Protein AF-A0A3M7MXA3-F1 (afdb_monomer)

Radius of gyration: 31.05 Å; Cα contacts (8 Å, |Δi|>4): 267; chains: 1; bounding box: 82×74×96 Å

Mean predicted aligned error: 16.95 Å

Foldseek 3Di:
DDDPPDQDFLVRLVVLLVVLLVVLLVVLPDDDPPDPPDDDDDVPDDQLVVLLVVLVVLVVVLVVVLVCLPPDPPNDRSSSSVSSVCCNPPSSVSNSVSLVVLDCVVPPNVVSNVSSVVVSVVSVVVVVVVVVVVCPVVQDPLVVLLVLLVVLLVLLVVLLVVLVPDQLVVPPPPVVPDDPCVVVSVVLSVVLVVLSVLLSLLSVLLSVLSVLLSVLASNPDDPVQDDVQLVVLSVVLSVLSVLLSVLSVQLSVCSVVSNSVSNLVSSVVSLVSSLVSLVSSLVGSGPPPCPDDDDQDPSSVSSVVSNVSSVPSDPDPDPPDDDDDDDDDDDDDDDDDDPVCVVVVVVVCVVVDPDDDDDDDDDDDDDDDDDDDDDDD

Solvent-accessible surface area (backbone atoms only — not comparable to full-atom values): 22405 Å² total; per-residue (Å²): 137,78,85,80,80,77,76,66,53,42,68,54,31,50,53,50,42,54,56,49,52,54,55,50,50,60,67,52,52,88,67,76,97,79,77,86,75,86,71,84,87,58,95,81,66,76,56,37,66,59,45,30,52,49,22,52,52,48,46,52,52,50,52,50,50,46,48,49,50,70,72,43,85,77,75,47,59,68,63,47,19,55,51,42,43,52,38,52,77,45,33,53,56,41,35,50,51,19,40,62,61,40,31,58,89,86,42,55,56,66,57,24,50,51,50,26,50,53,54,43,53,56,52,50,50,57,47,55,54,49,52,53,52,50,51,48,64,74,43,39,68,36,45,51,52,36,52,52,53,49,52,37,42,49,52,38,45,50,54,46,53,48,55,69,69,58,59,73,73,79,74,69,61,82,86,58,84,84,55,105,50,64,72,63,53,54,55,49,31,53,52,49,52,55,50,49,55,56,36,48,64,46,51,64,44,48,42,57,36,51,49,46,47,43,63,60,47,41,67,62,51,47,78,93,56,63,44,76,69,38,54,67,53,47,58,61,51,52,53,47,49,50,51,34,34,51,25,49,50,51,15,49,49,16,53,78,69,70,36,60,67,51,16,47,52,27,37,50,50,28,48,52,53,49,50,51,52,43,58,61,52,55,73,51,73,59,90,68,90,68,87,70,88,74,79,83,49,74,58,49,53,53,41,51,49,34,44,52,54,60,67,67,53,76,79,80,89,72,79,73,83,76,82,83,81,93,76,90,83,80,92,78,89,75,87,84,83,64,70,77,53,59,55,54,47,49,56,51,48,52,78,70,39,89,75,80,80,84,82,78,85,82,82,79,86,78,86,88,81,83,88,82,88,87,77,91,133

Secondary structure (DSSP, 8-state):
------PPPHHHHHHHHHHHHHHHHHHHS---TT--------TTPPPHHHHHHHHHHHHHHHHHHHHHHHHSSSP-HHHHHHHHHHIIIIIHHHHHHHHHHS-TTTS-HHHHHHHHHHHHHHHHHHHHHHHHHHHHHHHHHHHHHHHHHHHHHHHHHHHHHHHHH--TTTT--GGGTT-TTHHHHHHHHHHHHHHHHHHHHHHTHHHHHHHHHHHHTGGG--GGG--HHHHHHHHHHHHHHHHHHHHHHHHHHHHHTT-HHHHHHHHHHHHHHHHHHHHHHHT-SS--S--SS----HHHHHHHHHHHHHHH-------------------------SHHHHHHHHHHHHHT--PPPPPPP----------------

Structure (mmCIF, N/CA/C/O backbone):
data_AF-A0A3M7MXA3-F1
#
_entry.id   AF-A0A3M7MXA3-F1
#
loop_
_atom_site.group_PDB
_atom_site.id
_atom_site.type_symbol
_atom_site.label_atom_id
_atom_site.label_alt_id
_atom_site.label_comp_id
_atom_site.label_asym_id
_atom_site.label_entity_id
_atom_site.label_seq_id
_atom_site.pdbx_PDB_ins_code
_atom_site.Cartn_x
_atom_site.Cartn_y
_atom_site.Cartn_z
_atom_site.occupancy
_atom_site.B_iso_or_equiv
_atom_site.auth_seq_id
_atom_site.auth_comp_id
_atom_site.auth_asym_id
_atom_site.auth_atom_id
_atom_site.pdbx_PDB_model_num
ATOM 1 N N . MET A 1 1 ? -4.857 -8.946 56.860 1.00 32.62 1 MET A N 1
ATOM 2 C CA . MET A 1 1 ? -4.688 -9.668 55.582 1.00 32.62 1 MET A CA 1
ATOM 3 C C . MET A 1 1 ? -5.418 -8.861 54.523 1.00 32.62 1 MET A C 1
ATOM 5 O 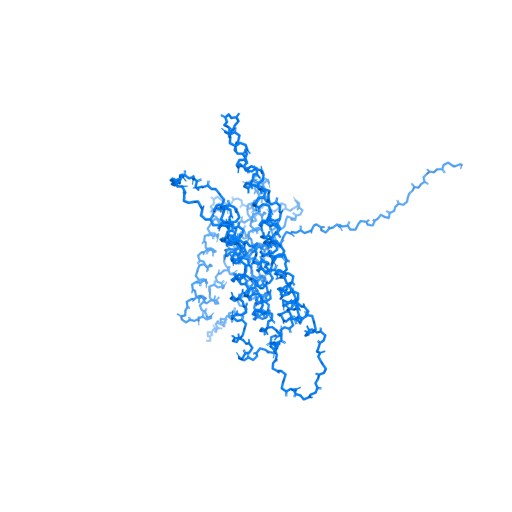O . MET A 1 1 ? -6.636 -8.930 54.465 1.00 32.62 1 MET A O 1
ATOM 9 N N . SER A 1 2 ? -4.704 -8.005 53.792 1.00 29.66 2 SER A N 1
ATOM 10 C CA . SER A 1 2 ? -5.280 -7.252 52.670 1.00 29.66 2 SER A CA 1
ATOM 11 C C . SER A 1 2 ? -5.167 -8.104 51.405 1.00 29.66 2 SER A C 1
ATOM 13 O O . SER A 1 2 ? -4.099 -8.682 51.190 1.00 29.66 2 SER A O 1
ATOM 15 N N . PRO A 1 3 ? -6.216 -8.214 50.576 1.00 40.44 3 PRO A N 1
ATOM 16 C CA . PRO A 1 3 ? -6.117 -8.923 49.313 1.00 40.44 3 PRO A CA 1
ATOM 17 C C . PRO A 1 3 ? -5.264 -8.079 48.361 1.00 40.44 3 PRO A C 1
ATOM 19 O O . PRO A 1 3 ? -5.601 -6.937 48.054 1.00 40.44 3 PRO A O 1
ATOM 22 N N . GLY A 1 4 ? -4.121 -8.617 47.938 1.00 33.44 4 GLY A N 1
ATOM 23 C CA . GLY A 1 4 ? -3.313 -8.013 46.887 1.00 33.44 4 GLY A CA 1
ATOM 24 C C . GLY A 1 4 ? -4.074 -8.100 45.571 1.00 33.44 4 GLY A C 1
ATOM 25 O O . GLY A 1 4 ? -4.269 -9.195 45.050 1.00 33.44 4 GLY A O 1
ATOM 26 N N . SER A 1 5 ? -4.525 -6.963 45.047 1.00 40.19 5 SER A N 1
ATOM 27 C CA . SER A 1 5 ? -5.070 -6.869 43.696 1.00 40.19 5 SER A CA 1
ATOM 28 C C . SER A 1 5 ? -3.937 -7.101 42.700 1.00 40.19 5 SER A C 1
ATOM 30 O O . SER A 1 5 ? -3.152 -6.198 42.411 1.00 40.19 5 SER A O 1
ATOM 32 N N . THR A 1 6 ? -3.821 -8.331 42.208 1.00 48.84 6 THR A N 1
ATOM 33 C CA . THR A 1 6 ? -2.973 -8.692 41.072 1.00 48.84 6 THR A CA 1
ATOM 34 C C . THR A 1 6 ? -3.471 -7.926 39.852 1.00 48.84 6 THR A C 1
ATOM 36 O O . THR A 1 6 ? -4.515 -8.243 39.286 1.00 48.84 6 THR A O 1
ATOM 39 N N . THR A 1 7 ? -2.750 -6.878 39.463 1.00 56.25 7 THR A N 1
ATOM 40 C CA . THR A 1 7 ? -3.007 -6.173 38.209 1.00 56.25 7 THR A CA 1
ATOM 41 C C . THR A 1 7 ? -2.811 -7.154 37.048 1.00 56.25 7 THR A C 1
ATOM 43 O O . THR A 1 7 ? -1.785 -7.843 37.000 1.00 56.25 7 THR A O 1
ATOM 46 N N . PRO A 1 8 ? -3.781 -7.283 36.125 1.00 61.41 8 PRO A N 1
ATOM 47 C CA . PRO A 1 8 ? -3.629 -8.170 34.983 1.00 61.41 8 PRO A CA 1
ATOM 48 C C . PRO A 1 8 ? -2.433 -7.718 34.140 1.00 61.41 8 PRO A C 1
ATOM 50 O O . PRO A 1 8 ? -2.213 -6.525 33.924 1.00 61.41 8 PRO A O 1
ATOM 53 N N . SER A 1 9 ? -1.648 -8.684 33.655 1.00 80.88 9 SER A N 1
ATOM 54 C CA . SER A 1 9 ? -0.592 -8.412 32.676 1.00 80.88 9 SER A CA 1
ATOM 55 C C . SER A 1 9 ? -1.184 -7.672 31.473 1.00 80.88 9 SER A C 1
ATOM 57 O O . SER A 1 9 ? -2.307 -7.963 31.065 1.00 80.88 9 SER A O 1
ATOM 59 N N . CYS A 1 10 ? -0.433 -6.749 30.868 1.00 80.38 10 CYS A N 1
ATOM 60 C CA . CYS A 1 10 ? -0.876 -5.995 29.690 1.00 80.38 10 CYS A CA 1
ATOM 61 C C . CYS A 1 10 ? -1.395 -6.913 28.567 1.00 80.38 10 CYS A C 1
ATOM 63 O O . CYS A 1 10 ? -2.383 -6.586 27.916 1.00 80.38 10 CYS A O 1
ATOM 65 N N . ALA A 1 11 ? -0.776 -8.085 28.387 1.00 80.62 11 ALA A N 1
ATOM 66 C CA . ALA A 1 11 ? -1.228 -9.091 27.427 1.00 80.62 11 ALA A CA 1
ATOM 67 C C . ALA A 1 11 ? -2.598 -9.689 27.796 1.00 80.62 11 ALA A C 1
ATOM 69 O O . ALA A 1 11 ? -3.441 -9.881 26.926 1.00 80.62 11 ALA A O 1
ATOM 70 N N . ALA A 1 12 ? -2.846 -9.937 29.086 1.00 82.50 12 ALA A N 1
ATOM 71 C CA . ALA A 1 12 ? -4.135 -10.425 29.569 1.00 82.50 12 ALA A CA 1
ATOM 72 C C . ALA A 1 12 ? -5.226 -9.351 29.437 1.00 82.50 12 ALA A C 1
ATOM 74 O O . ALA A 1 12 ? -6.325 -9.657 28.991 1.00 82.50 12 ALA A O 1
ATOM 75 N N . ALA A 1 13 ? -4.915 -8.089 29.759 1.00 80.75 13 ALA A N 1
ATOM 76 C CA . ALA A 1 13 ? -5.844 -6.973 29.583 1.00 80.75 13 ALA A CA 1
ATOM 77 C C . ALA A 1 13 ? -6.253 -6.802 28.111 1.00 80.75 13 ALA A C 1
ATOM 79 O O . ALA A 1 13 ? -7.439 -6.649 27.829 1.00 80.75 13 ALA A O 1
ATOM 80 N N . LEU A 1 14 ? -5.287 -6.899 27.189 1.00 83.06 14 LEU A N 1
ATOM 81 C CA . LEU A 1 14 ? -5.525 -6.862 25.746 1.00 83.06 14 LEU A CA 1
ATOM 82 C C . LEU A 1 14 ? -6.404 -8.034 25.285 1.00 83.06 14 LEU A C 1
ATOM 84 O O . LEU A 1 14 ? -7.401 -7.807 24.610 1.00 83.06 14 LEU A O 1
ATOM 88 N N . ALA A 1 15 ? -6.081 -9.268 25.685 1.00 82.69 15 ALA A N 1
ATOM 89 C CA . ALA A 1 15 ? -6.874 -10.447 25.332 1.00 82.69 15 ALA A CA 1
ATOM 90 C C . ALA A 1 15 ? -8.333 -10.328 25.807 1.00 82.69 15 ALA A C 1
ATOM 92 O O . ALA A 1 15 ? -9.256 -10.647 25.059 1.00 82.69 15 ALA A O 1
ATOM 93 N N . THR A 1 16 ? -8.551 -9.800 27.015 1.00 86.75 16 THR A N 1
ATOM 94 C CA . THR A 1 16 ? -9.896 -9.513 27.531 1.00 86.75 16 THR A CA 1
ATOM 95 C C . THR A 1 16 ? -10.610 -8.449 26.700 1.00 86.75 16 THR A C 1
ATOM 97 O O . THR A 1 16 ? -11.788 -8.619 26.398 1.00 86.75 16 THR A O 1
ATOM 100 N N . THR A 1 17 ? -9.919 -7.374 26.301 1.00 84.19 17 THR A N 1
ATOM 101 C CA . THR A 1 17 ? -10.498 -6.337 25.431 1.00 84.19 17 THR A CA 1
ATOM 102 C C . THR A 1 17 ? -10.991 -6.933 24.118 1.00 84.19 17 THR A C 1
ATOM 104 O O . THR A 1 17 ? -12.123 -6.668 23.725 1.00 84.19 17 THR A O 1
ATOM 107 N N . LEU A 1 18 ? -10.174 -7.773 23.476 1.00 82.69 18 LEU A N 1
ATOM 108 C CA . LEU A 1 18 ? -10.528 -8.428 22.216 1.00 82.69 18 LEU A CA 1
ATOM 109 C C . LEU A 1 18 ? -11.759 -9.335 22.387 1.00 82.69 18 LEU A C 1
ATOM 111 O O . LEU A 1 18 ? -12.745 -9.173 21.674 1.00 82.69 18 LEU A O 1
ATOM 115 N N . ALA A 1 19 ? -11.756 -10.202 23.404 1.00 85.75 19 ALA A N 1
ATOM 116 C CA . ALA A 1 19 ? -12.869 -11.117 23.663 1.00 85.75 19 ALA A CA 1
ATOM 117 C C . ALA A 1 19 ? -14.190 -10.394 23.992 1.00 85.75 19 ALA A C 1
ATOM 119 O O . ALA A 1 19 ? -15.262 -10.837 23.577 1.00 85.75 19 ALA A O 1
ATOM 120 N N . LEU A 1 20 ? -14.134 -9.281 24.734 1.00 84.81 20 LEU A N 1
ATOM 121 C CA . LEU A 1 20 ? -15.319 -8.476 25.037 1.00 84.81 20 LEU A CA 1
ATOM 122 C C . LEU A 1 20 ? -15.891 -7.826 23.778 1.00 84.81 20 LEU A C 1
ATOM 124 O O . LEU A 1 20 ? -17.103 -7.844 23.580 1.00 84.81 20 LEU A O 1
ATOM 128 N N . ILE A 1 21 ? -15.034 -7.284 22.911 1.00 80.62 21 ILE A N 1
ATOM 129 C CA . ILE A 1 21 ? -15.460 -6.675 21.646 1.00 80.62 21 ILE A CA 1
ATOM 130 C C . ILE A 1 21 ? -16.171 -7.703 20.753 1.00 80.62 21 ILE A C 1
ATOM 132 O O . ILE A 1 21 ? -17.225 -7.379 20.198 1.00 80.62 21 ILE A O 1
ATOM 136 N N . ASP A 1 22 ? -15.673 -8.939 20.668 1.00 81.94 22 ASP A N 1
ATOM 137 C CA . ASP A 1 22 ? -16.328 -10.017 19.913 1.00 81.94 22 ASP A CA 1
ATOM 138 C C . ASP A 1 22 ? -17.733 -10.321 20.451 1.00 81.94 22 ASP A C 1
ATOM 140 O O . ASP A 1 22 ? -18.715 -10.351 19.701 1.00 81.94 22 ASP A O 1
ATOM 144 N N . GLN A 1 23 ? -17.857 -10.484 21.771 1.00 85.62 23 GLN A N 1
ATOM 145 C CA . GLN A 1 23 ? -19.143 -10.743 22.427 1.00 85.62 23 GLN A CA 1
ATOM 146 C C . GLN A 1 23 ? -20.133 -9.590 22.229 1.00 85.62 23 GLN A C 1
ATOM 148 O O . GLN A 1 23 ? -21.326 -9.803 21.992 1.00 85.62 23 GLN A O 1
ATOM 153 N N . PHE A 1 24 ? -19.643 -8.357 22.299 1.00 83.44 24 PHE A N 1
ATOM 154 C CA . PHE A 1 24 ? -20.440 -7.156 22.102 1.00 83.44 24 PHE A CA 1
ATOM 155 C C . PHE A 1 24 ? -20.920 -7.003 20.665 1.00 83.44 24 PHE A C 1
ATOM 157 O O . PHE A 1 24 ? -22.095 -6.715 20.446 1.00 83.44 24 PHE A O 1
ATOM 164 N N . THR A 1 25 ? -20.056 -7.273 19.690 1.00 80.56 25 THR A N 1
ATOM 165 C CA . THR A 1 25 ? -20.419 -7.244 18.270 1.00 80.56 25 THR A CA 1
ATOM 166 C C . THR A 1 25 ? -21.491 -8.293 17.970 1.00 80.56 25 THR A C 1
ATOM 168 O O . THR A 1 25 ? -22.489 -7.977 17.326 1.00 80.56 25 THR A O 1
ATOM 171 N N . ALA A 1 26 ? -21.357 -9.506 18.518 1.00 83.56 26 ALA A N 1
ATOM 172 C CA . ALA A 1 26 ? -22.375 -10.550 18.398 1.00 83.56 26 ALA A CA 1
ATOM 173 C C . ALA A 1 26 ? -23.717 -10.156 19.048 1.00 83.56 26 ALA A C 1
ATOM 175 O O . ALA A 1 26 ? -24.777 -10.472 18.512 1.00 83.56 26 ALA A O 1
ATOM 176 N N . SER A 1 27 ? -23.679 -9.427 20.168 1.00 83.25 27 SER A N 1
ATOM 177 C CA . SER A 1 27 ? -24.877 -8.981 20.900 1.00 83.25 27 SER A CA 1
ATOM 178 C C . SER A 1 27 ? -25.650 -7.858 20.196 1.00 83.25 27 SER A C 1
ATOM 180 O O . SER A 1 27 ? -26.832 -7.659 20.472 1.00 83.25 27 SER A O 1
ATOM 182 N N . LEU A 1 28 ? -24.998 -7.109 19.302 1.00 79.69 28 LEU A N 1
ATOM 183 C CA . LEU A 1 28 ? -25.614 -6.022 18.533 1.00 79.69 28 LEU A CA 1
ATOM 184 C C . LEU A 1 28 ? -26.275 -6.501 17.230 1.00 79.69 28 LEU A C 1
ATOM 186 O O . LEU A 1 28 ? -27.028 -5.737 16.616 1.00 79.69 28 LEU A O 1
ATOM 190 N N . VAL A 1 29 ? -26.039 -7.755 16.823 1.00 76.94 29 VAL A N 1
ATOM 191 C CA . VAL A 1 29 ? -26.728 -8.376 15.685 1.00 76.94 29 VAL A CA 1
ATOM 192 C C . VAL A 1 29 ? -28.219 -8.505 16.022 1.00 76.94 29 VAL A C 1
ATOM 194 O O . VAL A 1 29 ? -28.554 -9.032 17.086 1.00 76.94 29 VAL A O 1
ATOM 197 N N . PRO A 1 30 ? -29.136 -8.047 15.148 1.00 62.31 30 PRO A N 1
ATOM 198 C CA . PRO A 1 30 ? -30.568 -8.147 15.401 1.00 62.31 30 PRO A CA 1
ATOM 199 C C . PRO A 1 30 ? -30.981 -9.607 15.629 1.00 62.31 30 PRO A C 1
ATOM 201 O O . PRO A 1 30 ? -30.965 -10.421 14.708 1.00 62.31 30 PRO A O 1
ATOM 204 N N . THR A 1 31 ? -31.358 -9.939 16.860 1.00 55.84 31 THR A N 1
ATOM 205 C CA . THR A 1 31 ? -32.090 -11.168 17.175 1.00 55.84 31 THR A CA 1
ATOM 206 C C . THR A 1 31 ? -33.592 -10.882 17.064 1.00 55.84 31 THR A C 1
ATOM 208 O O . THR A 1 31 ? -34.026 -9.758 17.303 1.00 55.84 31 THR A O 1
ATOM 211 N N . ASP A 1 32 ? -34.349 -11.881 16.593 1.00 49.06 32 ASP A N 1
ATOM 212 C CA . ASP A 1 32 ? -35.781 -11.865 16.222 1.00 49.06 32 ASP A CA 1
ATOM 213 C C . ASP A 1 32 ? -36.647 -10.873 17.056 1.00 49.06 32 ASP A C 1
ATOM 215 O O . ASP A 1 32 ? -36.470 -10.820 18.275 1.00 49.06 32 ASP A O 1
ATOM 219 N N . PRO A 1 33 ? -37.622 -10.125 16.483 1.00 48.81 33 PRO A N 1
ATOM 220 C CA . PRO A 1 33 ? -38.343 -9.020 17.147 1.00 48.81 33 PRO A CA 1
ATOM 221 C C . PRO A 1 33 ? -39.230 -9.375 18.360 1.00 48.81 33 PRO A C 1
ATOM 223 O O . PRO A 1 33 ? -40.133 -8.614 18.693 1.00 48.81 33 PRO A O 1
ATOM 226 N N . ARG A 1 34 ? -39.068 -10.537 19.003 1.00 39.88 34 ARG A N 1
ATOM 227 C CA . ARG A 1 34 ? -40.074 -11.123 19.907 1.00 39.88 34 ARG A CA 1
ATOM 228 C C . ARG A 1 34 ? -39.715 -11.187 21.391 1.00 39.88 34 ARG A C 1
ATOM 230 O O . ARG A 1 34 ? -40.418 -11.856 22.141 1.00 39.88 34 ARG A O 1
ATOM 237 N N . HIS A 1 35 ? -38.727 -10.430 21.861 1.00 42.47 35 HIS A N 1
ATOM 238 C CA . HIS A 1 35 ? -38.517 -10.238 23.301 1.00 42.47 35 HIS A CA 1
ATOM 239 C C . HIS A 1 35 ? -38.686 -8.771 23.715 1.00 42.47 35 HIS A C 1
ATOM 241 O O . HIS A 1 35 ? -37.722 -8.047 23.944 1.00 42.47 35 HIS A O 1
ATOM 247 N N . HIS A 1 36 ? -39.946 -8.349 23.860 1.00 47.44 36 HIS A N 1
ATOM 248 C CA . HIS A 1 36 ? -40.303 -7.146 24.612 1.00 47.44 36 HIS A CA 1
ATOM 249 C C . HIS A 1 36 ? -40.144 -7.426 26.111 1.00 47.44 36 HIS A C 1
ATOM 251 O O . HIS A 1 36 ? -41.050 -7.933 26.771 1.00 47.44 36 HIS A O 1
ATOM 257 N N . GLY A 1 37 ? -38.967 -7.116 26.650 1.00 41.53 37 GLY A N 1
ATOM 258 C CA . GLY A 1 37 ? -38.789 -6.891 28.079 1.00 41.53 37 GLY A CA 1
ATOM 259 C C . GLY A 1 37 ? -39.031 -5.416 28.371 1.00 41.53 37 GLY A C 1
ATOM 260 O O . GLY A 1 37 ? -38.117 -4.609 28.237 1.00 41.53 37 GLY A O 1
ATOM 261 N N . SER A 1 38 ? -40.257 -5.052 28.746 1.00 43.69 38 SER A N 1
ATOM 262 C CA . SER A 1 38 ? -40.583 -3.707 29.222 1.00 43.69 38 SER A CA 1
ATOM 263 C C . SER A 1 38 ? -39.811 -3.415 30.514 1.00 43.69 38 SER A C 1
ATOM 265 O O . SER A 1 38 ? -40.170 -3.923 31.579 1.00 43.69 38 SER A O 1
ATOM 267 N N . ALA A 1 39 ? -38.746 -2.617 30.435 1.00 45.41 39 ALA A N 1
ATOM 268 C CA . ALA A 1 39 ? -38.089 -2.064 31.615 1.00 45.41 39 ALA A CA 1
ATOM 269 C C . ALA A 1 39 ? -38.840 -0.803 32.091 1.00 45.41 39 ALA A C 1
ATOM 271 O O . ALA A 1 39 ? -39.333 -0.034 31.262 1.00 45.41 39 ALA A O 1
ATOM 272 N N . PRO A 1 40 ? -38.955 -0.583 33.412 1.00 44.59 40 PRO A N 1
ATOM 273 C CA . PRO A 1 40 ? -39.762 0.490 33.978 1.00 44.59 40 PRO A CA 1
ATOM 274 C C . PRO A 1 40 ? -39.188 1.860 33.610 1.00 44.59 40 PRO A C 1
ATOM 276 O O . PRO A 1 40 ? -38.014 2.148 33.845 1.00 44.59 40 PRO A O 1
ATOM 279 N N . SER A 1 41 ? -40.042 2.721 33.060 1.00 45.25 41 SER A N 1
ATOM 280 C CA . SER A 1 41 ? -39.755 4.125 32.783 1.00 45.25 41 SER A CA 1
ATOM 281 C C . SER A 1 41 ? -39.568 4.892 34.097 1.00 45.25 41 SER A C 1
ATOM 283 O O . SER A 1 41 ? -40.522 5.442 34.648 1.00 45.25 41 SER A O 1
ATOM 285 N N . SER A 1 42 ? -38.343 4.908 34.621 1.00 50.78 42 SER A N 1
ATOM 286 C CA . SER A 1 42 ? -37.958 5.872 35.651 1.00 50.78 42 SER A CA 1
ATOM 287 C C . SER A 1 42 ? -37.689 7.230 34.983 1.00 50.78 42 SER A C 1
ATOM 289 O O . SER A 1 42 ? -36.913 7.279 34.025 1.00 50.78 42 SER A O 1
ATOM 291 N N . PRO A 1 43 ? -38.296 8.334 35.453 1.00 56.38 43 PRO A N 1
ATOM 292 C CA . PRO A 1 43 ? -38.178 9.662 34.840 1.00 56.38 43 PRO A CA 1
ATOM 293 C C . PRO A 1 43 ? -36.782 10.306 34.960 1.00 56.38 43 PRO A C 1
ATOM 295 O O . PRO A 1 43 ? -36.571 11.395 34.436 1.00 56.38 43 PRO A O 1
ATOM 298 N N . GLU A 1 44 ? -35.827 9.647 35.622 1.00 54.34 44 GLU A N 1
ATOM 299 C CA . GLU A 1 44 ? -34.465 10.150 35.867 1.00 54.34 44 GLU A CA 1
ATOM 300 C C . GLU A 1 44 ? -33.388 9.436 35.022 1.00 54.34 44 GLU A C 1
ATOM 302 O O . GLU A 1 44 ? -32.191 9.657 35.198 1.00 54.34 44 GLU A O 1
ATOM 307 N N . ALA A 1 45 ? -33.780 8.560 34.090 1.00 59.53 45 ALA A N 1
ATOM 308 C CA . ALA A 1 45 ? -32.814 7.864 33.245 1.00 59.53 45 ALA A CA 1
ATOM 309 C C . ALA A 1 45 ? -32.196 8.824 32.198 1.00 59.53 45 ALA A C 1
ATOM 311 O O . ALA A 1 45 ? -32.936 9.449 31.431 1.00 59.53 45 ALA A O 1
ATOM 312 N N . PRO A 1 46 ? -30.854 8.949 32.119 1.00 66.44 46 PRO A N 1
ATOM 313 C CA . PRO A 1 46 ? -30.201 9.761 31.095 1.00 66.44 46 PRO A CA 1
ATOM 314 C C . PRO A 1 46 ? -30.531 9.220 29.702 1.00 66.44 46 PRO A C 1
ATOM 316 O O . PRO A 1 46 ? -30.604 8.008 29.497 1.00 66.44 46 PRO A O 1
ATOM 319 N N . SER A 1 47 ? -30.724 10.118 28.730 1.00 83.44 47 SER A N 1
ATOM 320 C CA . SER A 1 47 ? -31.108 9.700 27.382 1.00 83.44 47 SER A CA 1
ATOM 321 C C . SER A 1 47 ? -30.062 8.739 26.794 1.00 83.44 47 SER A C 1
ATOM 323 O O . SER A 1 47 ? -28.856 9.002 26.883 1.00 83.44 47 SER A O 1
ATOM 325 N N . PRO A 1 48 ? -30.483 7.627 26.163 1.00 84.81 48 PRO A N 1
ATOM 326 C CA . PRO A 1 48 ? -29.551 6.611 25.672 1.00 84.81 48 PRO A CA 1
ATOM 327 C C . PRO A 1 48 ? -28.622 7.161 24.585 1.00 84.81 48 PRO A C 1
ATOM 329 O O . PRO A 1 48 ? -27.483 6.725 24.466 1.00 84.81 48 PRO A O 1
ATOM 332 N N . LEU A 1 49 ? -29.053 8.196 23.857 1.00 85.50 49 LEU A N 1
ATOM 333 C CA . LEU A 1 49 ? -28.216 8.919 22.899 1.00 85.50 49 LEU A CA 1
ATOM 334 C C . LEU A 1 49 ? -27.117 9.750 23.564 1.00 85.50 49 LEU A C 1
ATOM 336 O O . LEU A 1 49 ? -25.995 9.792 23.059 1.00 85.50 49 LEU A O 1
ATOM 340 N N . LEU A 1 50 ? -27.407 10.393 24.698 1.00 88.44 50 LEU A N 1
ATOM 341 C CA . LEU A 1 50 ? -26.391 11.108 25.469 1.00 88.44 50 LEU A CA 1
ATOM 342 C C . LEU A 1 50 ? -25.395 10.119 26.078 1.00 88.44 50 LEU A C 1
ATOM 344 O O . LEU A 1 50 ? -24.194 10.380 26.053 1.00 88.44 50 LEU A O 1
ATOM 348 N N . LEU A 1 51 ? -25.882 8.969 26.556 1.00 88.69 51 LEU A N 1
ATOM 349 C CA . LEU A 1 51 ? -25.040 7.885 27.054 1.00 88.69 51 LEU A CA 1
ATOM 350 C C . LEU A 1 51 ? -24.128 7.332 25.949 1.00 88.69 51 LEU A C 1
ATOM 352 O O . LEU A 1 51 ? -22.924 7.205 26.164 1.00 88.69 51 LEU A O 1
ATOM 356 N N . LEU A 1 52 ? -24.667 7.094 24.748 1.00 86.81 52 LEU A N 1
ATOM 357 C CA . LEU A 1 52 ? -23.900 6.636 23.588 1.00 86.81 52 LEU A CA 1
ATOM 358 C C . LEU A 1 52 ? -22.841 7.667 23.178 1.00 86.81 52 LEU A C 1
ATOM 360 O O . LEU A 1 52 ? -21.677 7.325 22.971 1.00 86.81 52 LEU A O 1
ATOM 364 N N . ALA A 1 53 ? -23.215 8.947 23.117 1.00 88.69 53 ALA A N 1
ATOM 365 C CA . ALA A 1 53 ? -22.293 10.030 22.792 1.00 88.69 53 ALA A CA 1
ATOM 366 C C . ALA A 1 53 ? -21.192 10.197 23.855 1.00 88.69 53 ALA A C 1
ATOM 368 O O . ALA A 1 53 ? -20.033 10.443 23.512 1.00 88.69 53 ALA A O 1
ATOM 369 N N . ALA A 1 54 ? -21.529 10.061 25.140 1.00 89.56 54 ALA A N 1
ATOM 370 C CA . ALA A 1 54 ? -20.568 10.106 26.238 1.00 89.56 54 ALA A CA 1
ATOM 371 C C . ALA A 1 54 ? -19.607 8.909 26.192 1.00 89.56 54 ALA A C 1
ATOM 373 O O . ALA A 1 54 ? -18.395 9.104 26.298 1.00 89.56 54 ALA A O 1
ATOM 374 N N . ALA A 1 55 ? -20.121 7.700 25.950 1.00 88.50 55 ALA A N 1
ATOM 375 C CA . ALA A 1 55 ? -19.317 6.492 25.780 1.00 88.50 55 ALA A CA 1
ATOM 376 C C . ALA A 1 55 ? -18.353 6.621 24.592 1.00 88.50 55 ALA A C 1
ATOM 378 O O . ALA A 1 55 ? -17.161 6.368 24.745 1.00 88.50 55 ALA A O 1
ATOM 379 N N . ALA A 1 56 ? -18.822 7.117 23.443 1.00 87.19 56 ALA A N 1
ATOM 380 C CA . ALA A 1 56 ? -17.982 7.349 22.267 1.00 87.19 56 ALA A CA 1
ATOM 381 C C . ALA A 1 56 ? -16.878 8.394 22.523 1.00 87.19 56 ALA A C 1
ATOM 383 O O . ALA A 1 56 ? -15.721 8.195 22.143 1.00 87.19 56 ALA A O 1
ATOM 384 N N . LYS A 1 57 ? -17.198 9.502 23.209 1.00 90.06 57 LYS A N 1
ATOM 385 C CA . LYS A 1 57 ? -16.200 10.511 23.613 1.00 90.06 57 LYS A CA 1
ATOM 386 C C . LYS A 1 57 ? -15.176 9.937 24.593 1.00 90.06 57 LYS A C 1
ATOM 388 O O . LYS A 1 57 ? -13.986 10.215 24.450 1.00 90.06 57 LYS A O 1
ATOM 393 N N . SER A 1 58 ? -15.624 9.128 25.551 1.00 89.62 58 SER A N 1
ATOM 394 C CA . SER A 1 58 ? -14.748 8.444 26.504 1.00 89.62 58 SER A CA 1
ATOM 395 C C . SER A 1 58 ? -13.819 7.460 25.791 1.00 89.62 58 SER A C 1
ATOM 397 O O . SER A 1 58 ? -12.607 7.515 25.991 1.00 89.62 58 SER A O 1
ATOM 399 N N . LEU A 1 59 ? -14.346 6.649 24.864 1.00 88.12 59 LEU A N 1
ATOM 400 C CA . LEU A 1 59 ? -13.554 5.739 24.036 1.00 88.12 59 LEU A CA 1
ATOM 401 C C . LEU A 1 59 ? -12.468 6.489 23.269 1.00 88.12 59 LEU A C 1
ATOM 403 O O . LEU A 1 59 ? -11.300 6.118 23.334 1.00 88.12 59 LEU A O 1
ATOM 407 N N . LYS A 1 60 ? -12.822 7.602 22.618 1.00 87.38 60 LYS A N 1
ATOM 408 C CA . LYS A 1 60 ? -11.856 8.451 21.913 1.00 87.38 60 LYS A CA 1
ATOM 409 C C . LYS A 1 60 ? -10.748 8.964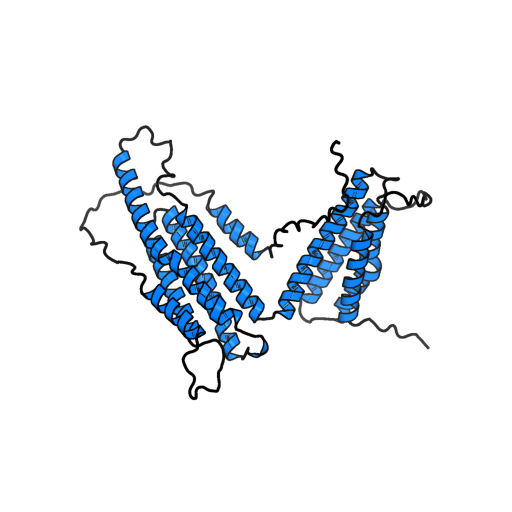 22.840 1.00 87.38 60 LYS A C 1
ATOM 411 O O . LYS A 1 60 ? -9.580 8.962 22.445 1.00 87.38 60 LYS A O 1
ATOM 416 N N . ALA A 1 61 ? -11.085 9.386 24.059 1.00 90.12 61 ALA A N 1
ATOM 417 C CA . ALA A 1 61 ? -10.100 9.842 25.038 1.00 90.12 61 ALA A CA 1
ATOM 418 C C . ALA A 1 61 ? -9.155 8.704 25.461 1.00 90.12 61 ALA A C 1
ATOM 420 O O . ALA A 1 61 ? -7.938 8.897 25.475 1.00 90.12 61 ALA A O 1
ATOM 421 N N . GLN A 1 62 ? -9.691 7.507 25.729 1.00 89.12 62 GLN A N 1
ATOM 422 C CA . GLN A 1 62 ? -8.880 6.342 26.095 1.00 89.12 62 GLN A CA 1
ATOM 423 C C . GLN A 1 62 ? -7.984 5.873 24.946 1.00 89.12 62 GLN A C 1
ATOM 425 O O . GLN A 1 62 ? -6.805 5.621 25.169 1.00 89.12 62 GLN A O 1
ATOM 430 N N . VAL A 1 63 ? -8.491 5.829 23.711 1.00 88.19 63 VAL A N 1
ATOM 431 C CA . VAL A 1 63 ? -7.692 5.485 22.522 1.00 88.19 63 VAL A CA 1
ATOM 432 C C . VAL A 1 63 ? -6.574 6.504 22.303 1.00 88.19 63 VAL A C 1
ATOM 434 O O . VAL A 1 63 ? -5.436 6.116 22.054 1.00 88.19 63 VAL A O 1
ATOM 437 N N . THR A 1 64 ? -6.851 7.800 22.480 1.00 89.69 64 THR A N 1
ATOM 438 C CA . THR A 1 64 ? -5.811 8.844 22.418 1.00 89.69 64 THR A CA 1
ATOM 439 C C . THR A 1 64 ? -4.736 8.613 23.477 1.00 89.69 64 THR A C 1
ATOM 441 O O . THR A 1 64 ? -3.544 8.691 23.188 1.00 89.69 64 THR A O 1
ATOM 444 N N . LYS A 1 65 ? -5.143 8.284 24.706 1.00 88.94 65 LYS A N 1
ATOM 445 C CA . LYS A 1 65 ? -4.213 7.990 25.796 1.00 88.94 65 LYS A CA 1
ATOM 446 C C . LYS A 1 65 ? -3.382 6.735 25.518 1.00 88.94 65 LYS A C 1
ATOM 448 O O . LYS A 1 65 ? -2.174 6.769 25.725 1.00 88.94 65 LYS A O 1
ATOM 453 N N . LEU A 1 66 ? -3.995 5.660 25.020 1.00 86.69 66 LEU A N 1
ATOM 454 C CA . LEU A 1 66 ? -3.290 4.444 24.601 1.00 86.69 66 LEU A CA 1
ATOM 455 C C . LEU A 1 66 ? -2.281 4.744 23.491 1.00 86.69 66 LEU A C 1
ATOM 457 O O . LEU A 1 66 ? -1.139 4.300 23.571 1.00 86.69 66 LEU A O 1
ATOM 461 N N . SER A 1 67 ? -2.670 5.537 22.493 1.00 87.00 67 SER A N 1
ATOM 462 C CA . SER A 1 67 ? -1.785 5.961 21.407 1.00 87.00 67 SER A CA 1
ATOM 463 C C . SER A 1 67 ? -0.582 6.746 21.935 1.00 87.00 67 SER A C 1
ATOM 465 O O . SER A 1 67 ? 0.554 6.416 21.609 1.00 87.00 67 SER A O 1
ATOM 467 N N . LEU A 1 68 ? -0.803 7.713 22.830 1.00 88.88 68 LEU A N 1
ATOM 468 C CA . LEU A 1 68 ? 0.291 8.448 23.466 1.00 88.88 68 LEU A CA 1
ATOM 469 C C . LEU A 1 68 ? 1.224 7.503 24.235 1.00 88.88 68 LEU A C 1
ATOM 471 O O . LEU A 1 68 ? 2.423 7.504 23.987 1.00 88.88 68 LEU A O 1
ATOM 475 N N . LEU A 1 69 ? 0.679 6.638 25.097 1.00 87.25 69 LEU A N 1
ATOM 476 C CA . LEU A 1 6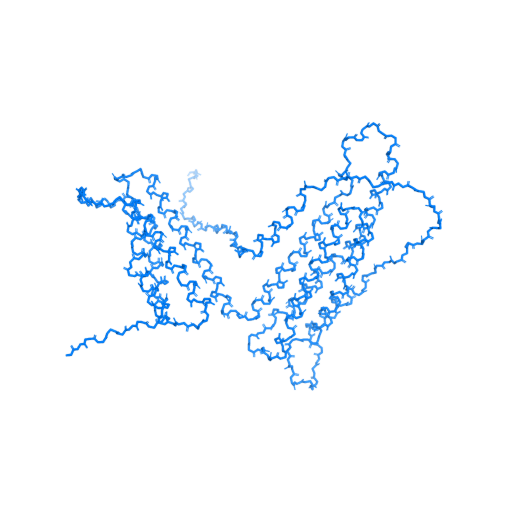9 ? 1.467 5.703 25.912 1.00 87.25 69 LEU A CA 1
ATOM 477 C C . LEU A 1 69 ? 2.267 4.679 25.093 1.00 87.25 69 LEU A C 1
ATOM 479 O O . LEU A 1 69 ? 3.280 4.177 25.574 1.00 87.25 69 LEU A O 1
ATOM 483 N N . THR A 1 70 ? 1.797 4.334 23.894 1.00 82.06 70 THR A N 1
ATOM 484 C CA . THR A 1 70 ? 2.441 3.335 23.026 1.00 82.06 70 THR A CA 1
ATOM 485 C C . THR A 1 70 ? 3.481 3.947 22.093 1.00 82.06 70 THR A C 1
ATOM 487 O O . THR A 1 70 ? 4.458 3.276 21.770 1.00 82.06 70 THR A O 1
ATOM 490 N N . VAL A 1 71 ? 3.310 5.208 21.686 1.00 88.12 71 VAL A N 1
ATOM 491 C CA . VAL A 1 71 ? 4.221 5.892 20.752 1.00 88.12 71 VAL A CA 1
ATOM 492 C C . VAL A 1 71 ? 5.344 6.640 21.475 1.00 88.12 71 VAL A C 1
ATOM 494 O O . VAL A 1 71 ? 6.445 6.761 20.939 1.00 88.12 71 VAL A O 1
ATOM 497 N N . THR A 1 72 ? 5.110 7.148 22.688 1.00 84.88 72 THR A N 1
ATOM 498 C CA . THR A 1 72 ? 6.133 7.906 23.423 1.00 84.88 72 THR A CA 1
ATOM 499 C C . THR A 1 72 ? 7.017 6.993 24.269 1.00 84.88 72 THR A C 1
ATOM 501 O O . THR A 1 72 ? 6.514 6.176 25.038 1.00 84.88 72 THR A O 1
ATOM 504 N N . ALA A 1 73 ? 8.338 7.162 24.183 1.00 78.56 73 ALA A N 1
ATOM 505 C CA . ALA A 1 73 ? 9.278 6.497 25.084 1.00 78.56 73 ALA A CA 1
ATOM 506 C C . ALA A 1 73 ? 9.321 7.196 26.463 1.00 78.56 73 ALA A C 1
ATOM 508 O O . ALA A 1 73 ? 9.266 8.428 26.505 1.00 78.56 73 ALA A O 1
ATOM 509 N N . PRO A 1 74 ? 9.490 6.455 27.580 1.00 78.75 74 PRO A N 1
ATOM 510 C CA . 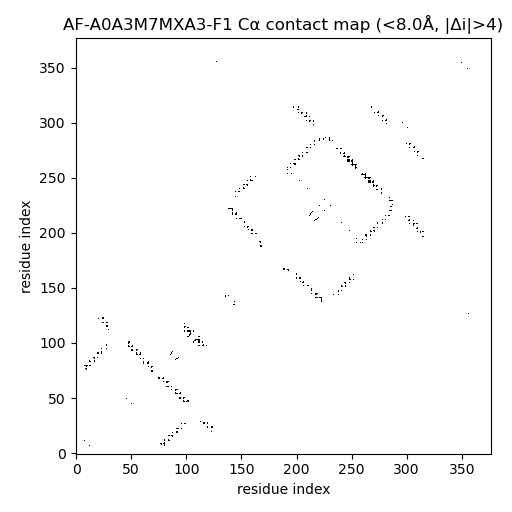PRO A 1 74 ? 9.636 4.998 27.685 1.00 78.75 74 PRO A CA 1
ATOM 511 C C . PRO A 1 74 ? 8.294 4.240 27.676 1.00 78.75 74 PRO A C 1
ATOM 513 O O . PRO A 1 74 ? 7.313 4.664 28.289 1.00 78.75 74 PRO A O 1
ATOM 516 N N . PHE A 1 75 ? 8.276 3.061 27.044 1.00 81.88 75 PHE A N 1
ATOM 517 C CA . PHE A 1 75 ? 7.099 2.190 27.029 1.00 81.88 75 PHE A CA 1
ATOM 518 C C . PHE A 1 75 ? 6.769 1.698 28.443 1.00 81.88 75 PHE A C 1
ATOM 520 O O . PHE A 1 75 ? 7.605 1.087 29.109 1.00 81.88 75 PHE A O 1
ATOM 527 N N . THR A 1 76 ? 5.537 1.952 28.891 1.00 85.50 76 THR A N 1
ATOM 528 C CA . THR A 1 76 ? 5.075 1.615 30.245 1.00 85.50 76 THR A CA 1
ATOM 529 C C . THR A 1 76 ? 3.901 0.625 30.178 1.00 85.50 76 THR A C 1
ATOM 531 O O . THR A 1 76 ? 2.743 1.051 30.130 1.00 85.50 76 THR A O 1
ATOM 534 N N . PRO A 1 77 ? 4.158 -0.702 30.204 1.00 82.62 77 PRO A N 1
ATOM 535 C CA . PRO A 1 77 ? 3.121 -1.726 30.030 1.00 82.62 77 PRO A CA 1
ATOM 536 C C . PRO A 1 77 ? 1.998 -1.652 31.072 1.00 82.62 77 PRO A C 1
ATOM 538 O O . PRO A 1 77 ? 0.843 -1.934 30.767 1.00 82.62 77 PRO A O 1
ATOM 541 N N . SER A 1 78 ? 2.319 -1.254 32.307 1.00 84.44 78 SER A N 1
ATOM 542 C CA . SER A 1 78 ? 1.339 -1.120 33.391 1.00 84.44 78 SER A CA 1
ATOM 543 C C . SER A 1 78 ? 0.346 0.019 33.143 1.00 84.44 78 SER A C 1
ATOM 545 O O . SER A 1 78 ? -0.842 -0.142 33.399 1.00 84.44 78 SER A O 1
ATOM 547 N N . ALA A 1 79 ? 0.795 1.148 32.588 1.00 86.56 79 ALA A N 1
ATOM 548 C CA . ALA A 1 79 ? -0.079 2.270 32.242 1.00 86.56 79 ALA A CA 1
ATOM 549 C C . ALA A 1 79 ? -1.022 1.921 31.079 1.00 86.56 79 ALA A C 1
ATOM 551 O O . ALA A 1 79 ? -2.187 2.336 31.074 1.00 86.56 79 ALA A O 1
ATOM 552 N N . VAL A 1 80 ? -0.532 1.130 30.119 1.00 85.25 80 VAL A N 1
ATOM 553 C CA . VAL A 1 80 ? -1.340 0.579 29.023 1.00 85.25 80 VAL A CA 1
ATOM 554 C C . VAL A 1 80 ? -2.396 -0.377 29.575 1.00 85.25 80 VAL A C 1
ATOM 556 O O . VAL A 1 80 ? -3.575 -0.192 29.285 1.00 85.25 80 VAL A O 1
ATOM 559 N N . ALA A 1 81 ? -2.006 -1.321 30.439 1.00 85.50 81 ALA A N 1
ATOM 560 C CA . ALA A 1 81 ? -2.926 -2.265 31.072 1.00 85.50 81 ALA A CA 1
ATOM 561 C C . ALA A 1 81 ? -4.055 -1.554 31.838 1.00 85.50 81 ALA A C 1
ATOM 563 O O . ALA A 1 81 ? -5.223 -1.864 31.625 1.00 85.50 81 ALA A O 1
ATOM 564 N N . T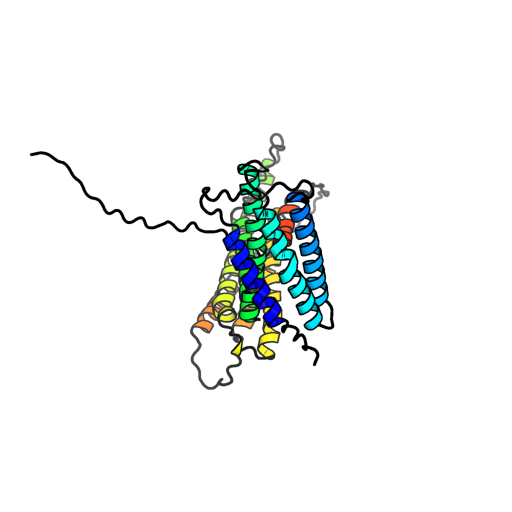HR A 1 82 ? -3.736 -0.539 32.650 1.00 88.88 82 THR A N 1
ATOM 565 C CA . THR A 1 82 ? -4.742 0.254 33.380 1.00 88.88 82 THR A CA 1
ATOM 566 C C . THR A 1 82 ? -5.708 0.974 32.440 1.00 88.88 82 THR A C 1
ATOM 568 O O . THR A 1 82 ? -6.903 1.075 32.714 1.00 88.88 82 THR A O 1
ATOM 571 N N . THR A 1 83 ? -5.202 1.488 31.320 1.00 87.81 83 THR A N 1
ATOM 572 C CA . THR A 1 83 ? -6.027 2.203 30.341 1.00 87.81 83 THR A CA 1
ATOM 573 C C . THR A 1 83 ? -6.944 1.233 29.584 1.00 87.81 83 THR A C 1
ATOM 575 O O . THR A 1 83 ? -8.124 1.529 29.414 1.00 87.81 83 THR A O 1
ATOM 578 N N . LEU A 1 84 ? -6.447 0.047 29.210 1.00 86.44 84 LEU A N 1
ATOM 579 C CA . LEU A 1 84 ? -7.257 -1.032 28.628 1.00 86.44 84 LEU A CA 1
ATOM 580 C C . LEU A 1 84 ? -8.318 -1.548 29.605 1.00 86.44 84 LEU A C 1
ATOM 582 O O . LEU A 1 84 ? -9.456 -1.783 29.213 1.00 86.44 84 LEU A O 1
ATOM 586 N N . GLN A 1 85 ? -7.984 -1.664 30.887 1.00 88.12 85 GLN A N 1
ATOM 587 C CA . GLN A 1 85 ? -8.932 -2.106 31.903 1.00 88.12 85 GLN A CA 1
ATOM 588 C C . GLN A 1 85 ? -10.085 -1.108 32.080 1.00 88.12 85 GLN A C 1
ATOM 590 O O . GLN A 1 85 ? -11.240 -1.513 32.114 1.00 88.12 85 GLN A O 1
ATOM 595 N N . ALA A 1 86 ? -9.809 0.201 32.048 1.00 88.25 86 ALA A N 1
ATOM 596 C CA . ALA A 1 86 ? -10.864 1.218 32.040 1.00 88.25 86 ALA A CA 1
ATOM 597 C C . ALA A 1 86 ? -11.795 1.105 30.814 1.00 88.25 86 ALA A C 1
ATOM 599 O O . ALA A 1 86 ? -13.004 1.330 30.930 1.00 88.25 86 ALA A O 1
ATOM 600 N N . VAL A 1 87 ? -11.247 0.743 29.645 1.00 87.50 87 VAL A N 1
ATOM 601 C CA . VAL A 1 87 ? -12.033 0.488 28.426 1.00 87.50 87 VAL A CA 1
ATOM 602 C C . VAL A 1 87 ? -12.933 -0.740 28.599 1.00 87.50 87 VAL A C 1
ATOM 604 O O . VAL A 1 87 ? -14.123 -0.659 28.286 1.00 87.50 87 VAL A O 1
ATOM 607 N N . ASN A 1 88 ? -12.389 -1.829 29.145 1.00 88.62 88 ASN A N 1
ATOM 608 C CA . ASN A 1 88 ? -13.092 -3.098 29.353 1.00 88.62 88 ASN A CA 1
ATOM 609 C C . ASN A 1 88 ? -14.206 -2.992 30.395 1.00 88.62 88 ASN A C 1
ATOM 611 O O . ASN A 1 88 ? -15.315 -3.460 30.154 1.00 88.62 88 ASN A O 1
ATOM 615 N N . ASP A 1 89 ? -13.922 -2.352 31.528 1.00 87.88 89 ASP A N 1
ATOM 616 C CA . ASP A 1 89 ? -14.820 -2.347 32.683 1.00 87.88 89 ASP A CA 1
ATOM 617 C C . ASP A 1 89 ? -15.984 -1.361 32.515 1.00 87.88 89 ASP A C 1
ATOM 619 O O . ASP A 1 89 ? -17.030 -1.526 33.138 1.00 87.88 89 ASP A O 1
ATOM 623 N N . SER A 1 90 ? -15.817 -0.316 31.692 1.00 89.62 90 SER A N 1
ATOM 624 C CA . SER A 1 90 ? -16.793 0.780 31.627 1.00 89.62 90 SER A CA 1
ATOM 625 C C . SER A 1 90 ? -17.170 1.216 30.217 1.00 89.62 90 SER A C 1
ATOM 627 O O . SER A 1 90 ? -18.355 1.297 29.900 1.00 89.62 90 SER A O 1
ATOM 629 N N . VAL A 1 91 ? -16.200 1.490 29.344 1.00 88.75 91 VAL A N 1
ATOM 630 C CA . VAL A 1 91 ? -16.474 2.166 28.068 1.00 88.75 91 VAL A CA 1
ATOM 631 C C . VAL A 1 91 ? -17.197 1.245 27.091 1.00 88.75 91 VAL A C 1
ATOM 633 O O . VAL A 1 91 ? -18.232 1.635 26.551 1.00 88.75 91 VAL A O 1
ATOM 636 N N . LEU A 1 92 ? -16.683 0.027 26.890 1.00 85.88 92 LEU A N 1
ATOM 637 C CA . LEU A 1 92 ? -17.288 -0.939 25.973 1.00 85.88 92 LEU A CA 1
ATOM 638 C C . LEU A 1 92 ? -18.674 -1.413 26.454 1.00 85.88 92 LEU A C 1
ATOM 640 O O . LEU A 1 92 ? -19.619 -1.302 25.667 1.00 85.88 92 LEU A O 1
ATOM 644 N N . PRO A 1 93 ? -18.865 -1.828 27.730 1.00 87.69 93 PRO A N 1
ATOM 645 C CA . PRO A 1 93 ? -20.194 -2.176 28.233 1.00 87.69 93 PRO A CA 1
ATOM 646 C C . PRO A 1 93 ? -21.198 -1.027 28.102 1.00 87.69 93 PRO A C 1
ATOM 648 O O . PRO A 1 93 ? -22.346 -1.256 27.724 1.00 87.69 93 PRO A O 1
ATOM 651 N N . THR A 1 94 ? -20.778 0.218 28.364 1.00 88.31 94 THR A N 1
ATOM 652 C CA . THR A 1 94 ? -21.663 1.390 28.252 1.00 88.31 94 THR A CA 1
ATOM 653 C C . THR A 1 94 ? -22.059 1.664 26.804 1.00 88.31 94 THR A C 1
ATOM 655 O O . THR A 1 94 ? -23.218 1.978 26.553 1.00 88.31 94 THR A O 1
ATOM 658 N N . LEU A 1 95 ? -21.137 1.522 25.845 1.00 86.69 95 LEU A N 1
ATOM 659 C CA . LEU A 1 95 ? -21.420 1.729 24.421 1.00 86.69 95 LEU A CA 1
ATOM 660 C C . LEU A 1 95 ? -22.492 0.750 23.916 1.00 86.69 95 LEU A C 1
ATOM 662 O O . LEU A 1 95 ? -23.443 1.153 23.248 1.00 86.69 95 LEU A O 1
ATOM 666 N N . VAL A 1 96 ? -22.367 -0.522 24.295 1.00 87.00 96 VAL A N 1
ATOM 667 C CA . VAL A 1 96 ? -23.306 -1.588 23.917 1.00 87.00 96 VAL A CA 1
ATOM 668 C C . VAL A 1 96 ? -24.634 -1.419 24.632 1.00 87.00 96 VAL A C 1
ATOM 670 O O . VAL A 1 96 ? -25.679 -1.454 23.992 1.00 87.00 96 VAL A O 1
ATOM 673 N N . THR A 1 97 ? -24.604 -1.162 25.940 1.00 87.06 97 THR A N 1
ATOM 674 C CA . THR A 1 97 ? -25.815 -0.909 26.729 1.00 87.06 97 THR A CA 1
ATOM 675 C C . THR A 1 97 ? -26.578 0.283 26.161 1.00 87.06 97 THR A C 1
ATOM 677 O O . THR A 1 97 ? -27.780 0.189 25.949 1.00 87.06 97 THR A O 1
ATOM 680 N N . ALA A 1 98 ? -25.894 1.381 25.828 1.00 86.44 98 ALA A N 1
ATOM 681 C CA . ALA A 1 98 ? -26.521 2.540 25.206 1.00 86.44 98 ALA A CA 1
ATOM 682 C C . ALA A 1 98 ? -27.163 2.192 23.854 1.00 86.44 98 ALA A C 1
ATOM 684 O O . ALA A 1 98 ? -28.297 2.590 23.611 1.00 86.44 98 ALA A O 1
ATOM 685 N N . ALA A 1 99 ? -26.486 1.407 23.008 1.00 85.69 99 ALA A N 1
ATOM 686 C CA . ALA A 1 99 ? -27.025 0.959 21.722 1.00 85.69 99 ALA A CA 1
ATOM 687 C C . ALA A 1 99 ? -28.230 0.004 21.865 1.00 85.69 99 ALA A C 1
ATOM 689 O O . ALA A 1 99 ? -29.151 0.058 21.051 1.00 85.69 99 ALA A O 1
ATOM 690 N N . LEU A 1 100 ? -28.253 -0.838 22.903 1.00 85.44 100 LEU A N 1
ATOM 691 C CA . LEU A 1 100 ? -29.383 -1.721 23.220 1.00 85.44 100 LEU A CA 1
ATOM 692 C C . LEU A 1 100 ? -30.563 -0.963 23.851 1.00 85.44 100 LEU A C 1
ATOM 694 O O . LEU A 1 100 ? -31.714 -1.319 23.609 1.00 85.44 100 LEU A O 1
ATOM 698 N N . LEU A 1 101 ? -30.296 0.107 24.609 1.00 85.62 101 LEU A N 1
ATOM 699 C CA . LEU A 1 101 ? -31.320 0.999 25.168 1.00 85.62 101 LEU A CA 1
ATOM 700 C C . LEU A 1 101 ? -31.998 1.874 24.101 1.00 85.62 101 LEU A C 1
ATOM 702 O O . LEU A 1 101 ? -33.099 2.372 24.338 1.00 85.62 101 LEU A O 1
ATOM 706 N N . VAL A 1 102 ? -31.387 2.058 22.923 1.00 83.38 102 VAL A N 1
ATOM 707 C CA . VAL A 1 102 ? -32.084 2.607 21.749 1.00 83.38 102 VAL A CA 1
ATOM 708 C C . VAL A 1 102 ? -33.013 1.521 21.190 1.00 83.38 102 VAL A C 1
ATOM 710 O O . VAL A 1 102 ? -32.681 0.782 20.260 1.00 83.38 102 VAL A O 1
ATOM 713 N N . SER A 1 103 ? -34.189 1.401 21.803 1.00 78.69 103 SER A N 1
ATOM 714 C CA . SER A 1 103 ? -35.227 0.434 21.442 1.00 78.69 103 SER A CA 1
ATOM 715 C C . SER A 1 103 ? -36.315 1.055 20.561 1.00 78.69 103 SER A C 1
ATOM 717 O O . SER A 1 103 ? -36.472 2.275 20.495 1.00 78.69 103 SER A O 1
ATOM 719 N N . ALA A 1 104 ? -37.099 0.197 19.903 1.00 69.69 104 ALA A N 1
ATOM 720 C CA . ALA A 1 104 ? -38.268 0.610 19.122 1.00 69.69 104 ALA A CA 1
ATOM 721 C C . ALA A 1 104 ? -39.437 1.124 19.992 1.00 69.69 104 ALA A C 1
ATOM 723 O O . ALA A 1 104 ? -40.393 1.677 19.457 1.00 69.69 104 ALA A O 1
ATOM 724 N N . ASP A 1 105 ? -39.361 0.942 21.316 1.00 70.50 105 ASP A N 1
ATOM 725 C CA . ASP A 1 105 ? -40.387 1.393 22.262 1.00 70.50 105 ASP A CA 1
ATOM 726 C C . ASP A 1 105 ? -40.194 2.876 22.638 1.00 70.50 105 ASP A C 1
ATOM 728 O O . ASP A 1 105 ? -41.164 3.585 22.897 1.00 70.50 105 ASP A O 1
ATOM 732 N N . GLY A 1 106 ? -38.942 3.358 22.651 1.00 71.56 106 GLY A N 1
ATOM 733 C CA . GLY A 1 106 ? -38.594 4.763 22.921 1.00 71.56 106 GLY A CA 1
ATOM 734 C C . GLY A 1 106 ? -38.210 5.581 21.680 1.00 71.56 106 GLY A C 1
ATOM 735 O O . GLY A 1 106 ? -38.198 6.810 21.736 1.00 71.56 106 GLY A O 1
ATOM 736 N N . PHE A 1 107 ? -37.895 4.918 20.564 1.00 81.12 107 PHE A N 1
ATOM 737 C CA . PHE A 1 107 ? -37.486 5.516 19.287 1.00 81.12 107 PHE A CA 1
ATOM 738 C C . PHE A 1 107 ? -38.176 4.813 18.115 1.00 81.12 107 PHE A C 1
ATOM 740 O O . PHE A 1 107 ? -38.823 3.787 18.283 1.00 81.12 107 PHE A O 1
ATOM 747 N N . THR A 1 108 ? -38.010 5.315 16.889 1.00 85.19 108 THR A N 1
ATOM 748 C CA . THR A 1 108 ? -38.490 4.578 15.714 1.00 85.19 108 THR A CA 1
ATOM 749 C C . THR A 1 108 ? -37.681 3.289 15.517 1.00 85.19 108 THR A C 1
ATOM 751 O O . THR A 1 108 ? -36.464 3.257 15.719 1.00 85.19 108 THR A O 1
ATOM 754 N N . ALA A 1 109 ? -38.341 2.214 15.076 1.00 83.00 109 ALA A N 1
ATOM 755 C CA . ALA A 1 109 ? -37.682 0.932 14.810 1.00 83.00 109 ALA A CA 1
ATOM 756 C C . ALA A 1 109 ? -36.539 1.049 13.781 1.00 83.00 109 ALA A C 1
ATOM 758 O O . ALA A 1 109 ? -35.510 0.383 13.914 1.00 83.00 109 ALA A O 1
ATOM 759 N N . SER A 1 110 ? -36.696 1.933 12.787 1.00 84.75 110 SER A N 1
ATOM 760 C CA . SER A 1 110 ? -35.646 2.260 11.820 1.00 84.75 110 SER A CA 1
ATOM 761 C C . SER A 1 110 ? -34.431 2.886 12.501 1.00 84.75 110 SER A C 1
ATOM 763 O O . SER A 1 110 ? -33.320 2.406 12.317 1.00 84.75 110 SER A O 1
ATOM 765 N N . PHE A 1 111 ? -34.634 3.883 13.364 1.00 85.44 111 PHE A N 1
ATOM 766 C CA . PHE A 1 111 ? -33.547 4.549 14.077 1.00 85.44 111 PHE A CA 1
ATOM 767 C C . PHE A 1 111 ? -32.796 3.602 15.022 1.00 85.44 111 PHE A C 1
ATOM 769 O O . PHE A 1 111 ? -31.569 3.597 15.047 1.00 85.44 111 PHE A O 1
ATOM 776 N N . ALA A 1 112 ? -33.519 2.756 15.758 1.00 81.31 112 ALA A N 1
ATOM 777 C CA . ALA A 1 112 ? -32.922 1.743 16.625 1.00 81.31 112 ALA A CA 1
ATOM 778 C C . ALA A 1 112 ? -32.056 0.736 15.847 1.00 81.31 112 ALA A C 1
ATOM 780 O O . ALA A 1 112 ? -30.973 0.357 16.297 1.00 81.31 112 ALA A O 1
ATOM 781 N N . THR A 1 113 ? -32.520 0.319 14.668 1.00 83.38 113 THR A N 1
ATOM 782 C CA . THR A 1 113 ? -31.796 -0.620 13.801 1.00 83.38 113 THR A CA 1
ATOM 783 C C . THR A 1 113 ? -30.546 0.021 13.204 1.00 83.38 113 THR A C 1
ATOM 785 O O . THR A 1 113 ? -29.463 -0.549 13.320 1.00 83.38 113 THR A O 1
ATOM 788 N N . GLU A 1 114 ? -30.672 1.231 12.656 1.00 86.38 114 GLU A N 1
ATOM 789 C CA . GLU A 1 114 ? -29.543 2.003 12.123 1.00 86.38 114 GLU A CA 1
ATOM 790 C C . GLU A 1 114 ? -28.496 2.291 13.206 1.00 86.38 114 GLU A C 1
ATOM 792 O O . GLU A 1 114 ? -27.304 2.102 12.986 1.00 86.38 114 GLU A O 1
ATOM 797 N N . CYS A 1 115 ? -28.914 2.672 14.418 1.00 85.69 115 CYS A N 1
ATOM 798 C CA . CYS A 1 115 ? -27.996 2.926 15.529 1.00 85.69 115 CYS A CA 1
ATOM 799 C C . CYS A 1 115 ? -27.129 1.699 15.857 1.00 85.69 115 CYS A C 1
ATOM 801 O O . CYS A 1 115 ? -25.912 1.823 16.010 1.00 85.69 115 CYS A O 1
ATOM 803 N N . ARG A 1 116 ? -27.732 0.504 15.940 1.00 83.94 116 ARG A N 1
ATOM 804 C CA . ARG A 1 116 ? -26.985 -0.745 16.159 1.00 83.94 116 ARG A CA 1
ATOM 805 C C . ARG A 1 116 ? -26.073 -1.074 14.980 1.00 83.94 116 ARG A C 1
ATOM 807 O O . ARG A 1 116 ? -24.926 -1.464 15.203 1.00 83.94 116 ARG A O 1
ATOM 814 N N . ALA A 1 117 ? -26.545 -0.876 13.749 1.00 84.00 117 ALA A N 1
ATOM 815 C CA . ALA A 1 117 ? -25.750 -1.096 12.544 1.00 84.00 117 ALA A CA 1
ATOM 816 C C . ALA A 1 117 ? -24.506 -0.192 12.514 1.00 84.00 117 ALA A C 1
ATOM 818 O O . ALA A 1 117 ? -23.401 -0.697 12.330 1.00 84.00 117 ALA A O 1
ATOM 819 N N . TYR A 1 118 ? -24.652 1.104 12.808 1.00 85.19 118 TYR A N 1
ATOM 820 C CA . TYR A 1 118 ? -23.533 2.048 12.872 1.00 85.19 118 TYR A CA 1
ATOM 821 C C . TYR A 1 118 ? -22.485 1.661 13.919 1.00 85.19 118 TYR A C 1
ATOM 823 O O . TYR A 1 118 ? -21.288 1.692 13.628 1.00 85.19 118 TYR A O 1
ATOM 831 N N . VAL A 1 119 ? -22.907 1.285 15.131 1.00 84.06 119 VAL A N 1
ATOM 832 C CA . VAL A 1 119 ? -21.975 0.860 16.194 1.00 84.06 119 VAL A CA 1
ATOM 833 C C . VAL A 1 119 ? -21.251 -0.431 15.801 1.00 84.06 119 VAL A C 1
ATOM 835 O O . VAL A 1 119 ? -20.042 -0.545 16.014 1.00 84.06 119 VAL A O 1
ATOM 838 N N . THR A 1 120 ? -21.961 -1.369 15.174 1.00 82.50 120 THR A N 1
ATOM 839 C CA . THR A 1 120 ? -21.400 -2.643 14.698 1.00 82.50 120 THR A CA 1
ATOM 840 C C . THR A 1 120 ? -20.390 -2.416 13.572 1.00 82.50 120 THR A C 1
ATOM 842 O O . THR A 1 120 ? -19.271 -2.915 13.641 1.00 82.50 120 THR A O 1
ATOM 845 N N . GLU A 1 121 ? -20.734 -1.610 12.563 1.00 83.69 121 GLU A N 1
ATOM 846 C CA . GLU A 1 121 ? -19.848 -1.295 11.436 1.00 83.69 121 GLU A CA 1
ATOM 847 C C . GLU A 1 121 ? -18.595 -0.536 11.899 1.00 83.69 121 GLU A C 1
ATOM 849 O O . GLU A 1 121 ? -17.481 -0.840 11.467 1.00 83.69 121 GLU A O 1
ATOM 854 N N . ALA A 1 122 ? -18.752 0.443 12.797 1.00 79.69 122 ALA A N 1
ATOM 855 C CA . ALA A 1 122 ? -17.629 1.202 13.340 1.00 79.69 122 ALA A CA 1
ATOM 856 C C . ALA A 1 122 ? -16.668 0.310 14.140 1.00 79.69 122 ALA A C 1
ATOM 858 O O . ALA A 1 122 ? -15.456 0.396 13.948 1.00 79.69 122 ALA A O 1
ATOM 859 N N . THR A 1 123 ? -17.205 -0.569 14.990 1.00 77.50 123 THR A N 1
ATOM 860 C CA . THR A 1 123 ? -16.409 -1.542 15.756 1.00 77.50 123 THR A CA 1
ATOM 861 C C . THR A 1 123 ? -15.707 -2.533 14.824 1.00 77.50 123 THR A C 1
ATOM 863 O O . THR A 1 123 ? -14.512 -2.781 14.978 1.00 77.50 123 THR A O 1
ATOM 866 N N . GLY A 1 124 ? -16.406 -3.021 13.794 1.00 77.81 124 GLY A N 1
ATOM 867 C CA . GLY A 1 124 ? -15.847 -3.929 12.793 1.00 77.81 124 GLY A CA 1
ATOM 868 C C . GLY A 1 124 ? -14.684 -3.330 11.995 1.00 77.81 124 GLY A C 1
ATOM 869 O O . GLY A 1 124 ? -13.714 -4.030 11.722 1.00 77.81 124 GLY A O 1
ATOM 870 N N . ARG A 1 125 ? -14.724 -2.031 11.664 1.00 77.75 125 ARG A N 1
ATOM 871 C CA . ARG A 1 125 ? -13.596 -1.346 11.001 1.00 77.75 125 ARG A CA 1
ATOM 872 C C . ARG A 1 125 ? -12.338 -1.314 11.868 1.00 77.75 125 ARG A C 1
ATOM 874 O O . ARG A 1 125 ? -11.262 -1.632 11.379 1.00 77.75 125 ARG A O 1
ATOM 881 N N . VAL A 1 126 ? -12.477 -0.976 13.152 1.00 77.31 126 VAL A N 1
ATOM 882 C CA . VAL A 1 126 ? -11.341 -0.974 14.092 1.00 77.31 126 VAL A CA 1
ATOM 883 C C . VAL A 1 126 ? -10.730 -2.372 14.202 1.00 77.31 126 VAL A C 1
ATOM 885 O O . VAL A 1 126 ? -9.511 -2.505 14.236 1.00 77.31 126 VAL A O 1
ATOM 888 N N . TRP A 1 127 ? -11.565 -3.414 14.206 1.00 73.38 127 TRP A N 1
ATOM 889 C CA . TRP A 1 127 ? -11.098 -4.797 14.235 1.00 73.38 127 TRP A CA 1
ATOM 890 C C . TRP A 1 127 ? -10.302 -5.181 12.987 1.00 73.38 127 TRP A C 1
ATOM 892 O O . TRP A 1 127 ? -9.216 -5.740 13.099 1.00 73.38 127 TRP A O 1
ATOM 902 N N . GLN A 1 128 ? -10.801 -4.825 11.802 1.00 75.00 128 GLN A N 1
ATOM 903 C CA . GLN A 1 128 ? -10.082 -5.060 10.547 1.00 75.00 128 GLN A CA 1
ATOM 904 C C . GLN A 1 128 ? -8.693 -4.411 10.567 1.00 75.00 128 GLN A C 1
ATOM 906 O O . GLN A 1 128 ? -7.721 -5.026 10.132 1.00 75.00 128 GLN A O 1
ATOM 911 N N . ASP A 1 129 ? -8.579 -3.201 11.117 1.00 75.81 129 ASP A N 1
ATOM 912 C CA . ASP A 1 129 ? -7.286 -2.537 11.280 1.00 75.81 129 ASP A CA 1
ATOM 913 C C . ASP A 1 129 ? -6.385 -3.282 12.285 1.00 75.81 129 ASP A C 1
ATOM 915 O O . ASP A 1 129 ? -5.182 -3.424 12.051 1.00 75.81 129 ASP A O 1
ATOM 919 N N . CYS A 1 130 ? -6.943 -3.810 13.382 1.00 73.38 130 CYS A N 1
ATOM 920 C CA . CYS A 1 130 ? -6.205 -4.652 14.327 1.00 73.38 130 CYS A CA 1
ATOM 921 C C . CYS A 1 130 ? -5.698 -5.950 13.683 1.00 73.38 130 CYS A C 1
ATOM 923 O O . CYS A 1 130 ? -4.527 -6.281 13.868 1.00 73.38 130 CYS A O 1
ATOM 925 N N . ASP A 1 131 ? -6.521 -6.643 12.893 1.00 75.25 131 ASP A N 1
ATOM 926 C CA . ASP A 1 131 ? -6.124 -7.855 12.165 1.00 75.25 131 ASP A CA 1
ATOM 927 C C . ASP A 1 131 ? -4.963 -7.573 11.204 1.00 75.25 131 ASP A C 1
ATOM 929 O O . ASP A 1 131 ? -4.021 -8.361 11.110 1.00 75.25 131 ASP A O 1
ATOM 933 N N . VAL A 1 132 ? -4.976 -6.415 10.533 1.00 76.88 132 VAL A N 1
ATOM 934 C CA . VAL A 1 132 ? -3.856 -5.986 9.684 1.00 76.88 132 VAL A CA 1
ATOM 935 C C . VAL A 1 132 ? -2.577 -5.805 10.504 1.00 76.88 132 VAL A C 1
ATOM 937 O O . VAL A 1 132 ? -1.507 -6.228 10.064 1.00 76.88 132 VAL A O 1
ATOM 940 N N . VAL A 1 133 ? -2.658 -5.199 11.693 1.00 76.06 133 VAL A N 1
ATOM 941 C CA . VAL A 1 133 ? -1.493 -5.009 12.575 1.00 76.06 133 VAL A CA 1
ATOM 942 C C . VAL A 1 133 ? -0.975 -6.344 13.114 1.00 76.06 133 VAL A C 1
ATOM 944 O O . VAL A 1 133 ? 0.240 -6.540 13.167 1.00 76.06 133 VAL A O 1
ATOM 947 N N . VAL A 1 134 ? -1.864 -7.271 13.477 1.00 76.00 134 VAL A N 1
ATOM 948 C CA . VAL A 1 134 ? -1.490 -8.627 13.907 1.00 76.00 134 VAL A CA 1
ATOM 949 C C . VAL A 1 134 ? -0.786 -9.361 12.772 1.00 76.00 134 VAL A C 1
ATOM 951 O O . VAL A 1 134 ? 0.340 -9.816 12.959 1.00 76.00 134 VAL A O 1
ATOM 954 N N . ALA A 1 135 ? -1.376 -9.386 11.574 1.00 73.75 135 ALA A N 1
ATOM 955 C CA . ALA A 1 135 ? -0.766 -10.008 10.403 1.00 73.75 135 ALA A CA 1
ATOM 956 C C . ALA A 1 135 ? 0.604 -9.388 10.079 1.00 73.75 135 ALA A C 1
ATOM 958 O O . ALA A 1 135 ? 1.558 -10.108 9.793 1.00 73.75 135 ALA A O 1
ATOM 959 N N . PHE A 1 136 ? 0.735 -8.062 10.185 1.00 77.81 136 PHE A N 1
ATOM 960 C CA . PHE A 1 136 ? 2.009 -7.364 10.017 1.00 77.81 136 PHE A CA 1
ATOM 961 C C . PHE A 1 136 ? 3.055 -7.797 11.057 1.00 77.81 136 PHE A C 1
ATOM 963 O O . PHE A 1 136 ? 4.207 -8.055 10.702 1.00 77.81 136 PHE A O 1
ATOM 970 N N . ALA A 1 137 ? 2.667 -7.903 12.331 1.00 79.44 137 ALA A N 1
ATOM 971 C CA . ALA A 1 137 ? 3.557 -8.325 13.409 1.00 79.44 137 ALA A CA 1
ATOM 972 C C . ALA A 1 137 ? 3.987 -9.797 13.271 1.00 79.44 137 ALA A C 1
ATOM 974 O O . ALA A 1 137 ? 5.160 -10.109 13.473 1.00 79.44 137 ALA A O 1
ATOM 975 N N . GLU A 1 138 ? 3.069 -10.685 12.885 1.00 80.06 138 GLU A N 1
ATOM 976 C CA . GLU A 1 138 ? 3.343 -12.107 12.641 1.00 80.06 138 GLU A CA 1
ATOM 977 C C . GLU A 1 138 ? 4.190 -12.327 11.381 1.00 80.06 138 GLU A C 1
ATOM 979 O O . GLU A 1 138 ? 5.103 -13.155 11.365 1.00 80.06 138 GLU A O 1
ATOM 984 N N . GLY A 1 139 ? 3.910 -11.570 10.320 1.00 78.88 139 GLY A N 1
ATOM 985 C CA . GLY A 1 139 ? 4.608 -11.655 9.043 1.00 78.88 139 GLY A CA 1
ATOM 986 C C . GLY A 1 139 ? 6.008 -11.044 9.046 1.00 78.88 139 GLY A C 1
ATOM 987 O O . GLY A 1 139 ? 6.840 -11.413 8.211 1.00 78.88 139 GLY A O 1
ATOM 988 N N . GLY A 1 140 ? 6.276 -10.121 9.971 1.00 85.94 140 GLY A N 1
ATOM 989 C CA . GLY A 1 140 ? 7.579 -9.497 10.161 1.00 85.94 140 GLY A CA 1
ATOM 990 C C . GLY A 1 140 ? 8.108 -8.760 8.924 1.00 85.94 140 GLY A C 1
ATOM 991 O O . GLY A 1 140 ? 7.368 -8.300 8.050 1.00 85.94 140 GLY A O 1
ATOM 992 N N . ILE A 1 141 ? 9.436 -8.654 8.842 1.00 86.69 141 ILE A N 1
ATOM 993 C CA . ILE A 1 141 ? 10.137 -7.937 7.762 1.00 86.69 141 ILE A CA 1
ATOM 994 C C . ILE A 1 141 ? 9.815 -8.512 6.365 1.00 86.69 141 ILE A C 1
ATOM 996 O O . ILE A 1 141 ? 9.563 -7.715 5.460 1.00 86.69 141 ILE A O 1
ATOM 1000 N N . PRO A 1 142 ? 9.778 -9.843 6.135 1.00 87.12 142 PRO A N 1
ATOM 1001 C CA . PRO A 1 142 ? 9.516 -10.399 4.812 1.00 87.12 142 PRO A CA 1
ATOM 1002 C C . PRO A 1 142 ? 8.123 -10.044 4.303 1.00 87.12 142 PRO A C 1
ATOM 1004 O O . PRO A 1 142 ? 7.982 -9.638 3.150 1.00 87.12 142 PRO A O 1
ATOM 1007 N N . MET A 1 143 ? 7.100 -10.124 5.164 1.00 86.69 143 MET A N 1
ATOM 1008 C CA . MET A 1 143 ? 5.743 -9.743 4.779 1.00 86.69 143 MET A CA 1
ATOM 1009 C C . MET A 1 143 ? 5.666 -8.260 4.415 1.00 86.69 143 MET A C 1
ATOM 1011 O O . MET A 1 143 ? 5.058 -7.924 3.398 1.00 86.69 143 MET A O 1
ATOM 1015 N N . PHE A 1 144 ? 6.310 -7.380 5.189 1.00 87.62 144 PHE A N 1
ATOM 1016 C CA . PHE A 1 144 ? 6.358 -5.951 4.878 1.00 87.62 144 PHE A CA 1
ATOM 1017 C C . PHE A 1 144 ? 7.021 -5.680 3.524 1.00 87.62 144 PHE A C 1
ATOM 1019 O O . PHE A 1 144 ? 6.439 -5.002 2.676 1.00 87.62 144 PHE A O 1
ATOM 1026 N N . VAL A 1 145 ? 8.208 -6.250 3.301 1.00 90.00 145 VAL A N 1
ATOM 1027 C CA . VAL A 1 145 ? 8.987 -6.073 2.068 1.00 90.00 145 VAL A CA 1
ATOM 1028 C C . VAL A 1 145 ? 8.201 -6.556 0.853 1.00 90.00 145 VAL A C 1
ATOM 1030 O O . VAL A 1 145 ? 8.099 -5.833 -0.135 1.00 90.00 145 VAL A O 1
ATOM 1033 N N . VAL A 1 146 ? 7.609 -7.752 0.922 1.00 91.12 146 VAL A N 1
ATOM 1034 C CA . VAL A 1 146 ? 6.808 -8.313 -0.176 1.00 91.12 146 VAL A CA 1
ATOM 1035 C C . VAL A 1 146 ? 5.566 -7.468 -0.429 1.00 91.12 146 VAL A C 1
ATOM 1037 O O . VAL A 1 146 ? 5.257 -7.178 -1.582 1.00 91.12 146 VAL A O 1
ATOM 1040 N N . SER A 1 147 ? 4.867 -7.047 0.626 1.00 89.50 147 SER A N 1
ATOM 1041 C CA . SER A 1 147 ? 3.653 -6.235 0.496 1.00 89.50 147 SER A CA 1
ATOM 1042 C C . SER A 1 147 ? 3.954 -4.885 -0.147 1.00 89.50 147 SER A C 1
ATOM 1044 O O . SER A 1 147 ? 3.255 -4.479 -1.073 1.00 89.50 147 SER A O 1
ATOM 1046 N N . LYS A 1 148 ? 5.036 -4.217 0.271 1.00 90.31 148 LYS A N 1
ATOM 1047 C CA . LYS A 1 148 ? 5.476 -2.955 -0.334 1.00 90.31 148 LYS A CA 1
ATOM 1048 C C . LYS A 1 148 ? 5.954 -3.127 -1.769 1.00 90.31 148 LYS A C 1
ATOM 1050 O O . LYS A 1 148 ? 5.556 -2.356 -2.635 1.00 90.31 148 LYS A O 1
ATOM 1055 N N . ALA A 1 149 ? 6.724 -4.172 -2.051 1.00 93.25 149 ALA A N 1
ATOM 1056 C CA . ALA A 1 149 ? 7.173 -4.454 -3.406 1.00 93.25 149 ALA A CA 1
ATOM 1057 C C . ALA A 1 149 ? 6.010 -4.762 -4.362 1.00 93.25 149 ALA A C 1
ATOM 1059 O O . ALA A 1 149 ? 6.011 -4.288 -5.495 1.00 93.25 149 ALA A O 1
ATOM 1060 N N . LYS A 1 150 ? 4.992 -5.503 -3.900 1.00 94.12 150 LYS A N 1
ATOM 1061 C CA . LYS A 1 150 ? 3.747 -5.727 -4.649 1.00 94.12 150 LYS A CA 1
ATOM 1062 C C . LYS A 1 150 ? 2.968 -4.434 -4.850 1.00 94.12 150 LYS A C 1
ATOM 1064 O O . LYS A 1 150 ? 2.512 -4.193 -5.957 1.00 94.12 150 LYS A O 1
ATOM 1069 N N . GLN A 1 151 ? 2.857 -3.599 -3.817 1.00 92.69 151 GLN A N 1
ATOM 1070 C CA . GLN A 1 151 ? 2.187 -2.302 -3.916 1.00 92.69 151 GLN A CA 1
ATOM 1071 C C . GLN A 1 151 ? 2.806 -1.444 -5.026 1.00 92.69 151 GLN A C 1
ATOM 1073 O O . GLN A 1 151 ? 2.082 -0.955 -5.886 1.00 92.69 151 GLN A O 1
ATOM 1078 N N . TRP A 1 152 ? 4.133 -1.297 -5.047 1.00 94.88 152 TRP A N 1
ATOM 1079 C CA . TRP A 1 152 ? 4.798 -0.547 -6.115 1.00 94.88 152 TRP A CA 1
ATOM 1080 C C . TRP A 1 152 ? 4.689 -1.235 -7.471 1.00 94.88 152 TRP A C 1
ATOM 1082 O O . TRP A 1 152 ? 4.488 -0.556 -8.466 1.00 94.88 152 TRP A O 1
ATOM 1092 N N . LEU A 1 153 ? 4.759 -2.566 -7.533 1.00 93.75 153 LEU A N 1
ATOM 1093 C CA . LEU A 1 153 ? 4.561 -3.295 -8.785 1.00 93.75 153 LEU A CA 1
ATOM 1094 C C . LEU A 1 153 ? 3.177 -3.035 -9.398 1.00 93.75 153 LEU A C 1
ATOM 1096 O O . LEU A 1 153 ? 3.088 -2.862 -10.610 1.00 93.75 153 LEU A O 1
ATOM 1100 N N . GLU A 1 154 ? 2.111 -3.025 -8.596 1.00 94.06 154 GLU A N 1
ATOM 1101 C CA . GLU A 1 154 ? 0.774 -2.700 -9.103 1.00 94.06 154 GLU A CA 1
ATOM 1102 C C . GLU A 1 154 ? 0.693 -1.237 -9.553 1.00 94.06 154 GLU A C 1
ATOM 1104 O O . GLU A 1 154 ? 0.229 -0.993 -10.659 1.00 94.06 154 GLU A O 1
ATOM 1109 N N . LEU A 1 155 ? 1.270 -0.287 -8.802 1.00 92.50 155 LEU A N 1
ATOM 1110 C CA . LEU A 1 155 ? 1.355 1.115 -9.243 1.00 92.50 155 LEU A CA 1
ATOM 1111 C C . LEU A 1 155 ? 2.067 1.259 -10.597 1.00 92.50 155 LEU A C 1
ATOM 1113 O O . LEU A 1 155 ? 1.601 1.987 -11.467 1.00 92.50 155 LEU A O 1
ATOM 1117 N N . MET A 1 156 ? 3.163 0.525 -10.809 1.00 95.19 156 MET A N 1
ATOM 1118 C CA . MET A 1 156 ? 3.864 0.515 -12.096 1.00 95.19 156 MET A CA 1
ATOM 1119 C C . MET A 1 156 ? 2.984 -0.042 -13.223 1.00 95.19 156 MET A C 1
ATOM 1121 O O . MET A 1 156 ? 3.018 0.474 -14.336 1.00 95.19 156 MET A O 1
ATOM 1125 N N . LYS A 1 157 ? 2.219 -1.114 -12.969 1.00 94.19 157 LYS A N 1
ATOM 1126 C CA . LYS A 1 157 ? 1.309 -1.694 -13.971 1.00 94.19 157 LYS A CA 1
ATOM 1127 C C . LYS A 1 157 ? 0.181 -0.735 -14.319 1.00 94.19 157 LYS A C 1
ATOM 1129 O O . LYS A 1 157 ? -0.115 -0.588 -15.500 1.00 94.19 157 LYS A O 1
ATOM 1134 N N . ASP A 1 158 ? -0.408 -0.101 -13.311 1.00 94.19 158 ASP A N 1
ATOM 1135 C CA . ASP A 1 158 ? -1.503 0.848 -13.480 1.00 94.19 158 ASP A CA 1
ATOM 1136 C C . ASP A 1 158 ? -1.030 2.064 -14.285 1.00 94.19 158 ASP A C 1
ATOM 1138 O O . ASP A 1 158 ? -1.648 2.395 -15.292 1.00 94.19 158 ASP A O 1
ATOM 1142 N N . ALA A 1 159 ? 0.127 2.643 -13.942 1.00 92.38 159 ALA A N 1
ATOM 1143 C CA . ALA A 1 159 ? 0.710 3.764 -14.682 1.00 92.38 159 ALA A CA 1
ATOM 1144 C C . ALA A 1 159 ? 1.001 3.415 -16.154 1.00 92.38 159 ALA A C 1
ATOM 1146 O O . ALA A 1 159 ? 0.708 4.195 -17.059 1.00 92.38 159 ALA A O 1
ATOM 1147 N N . VAL A 1 160 ? 1.536 2.217 -16.422 1.00 92.88 160 VAL A N 1
ATOM 1148 C CA . VAL A 1 160 ? 1.765 1.747 -17.799 1.00 92.88 160 VAL A CA 1
ATOM 1149 C C . VAL A 1 160 ? 0.449 1.525 -18.546 1.00 92.88 160 VAL A C 1
ATOM 1151 O O . VAL A 1 160 ? 0.354 1.872 -19.722 1.00 92.88 160 VAL A O 1
ATOM 1154 N N . ALA A 1 161 ? -0.558 0.944 -17.891 1.00 92.62 161 ALA A N 1
ATOM 1155 C CA . ALA A 1 161 ? -1.864 0.694 -18.493 1.00 92.62 161 ALA A CA 1
ATOM 1156 C C . ALA A 1 161 ? -2.613 1.998 -18.797 1.00 92.62 161 ALA A C 1
ATOM 1158 O O . ALA A 1 161 ? -3.290 2.079 -19.823 1.00 92.62 161 ALA A O 1
ATOM 1159 N N . GLU A 1 162 ? -2.482 3.005 -17.936 1.00 91.50 162 GLU A N 1
ATOM 1160 C CA . GLU A 1 162 ? -3.034 4.340 -18.153 1.00 91.50 162 GLU A CA 1
ATOM 1161 C C . GLU A 1 162 ? -2.353 5.032 -19.334 1.00 91.50 162 GLU A C 1
ATOM 1163 O O . GLU A 1 162 ? -3.034 5.453 -20.267 1.00 91.50 162 GLU A O 1
ATOM 1168 N N . LEU A 1 163 ? -1.015 5.035 -19.375 1.00 90.25 163 LEU A N 1
ATOM 1169 C CA . LEU A 1 163 ? -0.277 5.597 -20.507 1.00 90.25 163 LEU A CA 1
ATOM 1170 C C . LEU A 1 163 ? -0.602 4.874 -21.823 1.00 90.25 163 LEU A C 1
ATOM 1172 O O . LEU A 1 163 ? -0.631 5.495 -22.880 1.00 90.25 163 LEU A O 1
ATOM 1176 N N . GLN A 1 164 ? -0.860 3.565 -21.788 1.00 90.44 164 GLN A N 1
ATOM 1177 C CA . GLN A 1 164 ? -1.259 2.808 -22.974 1.00 90.44 164 GLN A CA 1
ATOM 1178 C C . GLN A 1 164 ? -2.623 3.258 -23.517 1.00 90.44 164 GLN A C 1
ATOM 1180 O O . GLN A 1 164 ? -2.778 3.360 -24.737 1.00 90.44 164 GLN A O 1
ATOM 1185 N N . GLN A 1 165 ? -3.576 3.531 -22.625 1.00 88.75 165 GLN A N 1
ATOM 1186 C CA . GLN A 1 165 ? -4.931 3.977 -22.964 1.00 88.75 165 GLN A CA 1
ATOM 1187 C C . GLN A 1 165 ? -4.991 5.445 -23.397 1.00 88.75 165 GLN A C 1
ATOM 1189 O O . GLN A 1 165 ? -5.912 5.806 -24.116 1.00 88.75 165 GLN A O 1
ATOM 1194 N N . TRP A 1 166 ? -4.023 6.272 -22.997 1.00 89.62 166 TRP A N 1
ATOM 1195 C CA . TRP A 1 166 ? -3.979 7.690 -23.356 1.00 89.62 166 TRP A CA 1
ATOM 1196 C C . TRP A 1 166 ? -3.767 7.910 -24.860 1.00 89.62 166 TRP A C 1
ATOM 1198 O O . TRP A 1 166 ? -2.770 7.437 -25.405 1.00 89.62 166 TRP A O 1
ATOM 1208 N N . ASP A 1 167 ? -4.654 8.641 -25.534 1.00 80.94 167 ASP A N 1
ATOM 1209 C CA . ASP A 1 167 ? -4.544 8.962 -26.962 1.00 80.94 167 ASP A CA 1
ATOM 1210 C C . ASP A 1 167 ? -4.102 10.427 -27.173 1.00 80.94 167 ASP A C 1
ATOM 1212 O O . ASP A 1 167 ? -4.793 11.336 -26.708 1.00 80.94 167 ASP A O 1
ATOM 1216 N N . PRO A 1 168 ? -2.970 10.694 -27.859 1.00 71.94 168 PRO A N 1
ATOM 1217 C CA . PRO A 1 168 ? -2.537 12.059 -28.165 1.00 71.94 168 PRO A CA 1
ATOM 1218 C C . PRO A 1 168 ? -3.486 12.842 -29.092 1.00 71.94 168 PRO A C 1
ATOM 1220 O O . PRO A 1 168 ? -3.330 14.059 -29.186 1.00 71.94 168 PRO A O 1
ATOM 1223 N N . GLU A 1 169 ? -4.426 12.191 -29.787 1.00 65.00 169 GLU A N 1
ATOM 1224 C CA . GLU A 1 169 ? -5.385 12.850 -30.693 1.00 65.00 169 GLU A CA 1
ATOM 1225 C C . GLU A 1 169 ? -6.669 13.335 -29.989 1.00 65.00 169 GLU A C 1
ATOM 1227 O O . GLU A 1 169 ? -7.380 14.179 -30.531 1.00 65.00 169 GLU A O 1
ATOM 1232 N N . GLU A 1 170 ? -6.965 12.875 -28.766 1.00 61.34 170 GLU A N 1
ATOM 1233 C C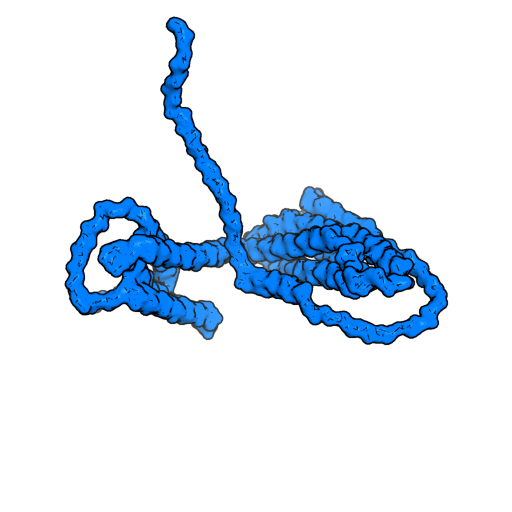A . GLU A 1 170 ? -8.171 13.283 -28.017 1.00 61.34 170 GLU A CA 1
ATOM 1234 C C . GLU A 1 170 ? -8.046 14.675 -27.347 1.00 61.34 170 GLU A C 1
ATOM 1236 O O . GLU A 1 170 ? -9.037 15.211 -26.851 1.00 61.34 170 GLU A O 1
ATOM 1241 N N . GLU A 1 171 ? -6.861 15.304 -27.356 1.00 53.19 171 GLU A N 1
ATOM 1242 C CA . GLU A 1 171 ? -6.604 16.653 -26.802 1.00 53.19 171 GLU A CA 1
ATOM 1243 C C . GLU A 1 171 ? -6.716 17.795 -27.840 1.00 53.19 171 GLU A C 1
ATOM 1245 O O . GLU A 1 171 ? -6.130 18.868 -27.667 1.00 53.19 171 GLU A O 1
ATOM 1250 N N . VAL A 1 172 ? -7.461 17.605 -28.933 1.00 51.16 172 VAL A N 1
ATOM 1251 C CA . VAL A 1 172 ? -7.768 18.707 -29.861 1.00 51.16 172 VAL A CA 1
ATOM 1252 C C . VAL A 1 172 ? -8.917 19.532 -29.276 1.00 51.16 172 VAL A C 1
ATOM 1254 O O . VAL A 1 172 ? -10.075 19.125 -29.293 1.00 51.16 172 VAL A O 1
ATOM 1257 N N . ASP A 1 173 ? -8.577 20.689 -28.708 1.00 47.84 173 ASP A N 1
ATOM 1258 C CA . ASP A 1 173 ? -9.525 21.671 -28.175 1.00 47.84 173 ASP A CA 1
ATOM 1259 C C . ASP A 1 173 ? -10.535 22.071 -29.273 1.00 47.84 173 ASP A C 1
ATOM 1261 O O . ASP A 1 173 ? -10.143 22.576 -30.328 1.00 47.84 173 ASP A O 1
ATOM 1265 N N . GLU A 1 174 ? -11.844 21.889 -29.034 1.00 49.75 174 GLU A N 1
ATOM 1266 C CA . GLU A 1 174 ? -12.920 22.317 -29.955 1.00 49.75 174 GLU A CA 1
ATOM 1267 C C . GLU A 1 174 ? -12.871 23.831 -30.272 1.00 49.75 174 GLU A C 1
ATOM 1269 O O . GLU A 1 174 ? -13.571 24.323 -31.161 1.00 49.75 174 GLU A O 1
ATOM 1274 N N . ALA A 1 175 ? -12.033 24.588 -29.557 1.00 51.84 175 ALA A N 1
ATOM 1275 C CA . ALA A 1 175 ? -11.754 25.994 -29.799 1.00 51.84 175 ALA A CA 1
ATOM 1276 C C . ALA A 1 175 ? -10.965 26.292 -31.094 1.00 51.84 175 ALA A C 1
ATOM 1278 O O . ALA A 1 175 ? -10.935 27.457 -31.492 1.00 51.84 175 ALA A O 1
ATOM 1279 N N . ASP A 1 176 ? -10.369 25.295 -31.766 1.00 52.44 176 ASP A N 1
ATOM 1280 C CA . ASP A 1 176 ? -9.567 25.498 -32.992 1.00 52.44 176 ASP A CA 1
ATOM 1281 C C . ASP A 1 176 ? -10.320 25.168 -34.301 1.00 52.44 176 ASP A C 1
ATOM 1283 O O . ASP A 1 176 ? -9.726 24.970 -35.357 1.00 52.44 176 ASP A O 1
ATOM 1287 N N . LEU A 1 177 ? -11.660 25.185 -34.271 1.00 54.19 177 LEU A N 1
ATOM 1288 C CA . LEU A 1 177 ? -12.535 24.965 -35.439 1.00 54.19 177 LEU A CA 1
ATOM 1289 C C . LEU A 1 177 ? -12.406 26.050 -36.546 1.00 54.19 177 LEU A C 1
ATOM 1291 O O . LEU A 1 177 ? -13.072 25.965 -37.577 1.00 54.19 177 LEU A O 1
ATOM 1295 N N . PHE A 1 178 ? -11.579 27.089 -36.352 1.00 45.91 178 PHE A N 1
ATOM 1296 C CA . PHE A 1 178 ? -11.421 28.229 -37.274 1.00 45.91 178 PHE A CA 1
ATOM 1297 C C . PHE A 1 178 ? -9.964 28.729 -37.431 1.00 45.91 178 PHE A C 1
ATOM 1299 O O . PHE A 1 178 ? -9.744 29.932 -37.595 1.00 45.91 178 PHE A O 1
ATOM 1306 N N . GLY A 1 179 ? -8.957 27.849 -37.395 1.00 48.47 179 GLY A N 1
ATOM 1307 C CA . GLY A 1 179 ? -7.553 28.218 -37.635 1.00 48.47 179 GLY A CA 1
ATOM 1308 C C . GLY A 1 179 ? -6.863 27.317 -38.663 1.00 48.47 179 GLY A C 1
ATOM 1309 O O . GLY A 1 179 ? -6.936 26.102 -38.550 1.00 48.47 179 GLY A O 1
ATOM 1310 N N . ASP A 1 180 ? -6.142 27.901 -39.631 1.00 48.50 180 ASP A N 1
ATOM 1311 C CA . ASP A 1 180 ? -5.264 27.238 -40.629 1.00 48.50 180 ASP A CA 1
ATOM 1312 C C . ASP A 1 180 ? -4.038 26.517 -39.982 1.00 48.50 180 ASP A C 1
ATOM 1314 O O . ASP A 1 180 ? -2.903 26.606 -40.453 1.00 48.50 180 ASP A O 1
ATOM 1318 N N . ALA A 1 181 ? -4.233 25.825 -38.855 1.00 51.34 181 ALA A N 1
ATOM 1319 C CA . ALA A 1 181 ? -3.210 25.152 -38.051 1.00 51.34 181 ALA A CA 1
ATOM 1320 C C . ALA A 1 181 ? -3.303 23.610 -38.087 1.00 51.34 181 ALA A C 1
ATOM 1322 O O . ALA A 1 181 ? -2.500 22.943 -37.430 1.00 51.34 181 ALA A O 1
ATOM 1323 N N . GLU A 1 182 ? -4.212 23.030 -38.885 1.00 51.06 182 GLU A N 1
ATOM 1324 C CA . GLU A 1 182 ? -4.413 21.570 -39.006 1.00 51.06 182 GLU A CA 1
ATOM 1325 C C . GLU A 1 182 ? -3.125 20.795 -39.348 1.00 51.06 182 GLU A C 1
ATOM 1327 O O . GLU A 1 182 ? -2.909 19.695 -38.837 1.00 51.06 182 GLU A O 1
ATOM 1332 N N . ALA A 1 183 ? -2.220 21.372 -40.149 1.00 50.25 183 ALA A N 1
ATOM 1333 C CA . ALA A 1 183 ? -0.989 20.689 -40.559 1.00 50.25 183 ALA A CA 1
ATOM 1334 C C . ALA A 1 183 ? 0.003 20.459 -39.397 1.00 50.25 183 ALA A C 1
ATOM 1336 O O . ALA A 1 183 ? 0.619 19.401 -39.315 1.00 50.25 183 ALA A O 1
ATOM 1337 N N . ASN A 1 184 ? 0.135 21.406 -38.458 1.00 55.06 184 ASN A N 1
ATOM 1338 C CA . ASN A 1 184 ? 1.120 21.305 -37.368 1.00 55.06 184 ASN A CA 1
ATOM 1339 C C . ASN A 1 184 ? 0.625 20.461 -36.178 1.00 55.06 184 ASN A C 1
ATOM 1341 O O . ASN A 1 184 ? 1.440 19.896 -35.443 1.00 55.06 184 ASN A O 1
ATOM 1345 N N . ALA A 1 185 ? -0.694 20.372 -35.968 1.00 60.06 185 ALA A N 1
ATOM 1346 C CA . ALA A 1 185 ? -1.282 19.564 -34.897 1.00 60.06 185 ALA A CA 1
ATOM 1347 C C . ALA A 1 185 ? -1.197 18.057 -35.204 1.00 60.06 185 ALA A C 1
ATOM 1349 O O . ALA A 1 185 ? -0.772 17.280 -34.347 1.00 60.06 185 ALA A O 1
ATOM 1350 N N . SER A 1 186 ? -1.501 17.662 -36.446 1.00 62.81 186 SER A N 1
ATOM 1351 C CA . SER A 1 186 ? -1.406 16.270 -36.915 1.00 62.81 186 SER A CA 1
ATOM 1352 C C . SER A 1 186 ? 0.030 15.733 -36.861 1.00 62.81 186 SER A C 1
ATOM 1354 O O . SER A 1 186 ? 0.270 14.612 -36.402 1.00 62.81 186 SER A O 1
ATOM 1356 N N . ASP A 1 187 ? 1.009 16.545 -37.272 1.00 68.69 187 ASP A N 1
ATOM 1357 C CA . ASP A 1 187 ? 2.426 16.171 -37.213 1.00 68.69 187 ASP A CA 1
ATOM 1358 C C . ASP A 1 187 ? 2.899 15.997 -35.761 1.00 68.69 187 ASP A C 1
ATOM 1360 O O . ASP A 1 187 ? 3.611 15.042 -35.439 1.00 68.69 187 ASP A O 1
ATOM 1364 N N . ARG A 1 188 ? 2.445 16.857 -34.838 1.00 72.00 188 ARG A N 1
ATOM 1365 C CA . ARG A 1 188 ? 2.760 16.745 -33.406 1.00 72.00 188 ARG A CA 1
ATOM 1366 C C . ARG A 1 188 ? 2.144 15.499 -32.765 1.00 72.00 188 ARG A C 1
ATOM 1368 O O . ARG A 1 188 ? 2.836 14.832 -31.993 1.00 72.00 188 ARG A O 1
ATOM 1375 N N . ALA A 1 189 ? 0.889 15.174 -33.074 1.00 77.50 189 ALA A N 1
ATOM 1376 C CA . ALA A 1 189 ? 0.227 13.965 -32.580 1.00 77.50 189 ALA A CA 1
ATOM 1377 C C . ALA A 1 189 ? 0.923 12.699 -33.101 1.00 77.50 189 ALA A C 1
ATOM 1379 O O . ALA A 1 189 ? 1.226 11.799 -32.319 1.00 77.50 189 ALA A O 1
ATOM 1380 N N . THR A 1 190 ? 1.312 12.685 -34.380 1.00 80.75 190 THR A N 1
ATOM 1381 C CA . THR A 1 190 ? 2.067 11.580 -34.993 1.00 80.75 190 THR A CA 1
ATOM 1382 C C . THR A 1 190 ? 3.435 11.381 -34.326 1.00 80.75 190 THR A C 1
ATOM 1384 O O . THR A 1 190 ? 3.823 10.253 -34.009 1.00 80.75 190 THR A O 1
ATOM 1387 N N . ILE A 1 191 ? 4.169 12.469 -34.057 1.00 81.00 191 ILE A N 1
ATOM 1388 C CA . ILE A 1 191 ? 5.455 12.414 -33.340 1.00 81.00 191 ILE A CA 1
ATOM 1389 C C . ILE A 1 191 ? 5.248 11.928 -31.895 1.00 81.00 191 ILE A C 1
ATOM 1391 O O . ILE A 1 191 ? 6.002 11.077 -31.418 1.00 81.00 191 ILE A O 1
ATOM 1395 N N . SER A 1 192 ? 4.215 12.425 -31.209 1.00 83.75 192 SER A N 1
ATOM 1396 C CA . SER A 1 192 ? 3.859 12.007 -29.849 1.00 83.75 192 SER A CA 1
ATOM 1397 C C . SER A 1 192 ? 3.500 10.519 -29.787 1.00 83.75 192 SER A C 1
ATOM 1399 O O . SER A 1 192 ? 4.021 9.801 -28.938 1.00 83.75 192 SER A O 1
ATOM 1401 N N . ALA A 1 193 ? 2.705 10.014 -30.734 1.00 85.25 193 ALA A N 1
ATOM 1402 C CA . ALA A 1 193 ? 2.357 8.598 -30.843 1.00 85.25 193 ALA A CA 1
ATOM 1403 C C . ALA A 1 193 ? 3.599 7.715 -31.066 1.00 85.25 193 ALA A C 1
ATOM 1405 O O . ALA A 1 193 ? 3.771 6.698 -30.392 1.00 85.25 193 ALA A O 1
ATOM 1406 N N . GLY A 1 194 ? 4.526 8.139 -31.933 1.00 85.62 194 GLY A N 1
ATOM 1407 C CA . GLY A 1 194 ? 5.791 7.429 -32.141 1.00 85.62 194 GLY A CA 1
ATOM 1408 C C . GLY A 1 194 ? 6.658 7.356 -30.876 1.00 85.62 194 GLY A C 1
ATOM 1409 O O . GLY A 1 194 ? 7.226 6.304 -30.563 1.00 85.62 194 GLY A O 1
ATOM 1410 N N . VAL A 1 195 ? 6.729 8.451 -30.110 1.00 86.62 195 VAL A N 1
ATOM 1411 C CA . VAL A 1 195 ? 7.458 8.492 -28.831 1.00 86.62 195 VAL A CA 1
ATOM 1412 C C . VAL A 1 195 ? 6.752 7.672 -27.753 1.00 86.62 195 VAL A C 1
ATOM 1414 O O . VAL A 1 195 ? 7.422 6.930 -27.031 1.00 86.62 195 VAL A O 1
ATOM 1417 N N . LYS A 1 196 ? 5.419 7.732 -27.681 1.00 88.69 196 LYS A N 1
ATOM 1418 C CA . LYS A 1 196 ? 4.589 6.899 -26.801 1.00 88.69 196 LYS A CA 1
ATOM 1419 C C . LYS A 1 196 ? 4.905 5.420 -27.014 1.00 88.69 196 LYS A C 1
ATOM 1421 O O . LYS A 1 196 ? 5.213 4.715 -26.055 1.00 88.69 196 LYS A O 1
ATOM 1426 N N . ASP A 1 197 ? 4.908 4.957 -28.262 1.00 89.94 197 ASP A N 1
ATOM 1427 C CA . ASP A 1 197 ? 5.221 3.567 -28.604 1.00 89.94 197 ASP A CA 1
ATOM 1428 C C . ASP A 1 197 ? 6.644 3.173 -28.195 1.00 89.94 197 ASP A C 1
ATOM 1430 O O . ASP A 1 197 ? 6.884 2.062 -27.706 1.00 89.94 197 ASP A O 1
ATOM 1434 N N . GLN A 1 198 ? 7.612 4.076 -28.370 1.00 89.25 198 GLN A N 1
ATOM 1435 C CA . GLN A 1 198 ? 8.988 3.847 -27.940 1.00 89.25 198 GLN A CA 1
ATOM 1436 C C . GLN A 1 198 ? 9.106 3.757 -26.413 1.00 89.25 198 GLN A C 1
ATOM 1438 O O . GLN A 1 198 ? 9.755 2.837 -25.906 1.00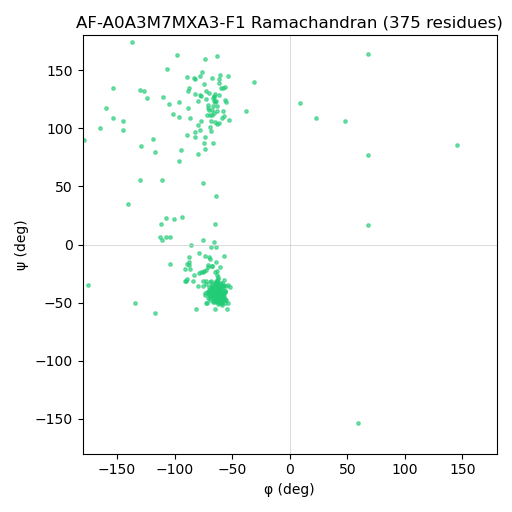 89.25 198 GLN A O 1
ATOM 1443 N N . ALA A 1 199 ? 8.467 4.667 -25.678 1.00 89.31 199 ALA A N 1
ATOM 1444 C CA . ALA A 1 199 ? 8.443 4.649 -24.222 1.00 89.31 199 ALA A CA 1
ATOM 1445 C C . ALA A 1 199 ? 7.757 3.376 -23.703 1.00 89.31 199 ALA A C 1
ATOM 1447 O O . ALA A 1 199 ? 8.322 2.666 -22.872 1.00 89.31 199 ALA A O 1
ATOM 1448 N N . LEU A 1 200 ? 6.600 3.000 -24.258 1.00 91.62 200 LEU A N 1
ATOM 1449 C CA . LEU A 1 200 ? 5.852 1.806 -23.855 1.00 91.62 200 LEU A CA 1
ATOM 1450 C C . LEU A 1 200 ? 6.617 0.498 -24.097 1.00 91.62 200 LEU A C 1
ATOM 1452 O O . LEU A 1 200 ? 6.495 -0.429 -23.291 1.00 91.62 200 LEU A O 1
ATOM 1456 N N . LYS A 1 201 ? 7.463 0.406 -25.134 1.00 90.62 201 LYS A N 1
ATOM 1457 C CA . LYS A 1 201 ? 8.359 -0.756 -25.327 1.00 90.62 201 LYS A CA 1
ATOM 1458 C C . LYS A 1 201 ? 9.289 -0.977 -24.132 1.00 90.62 201 LYS A C 1
ATOM 1460 O O . LYS A 1 201 ? 9.563 -2.125 -23.786 1.00 90.62 201 LYS A O 1
ATOM 1465 N N . VAL A 1 202 ? 9.749 0.102 -23.500 1.00 91.25 202 VAL A N 1
ATOM 1466 C CA . VAL A 1 202 ? 10.578 0.064 -22.288 1.00 91.25 202 VAL A CA 1
ATOM 1467 C C . VAL A 1 202 ? 9.720 -0.136 -21.048 1.00 91.25 202 VAL A C 1
ATOM 1469 O O . VAL A 1 202 ? 9.922 -1.098 -20.304 1.00 91.25 202 VAL A O 1
ATOM 1472 N N . LEU A 1 203 ? 8.733 0.733 -20.849 1.00 92.44 203 LEU A N 1
ATOM 1473 C CA . LEU A 1 203 ? 7.940 0.794 -19.628 1.00 92.44 203 LEU A CA 1
ATOM 1474 C C . LEU A 1 203 ? 7.131 -0.488 -19.397 1.00 92.44 203 LEU A C 1
ATOM 1476 O O . LEU A 1 203 ? 7.081 -0.969 -18.273 1.00 92.44 203 LEU A O 1
ATOM 1480 N N . SER A 1 204 ? 6.600 -1.136 -20.439 1.00 93.19 204 SER A N 1
ATOM 1481 C CA . SER A 1 204 ? 5.865 -2.410 -20.300 1.00 93.19 204 SER A CA 1
ATOM 1482 C C . SER A 1 204 ? 6.725 -3.584 -19.814 1.00 93.19 204 SER A C 1
ATOM 1484 O O . SER A 1 204 ? 6.210 -4.546 -19.234 1.00 93.19 204 SER A O 1
ATOM 1486 N N . ARG A 1 205 ? 8.047 -3.520 -20.014 1.00 91.00 205 ARG A N 1
ATOM 1487 C CA . ARG A 1 205 ? 8.996 -4.566 -19.599 1.00 91.00 205 ARG A CA 1
ATOM 1488 C C . ARG A 1 205 ? 9.469 -4.404 -18.160 1.00 91.00 205 ARG A C 1
ATOM 1490 O O . ARG A 1 205 ? 9.903 -5.387 -17.549 1.00 91.00 205 ARG A O 1
ATOM 1497 N N . ILE A 1 206 ? 9.353 -3.202 -17.603 1.00 93.69 206 ILE A N 1
ATOM 1498 C CA . ILE A 1 206 ? 9.769 -2.903 -16.233 1.00 93.69 206 ILE A CA 1
ATOM 1499 C C . ILE A 1 206 ? 8.919 -3.681 -15.208 1.00 93.69 206 ILE A C 1
ATOM 1501 O O . ILE A 1 206 ? 9.507 -4.486 -14.477 1.00 93.69 206 ILE A O 1
ATOM 1505 N N . PRO A 1 207 ? 7.568 -3.598 -15.194 1.00 93.88 207 PRO A N 1
ATOM 1506 C CA . PRO A 1 207 ? 6.743 -4.377 -14.270 1.00 93.88 207 PRO A CA 1
ATOM 1507 C C . PRO A 1 207 ? 6.953 -5.887 -14.409 1.00 93.88 207 PRO A C 1
ATOM 1509 O O . PRO A 1 207 ? 6.941 -6.612 -13.418 1.00 93.88 207 PRO A O 1
ATOM 1512 N N . GLN A 1 208 ? 7.185 -6.384 -15.629 1.00 92.94 208 GLN A N 1
ATOM 1513 C CA . GLN A 1 208 ? 7.452 -7.807 -15.872 1.00 92.94 208 GLN A CA 1
ATOM 1514 C C . GLN A 1 208 ? 8.750 -8.258 -15.187 1.00 92.94 208 GLN A C 1
ATOM 1516 O O . GLN A 1 208 ? 8.775 -9.296 -14.524 1.00 92.94 208 GLN A O 1
ATOM 1521 N N . SER A 1 209 ? 9.815 -7.463 -15.302 1.00 92.25 209 SER A N 1
ATOM 1522 C CA . SER A 1 209 ? 11.119 -7.755 -14.691 1.00 92.25 209 SER A CA 1
ATOM 1523 C C . SER A 1 209 ? 11.059 -7.646 -13.166 1.00 92.25 209 SER A C 1
ATOM 1525 O O . SER A 1 209 ? 11.527 -8.539 -12.455 1.00 92.25 209 SER A O 1
ATOM 1527 N N . VAL A 1 210 ? 10.399 -6.602 -12.657 1.00 93.44 210 VAL A N 1
ATOM 1528 C CA . VAL A 1 210 ? 10.149 -6.411 -11.222 1.00 93.44 210 VAL A CA 1
ATOM 1529 C C . VAL A 1 210 ? 9.322 -7.567 -10.653 1.00 93.44 210 VAL A C 1
ATOM 1531 O O . VAL A 1 210 ? 9.675 -8.106 -9.606 1.00 93.44 210 VAL A O 1
ATOM 1534 N N . HIS A 1 211 ? 8.281 -8.026 -11.356 1.00 94.31 211 HIS A N 1
ATOM 1535 C CA . HIS A 1 211 ? 7.468 -9.169 -10.933 1.00 94.31 211 HIS A CA 1
ATOM 1536 C C . HIS A 1 211 ? 8.309 -10.430 -10.706 1.00 94.31 211 HIS A C 1
ATOM 1538 O O . HIS A 1 211 ? 8.101 -11.140 -9.720 1.00 94.31 211 HIS A O 1
ATOM 1544 N N . VAL A 1 212 ? 9.287 -10.701 -11.578 1.00 92.25 212 VAL A N 1
ATOM 1545 C CA . VAL A 1 212 ? 10.199 -11.842 -11.410 1.00 92.25 212 VAL A CA 1
ATOM 1546 C C . VAL A 1 212 ? 11.042 -11.689 -10.144 1.00 92.25 212 VAL A C 1
ATOM 1548 O O . VAL A 1 212 ? 11.156 -12.649 -9.385 1.00 92.25 212 VAL A O 1
ATOM 1551 N N . VAL A 1 213 ? 11.582 -10.497 -9.868 1.00 90.62 213 VAL A N 1
ATOM 1552 C CA . VAL A 1 213 ? 12.343 -10.230 -8.633 1.00 90.62 213 VAL A CA 1
ATOM 1553 C C . VAL A 1 213 ? 11.467 -10.420 -7.393 1.00 90.62 213 VAL A C 1
ATOM 1555 O O . VAL A 1 213 ? 11.875 -11.098 -6.450 1.00 90.62 213 VAL A O 1
ATOM 1558 N N . VAL A 1 214 ? 10.242 -9.888 -7.402 1.00 91.94 214 VAL A N 1
ATOM 1559 C CA . VAL A 1 214 ? 9.295 -10.047 -6.289 1.00 91.94 214 VAL A CA 1
ATOM 1560 C C . VAL A 1 214 ? 9.011 -11.528 -6.036 1.00 91.94 214 VAL A C 1
ATOM 1562 O O . VAL A 1 214 ? 9.187 -12.003 -4.917 1.00 91.94 214 VAL A O 1
ATOM 1565 N N . LYS A 1 215 ? 8.641 -12.273 -7.080 1.00 90.44 215 LYS A N 1
ATOM 1566 C CA . LYS A 1 215 ? 8.208 -13.672 -6.976 1.00 90.44 215 LYS A CA 1
ATOM 1567 C C . LYS A 1 215 ? 9.339 -14.641 -6.638 1.00 90.44 215 LYS A C 1
ATOM 1569 O O . LYS A 1 215 ? 9.154 -15.567 -5.854 1.00 90.44 215 LYS A O 1
ATOM 1574 N N . GLN A 1 216 ? 10.505 -14.457 -7.253 1.00 89.00 216 GLN A N 1
ATOM 1575 C CA . GLN A 1 216 ? 11.614 -15.402 -7.115 1.00 89.00 216 GLN A CA 1
ATOM 1576 C C . GLN A 1 216 ? 12.556 -15.054 -5.971 1.00 89.00 216 GLN A C 1
ATOM 1578 O O . GLN A 1 216 ? 13.276 -15.930 -5.511 1.00 89.00 216 GLN A O 1
ATOM 1583 N N . ARG A 1 217 ? 12.584 -13.798 -5.506 1.00 85.50 217 ARG A N 1
ATOM 1584 C CA . ARG A 1 217 ? 13.489 -13.380 -4.429 1.00 85.50 217 ARG A CA 1
ATOM 1585 C C . ARG A 1 217 ? 12.746 -12.926 -3.194 1.00 85.50 217 ARG A C 1
ATOM 1587 O O . ARG A 1 217 ? 12.938 -13.525 -2.145 1.00 85.50 217 ARG A O 1
ATOM 1594 N N . LEU A 1 218 ? 11.892 -11.912 -3.303 1.00 87.00 218 LEU A N 1
ATOM 1595 C CA . LEU A 1 218 ? 11.275 -11.309 -2.117 1.00 87.00 218 LEU A CA 1
ATOM 1596 C C . LEU A 1 218 ? 10.280 -12.257 -1.437 1.00 87.00 218 LEU A C 1
ATOM 1598 O O . LEU A 1 218 ? 10.329 -12.404 -0.222 1.00 87.00 218 LEU A O 1
ATOM 1602 N N . GLU A 1 219 ? 9.448 -12.972 -2.201 1.00 89.19 219 GLU A N 1
ATOM 1603 C CA . GLU A 1 219 ? 8.506 -13.969 -1.657 1.00 89.19 219 GLU A CA 1
ATOM 1604 C C . GLU A 1 219 ? 9.198 -15.202 -1.056 1.00 89.19 219 GLU A C 1
ATOM 1606 O O . GLU A 1 219 ? 8.588 -15.947 -0.288 1.00 89.19 219 GLU A O 1
ATOM 1611 N N . LYS A 1 220 ? 10.468 -15.432 -1.402 1.00 85.50 220 LYS A N 1
ATOM 1612 C CA . LYS A 1 220 ? 11.259 -16.554 -0.889 1.00 85.50 220 LYS A CA 1
ATOM 1613 C C . LYS A 1 220 ? 11.992 -16.219 0.404 1.00 85.50 220 LYS A C 1
ATOM 1615 O O . LYS A 1 220 ? 12.398 -17.143 1.104 1.00 85.50 220 LYS A O 1
ATOM 1620 N N . VAL A 1 221 ? 12.132 -14.935 0.745 1.00 83.00 221 VAL A N 1
ATOM 1621 C CA . VAL A 1 221 ? 12.753 -14.518 2.007 1.00 83.00 221 VAL A CA 1
ATOM 1622 C C . VAL A 1 221 ? 11.885 -14.993 3.169 1.00 83.00 221 VAL A C 1
ATOM 1624 O O . VAL A 1 221 ? 10.712 -14.638 3.274 1.00 83.00 221 VAL A O 1
ATOM 1627 N N . ARG A 1 222 ? 12.467 -15.781 4.075 1.00 79.62 222 ARG A N 1
ATOM 1628 C CA . ARG A 1 222 ? 11.810 -16.204 5.319 1.00 79.62 222 ARG A CA 1
ATOM 1629 C C . ARG A 1 222 ? 12.395 -15.479 6.520 1.00 79.62 222 ARG A C 1
ATOM 1631 O O . ARG A 1 222 ? 13.585 -15.184 6.554 1.00 79.62 222 ARG A O 1
ATOM 1638 N N . GLN A 1 223 ? 11.574 -15.284 7.555 1.00 75.25 223 GLN A N 1
ATOM 1639 C CA . GLN A 1 223 ? 11.982 -14.611 8.795 1.00 75.25 223 GLN A CA 1
ATOM 1640 C C . GLN A 1 223 ? 13.220 -15.267 9.439 1.00 75.25 223 GLN A C 1
ATOM 1642 O O . GLN A 1 223 ? 14.090 -14.577 9.959 1.00 75.25 223 GLN A O 1
ATOM 1647 N N . GLN A 1 224 ? 13.329 -16.597 9.349 1.00 73.94 224 GLN A N 1
ATOM 1648 C CA . GLN A 1 224 ? 14.444 -17.391 9.885 1.00 73.94 224 GLN A CA 1
ATOM 1649 C C . GLN A 1 224 ? 15.786 -17.149 9.167 1.00 73.94 224 GLN A C 1
ATOM 1651 O O . GLN A 1 224 ? 16.830 -17.477 9.717 1.00 73.94 224 GLN A O 1
ATOM 1656 N N . GLN A 1 225 ? 15.770 -16.579 7.958 1.00 70.88 225 GLN A N 1
ATOM 1657 C CA . GLN A 1 225 ? 16.953 -16.378 7.108 1.00 70.88 225 GLN A CA 1
ATOM 1658 C C . GLN A 1 225 ? 17.444 -14.918 7.095 1.00 70.88 225 GLN A C 1
ATOM 1660 O O . GLN A 1 225 ? 18.346 -14.566 6.337 1.00 70.88 225 GLN A O 1
ATOM 1665 N N . LEU A 1 226 ? 16.864 -14.042 7.922 1.00 76.38 226 LEU A N 1
ATOM 1666 C CA . LEU A 1 226 ? 17.213 -12.619 7.977 1.00 76.38 226 LEU A CA 1
ATOM 1667 C C . LEU A 1 226 ? 18.490 -12.368 8.793 1.00 76.38 226 LEU A C 1
ATOM 1669 O O . LEU A 1 226 ? 18.441 -11.884 9.929 1.00 76.38 226 LEU A O 1
ATOM 1673 N N . SER A 1 227 ? 19.651 -12.636 8.191 1.00 78.94 227 SER A N 1
ATOM 1674 C CA . SER A 1 227 ? 20.934 -12.166 8.729 1.00 78.94 227 SER A CA 1
ATOM 1675 C C . SER A 1 227 ? 20.996 -10.623 8.729 1.00 78.94 227 SER A C 1
ATOM 1677 O O . SER A 1 227 ? 20.192 -9.939 8.084 1.00 78.94 227 SER A O 1
ATOM 1679 N N . SER A 1 228 ? 21.917 -10.026 9.497 1.00 83.38 228 SER A N 1
ATOM 1680 C CA . SER A 1 228 ? 22.125 -8.563 9.491 1.00 83.38 228 SER A CA 1
ATOM 1681 C C . SER A 1 228 ? 22.472 -8.039 8.093 1.00 83.38 228 SER A C 1
ATOM 1683 O O . SER A 1 228 ? 21.988 -6.980 7.697 1.00 83.38 228 SER A O 1
ATOM 1685 N N . HIS A 1 229 ? 23.244 -8.817 7.333 1.00 80.19 229 HIS A N 1
ATOM 1686 C CA . HIS A 1 229 ? 23.621 -8.525 5.955 1.00 80.19 229 HIS A CA 1
ATOM 1687 C C . HIS A 1 229 ? 22.408 -8.533 5.014 1.00 80.19 229 HIS A C 1
ATOM 1689 O O . HIS A 1 229 ? 22.222 -7.597 4.236 1.00 80.19 229 HIS A O 1
ATOM 1695 N N . VAL A 1 230 ? 21.531 -9.536 5.130 1.00 80.62 230 VAL A N 1
ATOM 1696 C CA . VAL A 1 230 ? 20.297 -9.609 4.334 1.00 80.62 230 VAL A CA 1
ATOM 1697 C C . VAL A 1 230 ? 19.397 -8.412 4.616 1.00 80.62 230 VAL A C 1
ATOM 1699 O O . VAL A 1 230 ? 18.952 -7.757 3.677 1.00 80.62 230 VAL A O 1
ATOM 1702 N N . ARG A 1 231 ? 19.192 -8.062 5.894 1.00 84.31 231 ARG A N 1
ATOM 1703 C CA . ARG A 1 231 ? 18.384 -6.895 6.285 1.00 84.31 231 ARG A CA 1
ATOM 1704 C C . ARG A 1 231 ? 18.902 -5.595 5.669 1.00 84.31 231 ARG A C 1
ATOM 1706 O O . ARG A 1 231 ? 18.112 -4.854 5.096 1.00 84.31 231 ARG A O 1
ATOM 1713 N N . ALA A 1 232 ? 20.216 -5.371 5.688 1.00 86.00 232 ALA A N 1
ATOM 1714 C CA . ALA A 1 232 ? 20.830 -4.179 5.099 1.00 86.00 232 ALA A CA 1
ATOM 1715 C C . ALA A 1 232 ? 20.629 -4.063 3.574 1.00 86.00 232 ALA A C 1
ATOM 1717 O O . ALA A 1 232 ? 20.691 -2.967 3.022 1.00 86.00 232 ALA A O 1
ATOM 1718 N N . ARG A 1 233 ? 20.372 -5.176 2.874 1.00 85.62 233 ARG A N 1
ATOM 1719 C CA . ARG A 1 233 ? 20.131 -5.192 1.420 1.00 85.62 233 ARG A CA 1
ATOM 1720 C C . ARG A 1 233 ? 18.667 -4.968 1.035 1.00 85.62 233 ARG A C 1
ATOM 1722 O O . ARG A 1 233 ? 18.398 -4.642 -0.126 1.00 85.62 233 ARG A O 1
ATOM 1729 N N . LEU A 1 234 ? 17.727 -5.133 1.967 1.00 87.56 234 LEU A N 1
ATOM 1730 C CA . LEU A 1 234 ? 16.294 -4.977 1.698 1.00 87.56 234 LEU A CA 1
ATOM 1731 C C . LEU A 1 234 ? 15.907 -3.504 1.537 1.00 87.56 234 LEU A C 1
ATOM 1733 O O . LEU A 1 234 ? 15.206 -3.183 0.580 1.00 87.56 234 LEU A O 1
ATOM 1737 N N . ASP A 1 235 ? 16.430 -2.603 2.373 1.00 89.38 235 ASP A N 1
ATOM 1738 C CA . ASP A 1 235 ? 16.087 -1.174 2.294 1.00 89.38 235 ASP A CA 1
ATOM 1739 C C . ASP A 1 235 ? 16.490 -0.537 0.951 1.00 89.38 235 ASP A C 1
ATOM 1741 O O . ASP A 1 235 ? 15.627 0.060 0.301 1.00 89.38 235 ASP A O 1
ATOM 1745 N N . PRO A 1 236 ? 17.723 -0.726 0.428 1.00 91.19 236 PRO A N 1
ATOM 1746 C CA . PRO A 1 236 ? 18.077 -0.229 -0.904 1.00 91.19 236 PRO A CA 1
ATOM 1747 C C . PRO A 1 236 ? 17.235 -0.854 -2.023 1.00 91.19 236 PRO A C 1
ATOM 1749 O O . PRO A 1 236 ? 17.000 -0.232 -3.054 1.00 91.19 236 PRO A O 1
ATOM 1752 N N . THR A 1 237 ? 16.779 -2.095 -1.841 1.00 91.19 237 THR A N 1
ATOM 1753 C CA . THR A 1 237 ? 15.918 -2.783 -2.814 1.00 91.19 237 THR A CA 1
ATOM 1754 C C . THR A 1 237 ? 14.527 -2.160 -2.846 1.00 91.19 237 THR A C 1
ATOM 1756 O O . THR A 1 237 ? 14.007 -1.898 -3.928 1.00 91.19 237 THR A O 1
ATOM 1759 N N . LEU A 1 238 ? 13.954 -1.861 -1.678 1.00 91.88 238 LEU A N 1
ATOM 1760 C CA . LEU A 1 238 ? 12.688 -1.144 -1.571 1.00 91.88 238 LEU A CA 1
ATOM 1761 C C . LEU A 1 238 ? 12.797 0.286 -2.126 1.00 91.88 238 LEU A C 1
ATOM 1763 O O . LEU A 1 238 ? 11.922 0.704 -2.876 1.00 91.88 238 LEU A O 1
ATOM 1767 N N . ALA A 1 239 ? 13.890 1.000 -1.843 1.00 93.75 239 ALA A N 1
ATOM 1768 C CA . ALA A 1 239 ? 14.127 2.344 -2.375 1.00 93.75 239 ALA A CA 1
ATOM 1769 C C . ALA A 1 239 ? 14.240 2.366 -3.912 1.00 93.75 239 ALA A C 1
ATOM 1771 O O . ALA A 1 239 ? 13.704 3.258 -4.566 1.00 93.75 239 ALA A O 1
ATOM 1772 N N . ARG A 1 240 ? 14.888 1.356 -4.512 1.00 94.25 240 ARG A N 1
ATOM 1773 C CA . ARG A 1 240 ? 14.909 1.196 -5.975 1.00 94.25 240 ARG A CA 1
ATOM 1774 C C . ARG A 1 240 ? 13.516 0.927 -6.538 1.00 94.25 240 ARG A C 1
ATOM 1776 O O . ARG A 1 240 ? 13.160 1.513 -7.551 1.00 94.25 240 ARG A O 1
ATOM 1783 N N . LEU A 1 241 ? 12.716 0.077 -5.889 1.00 93.69 241 LEU A N 1
ATOM 1784 C CA . LEU A 1 241 ? 11.344 -0.207 -6.325 1.00 93.69 241 LEU A CA 1
ATOM 1785 C C . LEU A 1 241 ? 10.449 1.038 -6.288 1.00 93.69 241 LEU A C 1
ATOM 1787 O O . LEU A 1 241 ? 9.715 1.267 -7.246 1.00 93.69 241 LEU A O 1
ATOM 1791 N N . SER A 1 242 ? 10.525 1.851 -5.231 1.00 94.56 242 SER A N 1
ATOM 1792 C CA . SER A 1 242 ? 9.774 3.110 -5.183 1.00 94.56 242 SER A CA 1
ATOM 1793 C C . SER A 1 242 ? 10.251 4.083 -6.261 1.00 94.56 242 SER A C 1
ATOM 1795 O O . SER A 1 242 ? 9.431 4.600 -7.008 1.00 94.56 242 SER A O 1
ATOM 1797 N N . SER A 1 243 ? 11.571 4.243 -6.418 1.00 96.50 243 SER A N 1
ATOM 1798 C CA . SER A 1 243 ? 12.152 5.125 -7.435 1.00 96.50 243 SER A CA 1
ATOM 1799 C C . SER A 1 243 ? 11.762 4.722 -8.858 1.00 96.50 243 SER A C 1
ATOM 1801 O O . SER A 1 243 ? 11.505 5.594 -9.677 1.00 96.50 243 SER A O 1
ATOM 1803 N N . ILE A 1 244 ? 11.672 3.423 -9.162 1.00 95.12 244 ILE A N 1
ATOM 1804 C CA . ILE A 1 244 ? 11.176 2.958 -10.464 1.00 95.12 244 ILE A CA 1
ATOM 1805 C C . ILE A 1 244 ? 9.731 3.418 -10.676 1.00 95.12 244 ILE A C 1
ATOM 1807 O O . ILE A 1 244 ? 9.418 3.907 -11.755 1.00 95.12 244 ILE A O 1
ATOM 1811 N N . SER A 1 245 ? 8.862 3.286 -9.669 1.00 95.19 245 SER A N 1
ATOM 1812 C CA . SER A 1 245 ? 7.467 3.735 -9.769 1.00 95.19 245 SER A CA 1
ATOM 1813 C C . SER A 1 245 ? 7.383 5.236 -10.046 1.00 95.19 245 SER A C 1
ATOM 1815 O O . SER A 1 245 ? 6.635 5.638 -10.932 1.00 95.19 245 SER A O 1
ATOM 1817 N N . ASP A 1 246 ? 8.174 6.041 -9.333 1.00 95.00 246 ASP A N 1
ATOM 1818 C CA . ASP A 1 246 ? 8.212 7.496 -9.511 1.00 95.00 246 ASP A CA 1
ATOM 1819 C C . ASP A 1 246 ? 8.730 7.877 -10.912 1.00 95.00 246 ASP A C 1
ATOM 1821 O O . ASP A 1 246 ? 8.184 8.759 -11.562 1.00 95.00 246 ASP A O 1
ATOM 1825 N N . LEU A 1 247 ? 9.737 7.170 -11.438 1.00 95.19 247 LEU A N 1
ATOM 1826 C CA . LEU A 1 247 ? 10.279 7.432 -12.778 1.00 95.19 247 LEU A CA 1
ATOM 1827 C C . LEU A 1 247 ? 9.310 7.053 -13.911 1.00 95.19 247 LEU A C 1
ATOM 1829 O O . LEU A 1 247 ? 9.334 7.690 -14.965 1.00 95.19 247 LEU A O 1
ATOM 1833 N N . ILE A 1 248 ? 8.474 6.024 -13.725 1.00 94.06 248 ILE A N 1
ATOM 1834 C CA . ILE A 1 248 ? 7.406 5.695 -14.686 1.00 94.06 248 ILE A CA 1
ATOM 1835 C C . ILE A 1 248 ? 6.354 6.811 -14.695 1.00 94.06 248 ILE A C 1
ATOM 1837 O O . ILE A 1 248 ? 5.943 7.233 -15.774 1.00 94.06 248 ILE A O 1
ATOM 1841 N N . ASP A 1 249 ? 5.966 7.312 -13.520 1.00 93.88 249 ASP A N 1
ATOM 1842 C CA . ASP A 1 249 ? 5.031 8.436 -13.390 1.00 93.88 249 ASP A CA 1
ATOM 1843 C C . ASP A 1 249 ? 5.592 9.712 -14.040 1.00 93.88 249 ASP A C 1
ATOM 1845 O O . ASP A 1 249 ? 4.943 10.301 -14.899 1.00 93.88 249 ASP A O 1
ATOM 1849 N N . GLU A 1 250 ? 6.850 10.073 -13.758 1.00 93.75 250 GLU A N 1
ATOM 1850 C CA . GLU A 1 250 ? 7.532 11.209 -14.403 1.00 93.75 250 GLU A CA 1
ATOM 1851 C C . GLU A 1 250 ? 7.648 11.037 -15.932 1.00 93.75 250 GLU A C 1
ATOM 1853 O O . GLU A 1 250 ? 7.599 12.011 -16.687 1.00 93.75 250 GLU A O 1
ATOM 1858 N N . SER A 1 251 ? 7.799 9.798 -16.415 1.00 93.00 251 SER A N 1
ATOM 1859 C CA . SER A 1 251 ? 7.823 9.499 -17.850 1.00 93.00 251 SER A CA 1
ATOM 1860 C C . SER A 1 251 ? 6.455 9.722 -18.502 1.00 93.00 251 SER A C 1
ATOM 1862 O O . SER A 1 251 ? 6.389 10.313 -19.584 1.00 93.00 251 SER A O 1
ATOM 1864 N N . ALA A 1 252 ? 5.372 9.307 -17.837 1.00 91.75 252 ALA A N 1
ATOM 1865 C CA . ALA A 1 252 ? 4.005 9.570 -18.278 1.00 91.75 252 ALA A CA 1
ATOM 1866 C C . ALA A 1 252 ? 3.666 11.070 -18.205 1.00 91.75 252 ALA A C 1
ATOM 1868 O O . ALA A 1 252 ? 3.120 11.620 -19.158 1.00 91.75 252 ALA A O 1
ATOM 1869 N N . GLU A 1 253 ? 4.082 11.771 -17.143 1.00 89.81 253 GLU A N 1
ATOM 1870 C CA . GLU A 1 253 ? 3.930 13.228 -17.016 1.00 89.81 253 GLU A CA 1
ATOM 1871 C C . GLU A 1 253 ? 4.612 13.964 -18.181 1.00 89.81 253 GLU A C 1
ATOM 1873 O O . GLU A 1 253 ? 4.032 14.886 -18.757 1.00 89.81 253 GLU A O 1
ATOM 1878 N N . GLY A 1 254 ? 5.804 13.515 -18.593 1.00 88.19 254 GLY A N 1
ATOM 1879 C CA . GLY A 1 254 ? 6.485 14.027 -19.782 1.00 88.19 254 GLY A CA 1
ATOM 1880 C C . GLY A 1 254 ? 5.638 13.924 -21.056 1.00 88.19 254 GLY A C 1
ATOM 1881 O O . GLY A 1 254 ? 5.605 14.876 -21.835 1.00 88.19 254 GLY A O 1
ATOM 1882 N N . MET A 1 255 ? 4.904 12.821 -21.242 1.00 88.19 255 MET A N 1
ATOM 1883 C CA . MET A 1 255 ? 3.984 12.646 -22.377 1.00 88.19 255 MET A CA 1
ATOM 1884 C C . MET A 1 255 ? 2.805 13.610 -22.309 1.00 88.19 255 MET A C 1
ATOM 1886 O O . MET A 1 255 ? 2.554 14.327 -23.276 1.00 88.19 255 MET A O 1
ATOM 1890 N N . TYR A 1 256 ? 2.141 13.691 -21.156 1.00 87.00 256 TYR A N 1
ATOM 1891 C CA . TYR A 1 256 ? 0.980 14.565 -20.961 1.00 87.00 256 TYR A CA 1
ATOM 1892 C C . TYR A 1 256 ? 1.331 16.050 -21.107 1.00 87.00 256 TYR A C 1
ATOM 1894 O O . TYR A 1 256 ? 0.518 16.858 -21.536 1.00 87.00 256 TYR A O 1
ATOM 1902 N N . MET A 1 257 ? 2.564 16.435 -20.773 1.00 85.25 257 MET A N 1
ATOM 1903 C CA . MET A 1 257 ? 3.039 17.811 -20.938 1.00 85.25 257 MET A CA 1
ATOM 1904 C C . MET A 1 257 ? 3.589 18.108 -22.342 1.00 85.25 257 MET A C 1
ATOM 1906 O O . MET A 1 257 ? 4.038 19.227 -22.596 1.00 85.25 257 MET A O 1
ATOM 1910 N N . GLY A 1 258 ? 3.603 17.127 -23.252 1.00 82.00 258 GLY A N 1
ATOM 1911 C CA . GLY A 1 258 ? 4.211 17.254 -24.578 1.00 82.00 258 GLY A CA 1
ATOM 1912 C C . GLY A 1 258 ? 5.740 17.383 -24.558 1.00 82.00 258 GLY A C 1
ATOM 1913 O O . GLY A 1 258 ? 6.333 17.800 -25.551 1.00 82.00 258 GLY A O 1
ATOM 1914 N N . ASN A 1 259 ? 6.391 17.039 -23.443 1.00 87.94 259 ASN A N 1
ATOM 1915 C CA . ASN A 1 259 ? 7.843 17.005 -23.306 1.00 87.94 259 ASN A CA 1
ATOM 1916 C C . ASN A 1 259 ? 8.367 15.588 -23.584 1.00 87.94 259 ASN A C 1
ATOM 1918 O O . ASN A 1 259 ? 8.654 14.793 -22.683 1.00 87.94 259 ASN A O 1
ATOM 1922 N N . LEU A 1 260 ? 8.498 15.291 -24.874 1.00 89.19 260 LEU A N 1
ATOM 1923 C CA . LEU A 1 260 ? 8.883 13.976 -25.384 1.00 89.19 260 LEU A CA 1
ATOM 1924 C C . LEU A 1 260 ? 10.303 13.557 -24.963 1.00 89.19 260 LEU A C 1
ATOM 1926 O O . LEU A 1 260 ? 10.561 12.378 -24.717 1.00 89.19 260 LEU A O 1
ATOM 1930 N N . GLU A 1 261 ? 11.220 14.520 -24.828 1.00 88.75 261 GLU A N 1
ATOM 1931 C CA . GLU A 1 261 ? 12.588 14.265 -24.364 1.00 88.75 261 GLU A CA 1
ATOM 1932 C C . GLU A 1 261 ? 12.601 13.818 -22.898 1.00 88.75 261 GLU A C 1
ATOM 1934 O O . GLU A 1 261 ? 13.269 12.840 -22.550 1.00 88.75 261 GLU A O 1
ATOM 1939 N N . LEU A 1 262 ? 11.818 14.489 -22.044 1.00 89.44 262 LEU A N 1
ATOM 1940 C CA . LEU A 1 262 ? 11.668 14.102 -20.645 1.00 89.44 262 LEU A CA 1
ATOM 1941 C C . LEU A 1 262 ? 11.074 12.696 -20.523 1.00 89.44 262 LEU A C 1
ATOM 1943 O O . LEU A 1 262 ? 11.605 11.895 -19.754 1.00 89.44 262 LEU A O 1
ATOM 1947 N N . CYS A 1 263 ? 10.043 12.373 -21.312 1.00 91.19 263 CYS A N 1
ATOM 1948 C CA . CYS A 1 263 ? 9.437 11.041 -21.313 1.00 91.19 263 CYS A CA 1
ATOM 1949 C C . CYS A 1 263 ? 10.482 9.943 -21.560 1.00 91.19 263 CYS A C 1
ATOM 1951 O O . CYS A 1 263 ? 10.639 9.035 -20.735 1.00 91.19 263 CYS A O 1
ATOM 1953 N N . LEU A 1 264 ? 11.228 10.044 -22.666 1.00 91.50 264 LEU A N 1
ATOM 1954 C CA . LEU A 1 264 ? 12.212 9.033 -23.056 1.00 91.50 264 LEU A CA 1
ATOM 1955 C C . LEU A 1 264 ? 13.386 8.964 -22.081 1.00 91.50 264 LEU A C 1
ATOM 1957 O O . LEU A 1 264 ? 13.839 7.869 -21.740 1.00 91.50 264 LEU A O 1
ATOM 1961 N N . LYS A 1 265 ? 13.855 10.117 -21.593 1.00 92.94 265 LYS A N 1
ATOM 1962 C CA . LYS A 1 265 ? 14.912 10.180 -20.582 1.00 92.94 265 LYS A CA 1
ATOM 1963 C C . LYS A 1 265 ? 14.496 9.439 -19.312 1.00 92.94 265 LYS A C 1
ATOM 1965 O O . LYS A 1 265 ? 15.249 8.596 -18.828 1.00 92.94 265 LYS A O 1
ATOM 1970 N N . LYS A 1 266 ? 13.287 9.698 -18.808 1.00 93.75 266 LYS A N 1
ATOM 1971 C CA . LYS A 1 266 ? 12.763 9.079 -17.583 1.00 93.75 266 LYS A CA 1
ATOM 1972 C C . LYS A 1 266 ? 12.450 7.598 -17.746 1.00 93.75 266 LYS A C 1
ATOM 1974 O O . LYS A 1 266 ? 12.792 6.814 -16.864 1.00 93.75 266 LYS A O 1
ATOM 1979 N N . ALA A 1 267 ? 11.948 7.179 -18.908 1.00 92.50 267 ALA A N 1
ATOM 1980 C CA . ALA A 1 267 ? 11.820 5.760 -19.243 1.00 92.50 267 ALA A CA 1
ATOM 1981 C C . ALA A 1 267 ? 13.188 5.046 -19.261 1.00 92.50 267 ALA A C 1
ATOM 1983 O O . ALA A 1 267 ? 13.319 3.922 -18.769 1.00 92.50 267 ALA A O 1
ATOM 1984 N N . GLY A 1 268 ? 14.226 5.708 -19.787 1.00 91.81 268 GLY A N 1
ATOM 1985 C CA . GLY A 1 268 ? 15.605 5.219 -19.771 1.00 91.81 268 GLY A CA 1
ATOM 1986 C C . GLY A 1 268 ? 16.194 5.113 -18.359 1.00 91.81 268 GLY A C 1
ATOM 1987 O O . GLY A 1 268 ? 16.785 4.085 -18.023 1.00 91.81 268 GLY A O 1
ATOM 1988 N N . GLU A 1 269 ? 15.989 6.130 -17.516 1.00 93.88 269 GLU A N 1
ATOM 1989 C CA . GLU A 1 269 ? 16.373 6.118 -16.095 1.00 93.88 269 GLU A CA 1
ATOM 1990 C C . GLU A 1 269 ? 15.668 4.973 -15.345 1.00 93.88 269 GLU A C 1
ATOM 1992 O O . GLU A 1 269 ? 16.329 4.175 -14.678 1.00 93.88 269 GLU A O 1
ATOM 1997 N N . ALA A 1 270 ? 14.351 4.806 -15.529 1.00 94.25 270 ALA A N 1
ATOM 1998 C CA . ALA A 1 270 ? 13.577 3.722 -14.917 1.00 94.25 270 ALA A CA 1
ATOM 1999 C C . ALA A 1 270 ? 14.116 2.339 -15.318 1.00 94.25 270 ALA A C 1
ATOM 2001 O O . ALA A 1 270 ? 14.249 1.432 -14.487 1.00 94.25 270 ALA A O 1
ATOM 2002 N N . ARG A 1 271 ? 14.489 2.176 -16.594 1.00 93.81 271 ARG A N 1
ATOM 2003 C CA . ARG A 1 271 ? 15.130 0.959 -17.104 1.00 93.81 271 ARG A CA 1
ATOM 2004 C C . ARG A 1 271 ? 16.484 0.705 -16.443 1.00 93.81 271 ARG A C 1
ATOM 2006 O O . ARG A 1 271 ? 16.749 -0.435 -16.064 1.00 93.81 271 ARG A O 1
ATOM 2013 N N . ALA A 1 272 ? 17.328 1.725 -16.298 1.00 94.00 272 ALA A N 1
ATOM 2014 C CA . ALA A 1 272 ? 18.639 1.589 -15.661 1.00 94.00 272 ALA A CA 1
ATOM 2015 C C . ALA A 1 272 ? 18.509 1.133 -14.197 1.00 94.00 272 ALA A C 1
ATOM 2017 O O . ALA A 1 272 ? 19.118 0.135 -13.811 1.00 94.00 272 ALA A O 1
ATOM 2018 N N . VAL A 1 273 ? 17.622 1.766 -13.421 1.00 94.69 273 VAL A N 1
ATOM 2019 C CA . VAL A 1 273 ? 17.356 1.367 -12.026 1.00 94.69 273 VAL A CA 1
ATOM 2020 C C . VAL A 1 273 ? 16.779 -0.054 -11.950 1.00 94.69 273 VAL A C 1
ATOM 2022 O O . VAL A 1 273 ? 17.109 -0.820 -11.042 1.00 94.69 273 VAL A O 1
ATOM 2025 N N . THR A 1 274 ? 15.963 -0.457 -12.930 1.00 93.75 274 THR A N 1
ATOM 2026 C CA . THR A 1 274 ? 15.441 -1.832 -13.027 1.00 93.75 274 THR A CA 1
ATOM 2027 C C . THR A 1 274 ? 16.554 -2.850 -13.287 1.00 93.75 274 THR A C 1
ATOM 2029 O O . THR A 1 274 ? 16.550 -3.921 -12.680 1.00 93.75 274 THR A O 1
ATOM 2032 N N . ILE A 1 275 ? 17.526 -2.534 -14.149 1.00 92.62 275 ILE A N 1
ATOM 2033 C CA . ILE A 1 275 ? 18.700 -3.390 -14.392 1.00 92.62 275 ILE A CA 1
ATOM 2034 C C . ILE A 1 275 ? 19.481 -3.585 -13.094 1.00 92.62 275 ILE A C 1
ATOM 2036 O O . ILE A 1 275 ? 19.714 -4.727 -12.695 1.00 92.62 275 ILE A O 1
ATOM 2040 N N . GLU A 1 276 ? 19.799 -2.495 -12.394 1.00 91.81 276 GLU A N 1
ATOM 2041 C CA . GLU A 1 276 ? 20.502 -2.563 -11.114 1.00 91.81 276 GLU A CA 1
ATOM 2042 C C . GLU A 1 276 ? 19.726 -3.410 -10.100 1.00 91.81 276 GLU A C 1
ATOM 2044 O O . GLU A 1 276 ? 20.301 -4.274 -9.437 1.00 91.81 276 GLU A O 1
ATOM 2049 N N . LEU A 1 277 ? 18.410 -3.213 -9.984 1.00 92.44 277 LEU A N 1
ATOM 2050 C CA . LEU A 1 277 ? 17.557 -4.002 -9.097 1.00 92.44 277 LEU A CA 1
ATOM 2051 C C . LEU A 1 277 ? 17.671 -5.508 -9.388 1.00 92.44 277 LEU A C 1
ATOM 2053 O O . LEU A 1 277 ? 17.846 -6.302 -8.460 1.00 92.44 277 LEU A O 1
ATOM 2057 N N . VAL A 1 278 ? 17.581 -5.902 -10.661 1.00 90.06 278 VAL A N 1
ATOM 2058 C CA . VAL A 1 278 ? 17.652 -7.310 -11.077 1.00 90.06 278 VAL A CA 1
ATOM 2059 C C . VAL A 1 278 ? 19.059 -7.885 -10.851 1.00 90.06 278 VAL A C 1
ATOM 2061 O O . VAL A 1 278 ? 19.184 -9.018 -10.388 1.00 90.06 278 VAL A O 1
ATOM 2064 N N . GLU A 1 279 ? 20.124 -7.115 -11.082 1.00 89.44 279 GLU A N 1
ATOM 2065 C CA . GLU A 1 279 ? 21.513 -7.527 -10.814 1.00 89.44 279 GLU A CA 1
ATOM 2066 C C . GLU A 1 279 ? 21.788 -7.748 -9.321 1.00 89.44 279 GLU A C 1
ATOM 2068 O O . GLU A 1 279 ? 22.399 -8.747 -8.923 1.00 89.44 279 GLU A O 1
ATOM 2073 N N . HIS A 1 280 ? 21.274 -6.862 -8.466 1.00 85.75 280 HIS A N 1
ATOM 2074 C CA . HIS A 1 280 ? 21.347 -7.044 -7.017 1.00 85.75 280 HIS A CA 1
ATOM 2075 C C . HIS A 1 280 ? 20.539 -8.267 -6.560 1.00 85.75 280 HIS A C 1
ATOM 2077 O O . HIS A 1 280 ? 20.927 -8.935 -5.598 1.00 85.75 280 HIS A O 1
ATOM 2083 N N . ALA A 1 281 ? 19.442 -8.582 -7.253 1.00 85.00 281 ALA A N 1
ATOM 2084 C CA . ALA A 1 281 ? 18.607 -9.748 -6.994 1.00 85.00 281 ALA A CA 1
ATOM 2085 C C . ALA A 1 281 ? 19.220 -11.064 -7.517 1.00 85.00 281 ALA A C 1
ATOM 2087 O O . ALA A 1 281 ? 18.903 -12.132 -6.988 1.00 85.00 281 ALA A O 1
ATOM 2088 N N . LEU A 1 282 ? 20.112 -11.027 -8.516 1.00 79.88 282 LEU A N 1
ATOM 2089 C CA . LEU A 1 282 ? 20.768 -12.226 -9.058 1.00 79.88 282 LEU A CA 1
ATOM 2090 C C . LEU A 1 282 ? 21.573 -12.979 -8.005 1.00 79.88 282 LEU A C 1
ATOM 2092 O O . LEU A 1 282 ? 21.499 -14.201 -7.955 1.00 79.88 282 LEU A O 1
ATOM 2096 N N . HIS A 1 283 ? 22.270 -12.256 -7.133 1.00 67.69 283 HIS A N 1
ATOM 2097 C CA . HIS A 1 283 ? 23.138 -12.828 -6.104 1.00 67.69 283 HIS A CA 1
ATOM 2098 C C . HIS A 1 283 ? 22.372 -13.440 -4.915 1.00 67.69 283 HIS A C 1
ATOM 2100 O O . HIS A 1 283 ? 23.001 -13.882 -3.957 1.00 67.69 283 HIS A O 1
ATOM 2106 N N . GLY A 1 284 ? 21.032 -13.459 -4.965 1.00 66.88 284 GLY A N 1
ATOM 2107 C CA . GLY A 1 284 ? 20.167 -13.932 -3.883 1.00 66.88 284 GLY A CA 1
ATOM 2108 C C . GLY A 1 284 ? 20.203 -13.015 -2.656 1.00 66.88 284 GLY A C 1
ATOM 2109 O O . GLY A 1 284 ? 21.083 -12.166 -2.519 1.00 66.88 284 GLY A O 1
ATOM 2110 N N . PHE A 1 285 ? 19.226 -13.165 -1.760 1.00 64.81 285 PHE A N 1
ATOM 2111 C CA . PHE A 1 285 ? 19.200 -12.524 -0.433 1.00 64.81 285 PHE A CA 1
ATOM 2112 C C . PHE A 1 285 ? 19.471 -13.545 0.681 1.00 64.81 285 PHE A C 1
ATOM 2114 O O . PHE A 1 285 ? 19.032 -13.351 1.804 1.00 64.81 285 PHE A O 1
ATOM 2121 N N . ILE A 1 286 ? 20.128 -14.662 0.366 1.00 60.09 286 ILE A N 1
ATOM 2122 C CA . ILE A 1 286 ? 20.380 -15.760 1.300 1.00 60.09 286 ILE A CA 1
ATOM 2123 C C . ILE A 1 286 ? 21.892 -15.982 1.326 1.00 60.09 286 ILE A C 1
ATOM 2125 O O . ILE A 1 286 ? 22.507 -16.134 0.269 1.00 60.09 286 ILE A O 1
ATOM 2129 N N . ASP A 1 287 ? 22.484 -15.949 2.521 1.00 52.97 287 ASP A N 1
ATOM 2130 C CA . ASP A 1 287 ? 23.864 -16.384 2.735 1.00 52.97 287 ASP A CA 1
ATOM 2131 C C . ASP A 1 287 ? 23.870 -17.920 2.671 1.00 52.97 287 ASP A C 1
ATOM 2133 O O . ASP A 1 287 ? 23.677 -18.590 3.683 1.00 52.97 287 ASP A O 1
ATOM 2137 N N . ASP A 1 288 ? 24.020 -18.492 1.475 1.00 49.22 288 ASP A N 1
ATOM 2138 C CA . ASP A 1 288 ? 24.368 -19.908 1.362 1.00 49.22 288 ASP A CA 1
ATOM 2139 C C . ASP A 1 288 ? 25.867 -20.057 1.635 1.00 49.22 288 ASP A C 1
ATOM 2141 O O . ASP A 1 288 ? 26.715 -19.850 0.761 1.00 49.22 288 ASP A O 1
ATOM 2145 N N . ASP A 1 289 ? 26.186 -20.434 2.873 1.00 44.41 289 ASP A N 1
ATOM 2146 C CA . ASP A 1 289 ? 27.533 -20.792 3.343 1.00 44.41 289 ASP A CA 1
ATOM 2147 C C . ASP A 1 289 ? 28.071 -22.081 2.675 1.00 44.41 289 ASP A C 1
ATOM 2149 O O . ASP A 1 289 ? 29.178 -22.539 2.949 1.00 44.41 289 ASP A O 1
ATOM 2153 N N . GLN A 1 290 ? 27.311 -22.675 1.749 1.00 47.47 290 GLN A N 1
ATOM 2154 C CA . GLN A 1 290 ? 27.711 -23.826 0.942 1.00 47.47 290 GLN A CA 1
ATOM 2155 C C . GLN A 1 290 ? 27.900 -23.442 -0.526 1.00 47.47 290 GLN A C 1
ATOM 2157 O O . GLN A 1 290 ? 27.370 -24.066 -1.441 1.00 47.47 290 GLN A O 1
ATOM 2162 N N . ARG A 1 291 ? 28.750 -22.443 -0.791 1.00 47.94 291 ARG A N 1
ATOM 2163 C CA . ARG A 1 291 ? 29.266 -22.185 -2.147 1.00 47.94 291 ARG A CA 1
ATOM 2164 C C . ARG A 1 291 ? 30.341 -23.217 -2.526 1.00 47.94 291 ARG A C 1
ATOM 2166 O O . ARG A 1 291 ? 31.458 -22.880 -2.902 1.00 47.94 291 ARG A O 1
ATOM 2173 N N . GLY A 1 292 ? 29.996 -24.492 -2.402 1.00 42.94 292 GLY A N 1
ATOM 2174 C CA . GLY A 1 292 ? 30.789 -25.637 -2.813 1.00 42.94 292 GLY A CA 1
ATOM 2175 C C . GLY A 1 292 ? 29.915 -26.547 -3.662 1.00 42.94 292 GLY A C 1
ATOM 2176 O O . GLY A 1 292 ? 29.351 -27.496 -3.145 1.00 42.94 292 GLY A O 1
ATOM 2177 N N . GLN A 1 293 ? 29.830 -26.245 -4.962 1.00 47.31 293 GLN A N 1
ATOM 2178 C CA . GLN A 1 293 ? 29.145 -27.036 -5.996 1.00 47.31 293 GLN A CA 1
ATOM 2179 C C . GLN A 1 293 ? 27.608 -27.108 -5.910 1.00 47.31 293 GLN A C 1
ATOM 2181 O O . GLN A 1 293 ? 27.058 -28.168 -5.637 1.00 47.31 293 GLN A O 1
ATOM 2186 N N . GLU A 1 294 ? 26.889 -26.058 -6.319 1.00 47.94 294 GLU A N 1
ATOM 2187 C CA . GLU A 1 294 ? 25.468 -26.212 -6.666 1.00 47.94 294 GLU A CA 1
ATOM 2188 C C . GLU A 1 294 ? 25.145 -25.676 -8.061 1.00 47.94 294 GLU A C 1
ATOM 2190 O O . GLU A 1 294 ? 25.572 -24.601 -8.485 1.00 47.94 294 GLU A O 1
ATOM 2195 N N . LYS A 1 295 ? 24.424 -26.513 -8.811 1.00 52.31 295 LYS A N 1
ATOM 2196 C CA . LYS A 1 295 ? 23.876 -26.220 -10.134 1.00 52.31 295 LYS A CA 1
ATOM 2197 C C . LYS A 1 295 ? 23.003 -24.972 -10.030 1.00 52.31 295 LYS A C 1
ATOM 2199 O O . LYS A 1 295 ? 22.180 -24.887 -9.130 1.00 52.31 295 LYS A O 1
ATOM 2204 N N . GLU A 1 296 ? 23.149 -24.063 -10.991 1.00 59.06 296 GLU A N 1
ATOM 2205 C CA . GLU A 1 296 ? 22.315 -22.866 -11.151 1.00 59.06 296 GLU A CA 1
ATOM 2206 C C . GLU A 1 296 ? 20.841 -23.149 -10.812 1.00 59.06 296 GLU A C 1
ATOM 2208 O O . GLU A 1 296 ? 20.180 -23.941 -11.506 1.00 59.06 296 GLU A O 1
ATOM 2213 N N . SER A 1 297 ? 20.342 -22.516 -9.742 1.00 70.81 297 SER A N 1
ATOM 2214 C CA . SER A 1 297 ? 18.973 -22.719 -9.278 1.00 70.81 297 SER A CA 1
ATOM 2215 C C . SER A 1 297 ? 17.997 -22.304 -10.375 1.00 70.81 297 SER A C 1
ATOM 2217 O O . SER A 1 297 ? 18.234 -21.368 -11.144 1.00 70.81 297 SER A O 1
ATOM 2219 N N . GLN A 1 298 ? 16.863 -23.000 -10.473 1.00 71.50 298 GLN A N 1
ATOM 2220 C CA . GLN A 1 298 ? 15.821 -22.652 -11.439 1.00 71.50 298 GLN A CA 1
ATOM 2221 C C . GLN A 1 298 ? 15.342 -21.199 -11.254 1.00 71.50 298 GLN A C 1
ATOM 2223 O O . GLN A 1 298 ? 14.981 -20.542 -12.229 1.00 71.50 298 GLN A O 1
ATOM 2228 N N . GLU A 1 299 ? 15.391 -20.684 -10.025 1.00 75.69 299 GLU A N 1
ATOM 2229 C CA . GLU A 1 299 ? 15.070 -19.295 -9.686 1.00 75.69 299 GLU A CA 1
ATOM 2230 C C . GLU A 1 299 ? 16.075 -18.309 -10.305 1.00 75.69 299 GLU A C 1
ATOM 2232 O O . GLU A 1 299 ? 15.668 -17.311 -10.902 1.00 75.69 299 GLU A O 1
ATOM 2237 N N . ASP A 1 300 ? 17.371 -18.633 -10.275 1.00 79.69 300 ASP A N 1
ATOM 2238 C CA . ASP A 1 300 ? 18.434 -17.809 -10.864 1.00 79.69 300 ASP A CA 1
ATOM 2239 C C . ASP A 1 300 ? 18.260 -17.682 -12.378 1.00 79.69 300 ASP A C 1
ATOM 2241 O O . ASP A 1 300 ? 18.469 -16.609 -12.941 1.00 79.69 300 ASP A O 1
ATOM 2245 N N . LYS A 1 301 ? 17.798 -18.750 -13.042 1.00 83.44 301 LYS A N 1
ATOM 2246 C CA . LYS A 1 301 ? 17.504 -18.742 -14.485 1.00 83.44 301 LYS A CA 1
ATOM 2247 C C . LYS A 1 301 ? 16.385 -17.768 -14.840 1.00 83.44 301 LYS A C 1
ATOM 2249 O O . LYS A 1 301 ? 16.468 -17.099 -15.869 1.00 83.44 301 LYS A O 1
ATOM 2254 N N . TYR A 1 302 ? 15.344 -17.667 -14.009 1.00 84.75 302 TYR A N 1
ATOM 2255 C CA . TYR A 1 302 ? 14.267 -16.698 -14.230 1.00 84.75 302 TYR A CA 1
ATOM 2256 C C . TYR A 1 302 ? 14.760 -15.261 -14.054 1.00 84.75 302 TYR A C 1
ATOM 2258 O O . TYR A 1 302 ? 14.434 -14.411 -14.879 1.00 84.75 302 TYR A O 1
ATOM 2266 N N . VAL A 1 303 ? 15.573 -14.995 -13.027 1.00 84.81 303 VAL A N 1
ATOM 2267 C CA . VAL A 1 303 ? 16.137 -13.657 -12.788 1.00 84.81 303 VAL A CA 1
ATOM 2268 C C . VAL A 1 303 ? 17.132 -13.272 -13.892 1.00 84.81 303 VAL A C 1
ATOM 2270 O O . VAL A 1 303 ? 17.077 -12.148 -14.384 1.00 84.81 303 VAL A O 1
ATOM 2273 N N . LYS A 1 304 ? 17.971 -14.204 -14.370 1.00 86.75 304 LYS A N 1
ATOM 2274 C CA . LYS A 1 304 ? 18.855 -13.977 -15.531 1.00 86.75 304 LYS A CA 1
ATOM 2275 C C . LYS A 1 304 ? 18.069 -13.673 -16.797 1.00 86.75 304 LYS A C 1
ATOM 2277 O O . LYS A 1 304 ? 18.378 -12.712 -17.486 1.00 86.75 304 LYS A O 1
ATOM 2282 N N . ARG A 1 305 ? 16.998 -14.425 -17.060 1.00 86.81 305 ARG A N 1
ATOM 2283 C CA . ARG A 1 305 ? 16.113 -14.146 -18.195 1.00 86.81 305 ARG A CA 1
ATOM 2284 C C . ARG A 1 305 ? 15.476 -12.760 -18.096 1.00 86.81 305 ARG A C 1
ATOM 2286 O O . ARG A 1 305 ? 15.415 -12.065 -19.101 1.00 86.81 305 ARG A O 1
ATOM 2293 N N . ALA A 1 306 ? 15.021 -12.356 -16.909 1.00 85.50 306 ALA A N 1
ATOM 2294 C CA . ALA A 1 306 ? 14.493 -11.011 -16.695 1.00 85.50 306 ALA A CA 1
ATOM 2295 C C . ALA A 1 306 ? 15.558 -9.936 -16.971 1.00 85.50 306 ALA A C 1
ATOM 2297 O O . ALA A 1 306 ? 15.255 -8.934 -17.614 1.00 85.50 306 ALA A O 1
ATOM 2298 N N . LEU A 1 307 ? 16.808 -10.175 -16.554 1.00 87.81 307 LEU A N 1
ATOM 2299 C CA . LEU A 1 307 ? 17.932 -9.280 -16.827 1.00 87.81 307 LEU A CA 1
ATOM 2300 C C . LEU A 1 307 ? 18.224 -9.162 -18.327 1.00 87.81 307 LEU A C 1
ATOM 2302 O O . LEU A 1 307 ? 18.391 -8.058 -18.842 1.00 87.81 307 LEU A O 1
ATOM 2306 N N . ASP A 1 308 ? 18.258 -10.287 -19.034 1.00 86.44 308 ASP A N 1
ATOM 2307 C CA . ASP A 1 308 ? 18.487 -10.304 -20.477 1.00 86.44 308 ASP A CA 1
ATOM 2308 C C . ASP A 1 308 ? 17.354 -9.590 -21.221 1.00 86.44 308 ASP A C 1
ATOM 2310 O O . ASP A 1 308 ? 17.615 -8.796 -22.121 1.00 86.44 308 ASP A O 1
ATOM 2314 N N . TRP A 1 309 ? 16.102 -9.793 -20.800 1.00 83.81 309 TRP A N 1
ATOM 2315 C CA . TRP A 1 309 ? 14.943 -9.115 -21.378 1.00 83.81 309 TRP A CA 1
ATOM 2316 C C . TRP A 1 309 ? 15.011 -7.601 -21.222 1.00 83.81 309 TRP A C 1
ATOM 2318 O O . TRP A 1 309 ? 14.841 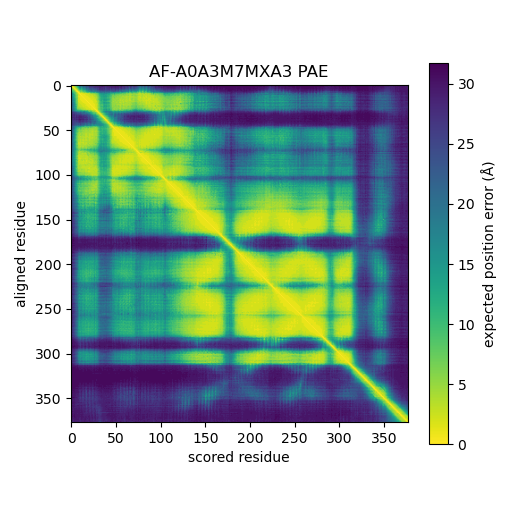-6.897 -22.214 1.00 83.81 309 TRP A O 1
ATOM 2328 N N . ILE A 1 310 ? 15.285 -7.087 -20.018 1.00 85.88 310 ILE A N 1
ATOM 2329 C CA . ILE A 1 310 ? 15.346 -5.635 -19.79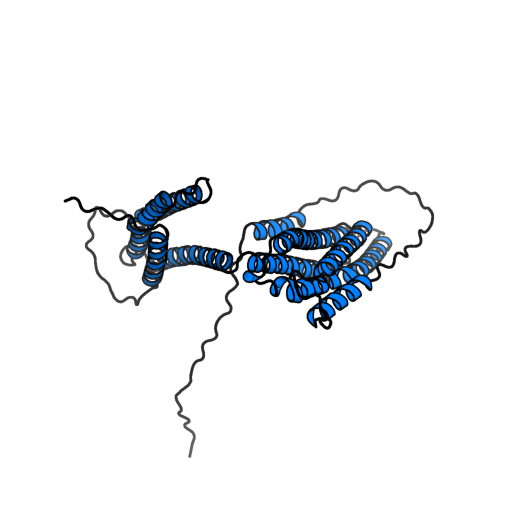8 1.00 85.88 310 ILE A CA 1
ATOM 2330 C C . ILE A 1 310 ? 16.556 -5.004 -20.509 1.00 85.88 310 ILE A C 1
ATOM 2332 O O . ILE A 1 310 ? 16.464 -3.881 -21.011 1.00 85.88 310 ILE A O 1
ATOM 2336 N N . ARG A 1 311 ? 17.669 -5.741 -20.643 1.00 86.25 311 ARG A N 1
ATOM 2337 C CA . ARG A 1 311 ? 18.860 -5.305 -21.392 1.00 86.25 311 ARG A CA 1
ATOM 2338 C C . ARG A 1 311 ? 18.626 -5.255 -22.900 1.00 86.25 311 ARG A C 1
ATOM 2340 O O . ARG A 1 311 ? 19.084 -4.313 -23.536 1.00 86.25 311 ARG A O 1
ATOM 2347 N N . GLN A 1 312 ? 17.894 -6.217 -23.455 1.00 80.06 312 GLN A N 1
ATOM 2348 C CA . GLN A 1 312 ? 17.593 -6.290 -24.889 1.00 80.06 312 GLN A CA 1
ATOM 2349 C C . GLN A 1 312 ? 16.569 -5.252 -25.360 1.00 80.06 312 GLN A C 1
ATOM 2351 O O . GLN A 1 312 ? 16.395 -5.090 -26.564 1.00 80.06 312 GLN A O 1
ATOM 2356 N N . VAL A 1 313 ? 15.894 -4.535 -24.452 1.00 73.19 313 VAL A N 1
ATOM 2357 C CA . VAL A 1 313 ? 15.035 -3.422 -24.867 1.00 73.19 313 VAL A CA 1
ATOM 2358 C C . VAL A 1 313 ? 15.906 -2.281 -25.391 1.00 73.19 313 VAL A C 1
ATOM 2360 O O . VAL A 1 313 ? 16.513 -1.541 -24.616 1.00 73.19 313 VAL A O 1
ATOM 2363 N N . GLU A 1 314 ? 15.983 -2.163 -26.714 1.00 55.47 314 GLU A N 1
ATOM 2364 C CA . GLU A 1 314 ? 16.661 -1.073 -27.405 1.00 55.47 314 GLU A CA 1
ATOM 2365 C C . GLU A 1 314 ? 15.880 0.238 -27.237 1.00 55.47 314 GLU A C 1
ATOM 2367 O O . GLU A 1 314 ? 14.776 0.403 -27.756 1.00 55.47 314 GLU A O 1
ATOM 2372 N N . THR A 1 315 ? 16.483 1.216 -26.563 1.00 50.91 315 THR A N 1
ATOM 2373 C CA . THR A 1 315 ? 16.192 2.630 -26.812 1.00 50.91 315 THR A CA 1
ATOM 2374 C C . THR A 1 315 ? 17.023 3.033 -28.024 1.00 50.91 315 THR A C 1
ATOM 2376 O O . THR A 1 315 ? 18.197 3.356 -27.874 1.00 50.91 315 THR A O 1
ATOM 2379 N N . ASN A 1 316 ? 16.474 2.937 -29.232 1.00 34.00 316 ASN A N 1
ATOM 2380 C CA . ASN A 1 316 ? 17.193 3.346 -30.438 1.00 34.00 316 ASN A CA 1
ATOM 2381 C C . ASN A 1 316 ? 17.470 4.868 -30.357 1.00 34.00 316 ASN A C 1
ATOM 2383 O O . ASN A 1 316 ? 16.506 5.637 -30.334 1.00 34.00 316 ASN A O 1
ATOM 2387 N N . PRO A 1 317 ? 18.731 5.342 -30.269 1.00 41.72 317 PRO A N 1
ATOM 2388 C CA . PRO A 1 317 ? 19.045 6.760 -30.234 1.00 41.72 317 PRO A CA 1
ATOM 2389 C C . PRO A 1 317 ? 19.385 7.193 -31.659 1.00 41.72 317 PRO A C 1
ATOM 2391 O O . PRO A 1 317 ? 20.544 7.391 -32.006 1.00 41.72 317 PRO A O 1
ATOM 2394 N N . THR A 1 318 ? 18.386 7.264 -32.533 1.00 32.56 318 THR A N 1
ATOM 2395 C CA . THR A 1 318 ? 18.587 7.758 -33.902 1.00 32.56 318 THR A CA 1
ATOM 2396 C C . THR A 1 318 ? 17.556 8.814 -34.262 1.00 32.56 318 THR A C 1
ATOM 2398 O O . THR A 1 318 ? 16.905 8.755 -35.298 1.00 32.56 318 THR A O 1
ATOM 2401 N N . TRP A 1 319 ? 17.483 9.866 -33.445 1.00 34.34 319 TRP A N 1
ATOM 2402 C CA . TRP A 1 319 ? 17.239 11.179 -34.031 1.00 34.34 319 TRP A CA 1
ATOM 2403 C C . TRP A 1 319 ? 18.579 11.617 -34.637 1.00 34.34 319 TRP A C 1
ATOM 2405 O O . TRP A 1 319 ? 19.555 11.885 -33.936 1.00 34.34 319 TRP A O 1
ATOM 2415 N N . LYS A 1 320 ? 18.683 11.585 -35.967 1.00 28.59 320 LYS A N 1
ATOM 2416 C CA . LYS A 1 320 ? 19.700 12.398 -36.629 1.00 28.59 320 LYS A CA 1
ATOM 2417 C C . LYS A 1 320 ? 19.281 13.834 -36.385 1.00 28.59 320 LYS A C 1
ATOM 2419 O O . LYS A 1 320 ? 18.202 14.222 -36.821 1.00 28.59 320 LYS A O 1
ATOM 2424 N N . SER A 1 321 ? 20.137 14.591 -35.714 1.00 28.98 321 SER A N 1
ATOM 2425 C CA . SER A 1 321 ? 20.036 16.038 -35.695 1.00 28.98 321 SER A CA 1
ATOM 2426 C C . SER A 1 321 ? 19.978 16.554 -37.127 1.00 28.98 321 SER A C 1
ATOM 2428 O O . SER A 1 321 ? 20.970 16.492 -37.852 1.00 28.98 321 SER A O 1
ATOM 2430 N N . THR A 1 322 ? 18.807 17.004 -37.569 1.00 27.02 322 THR A N 1
ATOM 2431 C CA . THR A 1 322 ? 18.711 17.893 -38.726 1.00 27.02 322 THR A CA 1
ATOM 2432 C C . THR A 1 322 ? 19.289 19.249 -38.316 1.00 27.02 322 THR A C 1
ATOM 2434 O O . THR A 1 322 ? 18.932 19.738 -37.241 1.00 27.02 322 THR A O 1
ATOM 2437 N N . PRO A 1 323 ? 20.210 19.835 -39.102 1.00 30.77 323 PRO A N 1
ATOM 2438 C CA . PRO A 1 323 ? 20.854 21.086 -38.738 1.00 30.77 323 PRO A CA 1
ATOM 2439 C C . PRO A 1 323 ? 19.893 22.265 -38.917 1.00 30.77 323 PRO A C 1
ATOM 2441 O O . PRO A 1 323 ? 19.173 22.334 -39.910 1.00 30.77 323 PRO A O 1
ATOM 2444 N N . ASP A 1 324 ? 19.946 23.161 -37.933 1.00 33.44 324 ASP A N 1
ATOM 2445 C CA . ASP A 1 324 ? 19.591 24.580 -37.945 1.00 33.44 324 ASP A CA 1
ATOM 2446 C C . ASP A 1 324 ? 18.246 24.998 -38.556 1.00 33.44 324 ASP A C 1
ATOM 2448 O O . ASP A 1 324 ? 18.122 25.172 -39.763 1.00 33.44 324 ASP A O 1
ATOM 2452 N N . GLN A 1 325 ? 17.298 25.362 -37.685 1.00 26.55 325 GLN A N 1
ATOM 2453 C CA . GLN A 1 325 ? 16.471 26.556 -37.887 1.00 26.55 325 GLN A CA 1
ATOM 2454 C C . GLN A 1 325 ? 16.165 27.217 -36.533 1.00 26.55 325 GLN A C 1
ATOM 2456 O O . GLN A 1 325 ? 15.264 26.825 -35.795 1.00 26.55 325 GLN A O 1
ATOM 2461 N N . GLU A 1 326 ? 16.944 28.252 -36.207 1.00 33.88 326 GLU A N 1
ATOM 2462 C CA . GLU A 1 326 ? 16.527 29.312 -35.292 1.00 33.88 326 GLU A CA 1
ATOM 2463 C C . GLU A 1 326 ? 15.259 29.971 -35.843 1.00 33.88 326 GLU A C 1
ATOM 2465 O O . GLU A 1 326 ? 15.330 30.647 -36.868 1.00 33.88 326 GLU A O 1
ATOM 2470 N N . THR A 1 327 ? 14.111 29.865 -35.166 1.00 27.50 327 THR A N 1
ATOM 2471 C CA . THR A 1 327 ? 13.132 30.968 -35.155 1.00 27.50 327 THR A CA 1
ATOM 2472 C C . THR A 1 327 ? 12.149 30.882 -33.980 1.00 27.50 327 THR A C 1
ATOM 2474 O O . THR A 1 327 ? 11.376 29.944 -33.845 1.00 27.50 327 THR A O 1
ATOM 2477 N N . TYR A 1 328 ? 12.219 31.905 -33.126 1.00 32.84 328 TYR A N 1
ATOM 2478 C CA . TYR A 1 328 ? 11.202 32.475 -32.232 1.00 32.84 328 TYR A CA 1
ATOM 2479 C C . TYR A 1 328 ? 9.852 31.753 -32.023 1.00 32.84 328 TYR A C 1
ATOM 2481 O O . TYR A 1 328 ? 9.000 31.769 -32.905 1.00 32.84 328 TYR A O 1
ATOM 2489 N N . ALA A 1 329 ? 9.545 31.407 -30.763 1.00 26.00 329 ALA A N 1
ATOM 2490 C CA . ALA A 1 329 ? 8.196 31.569 -30.202 1.00 26.00 329 ALA A CA 1
ATOM 2491 C C . ALA A 1 329 ? 8.226 31.747 -28.668 1.00 26.00 329 ALA A C 1
ATOM 2493 O O . ALA A 1 329 ? 8.958 31.074 -27.949 1.00 26.00 329 ALA A O 1
ATOM 2494 N N . ARG A 1 330 ? 7.447 32.721 -28.180 1.00 27.12 330 ARG A N 1
ATOM 2495 C CA . ARG A 1 330 ? 7.311 33.148 -26.774 1.00 27.12 330 ARG A CA 1
ATOM 2496 C C . ARG A 1 330 ? 6.511 32.141 -25.923 1.00 27.12 330 ARG A C 1
ATOM 2498 O O . ARG A 1 330 ? 5.697 31.410 -26.478 1.00 27.12 330 ARG A O 1
ATOM 2505 N N . PRO A 1 331 ? 6.648 32.162 -24.581 1.00 26.89 331 PRO A N 1
ATOM 2506 C CA . PRO A 1 331 ? 5.924 31.253 -23.695 1.00 26.89 331 PRO A CA 1
ATOM 2507 C C . PRO A 1 331 ? 4.429 31.605 -23.616 1.00 26.89 331 PRO A C 1
ATOM 2509 O O . PRO A 1 331 ? 4.045 32.639 -23.065 1.00 26.89 331 PRO A O 1
ATOM 2512 N N . GLY A 1 332 ? 3.590 30.726 -24.168 1.00 25.86 332 GLY A N 1
ATOM 2513 C CA . GLY A 1 332 ? 2.143 30.713 -23.974 1.00 25.86 332 GLY A CA 1
ATOM 2514 C C . GLY A 1 332 ? 1.790 30.056 -22.640 1.00 25.86 332 GLY A C 1
ATOM 2515 O O . GLY A 1 332 ? 2.190 28.932 -22.351 1.00 25.86 332 GLY A O 1
ATOM 2516 N N . ASN A 1 333 ? 1.072 30.795 -21.805 1.00 36.59 333 ASN A N 1
ATOM 2517 C CA . ASN A 1 333 ? 0.702 30.430 -20.446 1.00 36.59 333 ASN A CA 1
ATOM 2518 C C . ASN A 1 333 ? -0.537 29.511 -20.491 1.00 36.59 333 ASN A C 1
ATOM 2520 O O . ASN A 1 333 ? -1.655 30.012 -20.607 1.00 36.59 333 ASN A O 1
ATOM 2524 N N . ILE A 1 334 ? -0.358 28.186 -20.433 1.00 30.78 334 ILE A N 1
ATOM 2525 C CA . ILE A 1 334 ? -1.478 27.229 -20.363 1.00 30.78 334 ILE A CA 1
ATOM 2526 C C . ILE A 1 334 ? -1.728 26.859 -18.898 1.00 30.78 334 ILE A C 1
ATOM 2528 O O . ILE A 1 334 ? -0.835 26.427 -18.166 1.00 30.78 334 ILE A O 1
ATOM 2532 N N . ARG A 1 335 ? -2.967 27.098 -18.457 1.00 30.81 335 ARG A N 1
ATOM 2533 C CA . ARG A 1 335 ? -3.430 26.917 -17.079 1.00 30.81 335 ARG A CA 1
ATOM 2534 C C . ARG A 1 335 ? -3.390 25.442 -16.675 1.00 30.81 335 ARG A C 1
ATOM 2536 O O . ARG A 1 335 ? -4.271 24.665 -17.018 1.00 30.81 335 ARG A O 1
ATOM 2543 N N . GLN A 1 336 ? -2.407 25.099 -15.849 1.00 47.53 336 GLN A N 1
ATOM 2544 C CA . GLN A 1 336 ? -2.455 23.939 -14.964 1.00 47.53 336 GLN A CA 1
ATOM 2545 C C . GLN A 1 336 ? -3.589 24.116 -13.953 1.00 47.53 336 GLN A C 1
ATOM 2547 O O . GLN A 1 336 ? -3.489 25.027 -13.143 1.00 47.53 336 GLN A O 1
ATOM 2552 N N . THR A 1 337 ? -4.588 23.231 -13.934 1.00 39.97 337 THR A N 1
ATOM 2553 C CA . THR A 1 337 ? -5.345 22.841 -12.723 1.00 39.97 337 THR A CA 1
ATOM 2554 C C . THR A 1 337 ? -6.389 21.783 -13.093 1.00 39.97 337 THR A C 1
ATOM 2556 O O . THR A 1 337 ? -7.503 22.148 -13.442 1.00 39.97 337 THR A O 1
ATOM 2559 N N . ASN A 1 338 ? -6.051 20.489 -13.038 1.00 36.69 338 ASN A N 1
ATOM 2560 C CA . ASN A 1 338 ? -6.992 19.437 -12.594 1.00 36.69 338 ASN A CA 1
ATOM 2561 C C . ASN A 1 338 ? -6.342 18.046 -12.501 1.00 36.69 338 ASN A C 1
ATOM 2563 O O . ASN A 1 338 ? -6.603 17.326 -11.543 1.00 36.69 338 ASN A O 1
ATOM 2567 N N . VAL A 1 339 ? -5.401 17.701 -13.385 1.00 40.72 339 VAL A N 1
ATOM 2568 C CA . VAL A 1 339 ? -4.767 16.361 -13.387 1.00 40.72 339 VAL A CA 1
ATOM 2569 C C . VAL A 1 339 ? -3.797 16.173 -12.207 1.00 40.72 339 VAL A C 1
ATOM 2571 O O . VAL A 1 339 ? -3.713 15.113 -11.598 1.00 40.72 339 VAL A O 1
ATOM 2574 N N . ARG A 1 340 ? -3.148 17.253 -11.753 1.00 35.78 340 ARG A N 1
ATOM 2575 C CA . ARG A 1 340 ? -2.236 17.242 -10.591 1.00 35.78 340 ARG A CA 1
ATOM 2576 C C . ARG A 1 340 ? -2.904 16.825 -9.268 1.00 35.78 340 ARG A C 1
ATOM 2578 O O . ARG A 1 340 ? -2.198 16.485 -8.318 1.00 35.78 340 ARG A O 1
ATOM 2585 N N . GLN A 1 341 ? -4.238 16.897 -9.173 1.00 38.75 341 GLN A N 1
ATOM 2586 C CA . GLN A 1 341 ? -4.975 16.545 -7.956 1.00 38.75 341 GLN A CA 1
ATOM 2587 C C . GLN A 1 341 ? -5.375 15.071 -7.899 1.00 38.75 341 GLN A C 1
ATOM 2589 O O . GLN A 1 341 ? -5.392 14.524 -6.802 1.00 38.75 341 GLN A O 1
ATOM 2594 N N . THR A 1 342 ? -5.638 14.397 -9.018 1.00 45.66 342 THR A N 1
ATOM 2595 C CA . THR A 1 342 ? -6.017 12.973 -9.008 1.00 45.66 342 THR A CA 1
ATOM 2596 C C . THR A 1 342 ? -4.841 12.086 -8.601 1.00 45.66 342 THR A C 1
ATOM 2598 O O . THR A 1 342 ? -5.000 11.243 -7.719 1.00 45.66 342 THR A O 1
ATOM 2601 N N . TRP A 1 343 ? -3.642 12.368 -9.111 1.00 40.91 343 TRP A N 1
ATOM 2602 C CA . TRP A 1 343 ? -2.423 11.598 -8.836 1.00 40.91 343 TRP A CA 1
ATOM 2603 C C . TRP A 1 343 ? -1.868 11.796 -7.426 1.00 40.91 343 TRP A C 1
ATOM 2605 O O . TRP A 1 343 ? -1.724 10.833 -6.671 1.00 40.91 343 TRP A O 1
ATOM 2615 N N . LYS A 1 344 ? -1.692 13.051 -6.984 1.00 39.28 344 LYS A N 1
ATOM 2616 C CA . LYS A 1 344 ? -1.321 13.330 -5.585 1.00 39.28 344 LYS A CA 1
ATOM 2617 C C . LYS A 1 344 ? -2.401 12.874 -4.608 1.00 39.28 344 LYS A C 1
ATOM 2619 O O . LYS A 1 344 ? -2.066 12.461 -3.505 1.00 39.28 344 LYS A O 1
ATOM 2624 N N . SER A 1 345 ? -3.686 12.893 -4.982 1.00 36.75 345 SER A N 1
ATOM 2625 C CA . SER A 1 345 ? -4.745 12.355 -4.120 1.00 36.75 345 SER A CA 1
ATOM 2626 C C . SER A 1 345 ? -4.724 10.829 -4.059 1.00 36.75 345 SER A C 1
ATOM 2628 O O . SER A 1 345 ? -4.986 10.301 -2.985 1.00 36.75 345 SER A O 1
ATOM 2630 N N . GLN A 1 346 ? -4.356 10.103 -5.121 1.00 40.81 346 GLN A N 1
ATOM 2631 C CA . GLN A 1 346 ? -4.149 8.652 -5.046 1.00 40.81 346 GLN A CA 1
ATOM 2632 C C . GLN A 1 346 ? -2.900 8.303 -4.227 1.00 40.81 346 GLN A C 1
ATOM 2634 O O . GLN A 1 346 ? -3.007 7.514 -3.293 1.00 40.81 346 GLN A O 1
ATOM 2639 N N . GLN A 1 347 ? -1.765 8.969 -4.451 1.00 34.53 347 GLN A N 1
ATOM 2640 C CA . GLN A 1 347 ? -0.531 8.762 -3.682 1.00 34.53 347 GLN A CA 1
ATOM 2641 C C . GLN A 1 347 ? -0.694 9.156 -2.193 1.00 34.53 347 GLN A C 1
ATOM 2643 O O . GLN A 1 347 ? -0.246 8.430 -1.302 1.00 34.53 347 GLN A O 1
ATOM 2648 N N . CYS A 1 348 ? -1.423 10.240 -1.882 1.00 33.84 348 CYS A N 1
ATOM 2649 C CA . CYS A 1 348 ? -1.770 10.630 -0.506 1.00 33.84 348 CYS A CA 1
ATOM 2650 C C . CYS A 1 348 ? -2.878 9.762 0.122 1.00 33.84 348 CYS A C 1
ATOM 2652 O O . CYS A 1 348 ? -2.806 9.486 1.319 1.00 33.84 348 CYS A O 1
ATOM 2654 N N . ARG A 1 349 ? -3.885 9.295 -0.637 1.00 36.69 349 ARG A N 1
ATOM 2655 C CA . ARG A 1 349 ? -4.873 8.316 -0.137 1.00 36.69 349 ARG A CA 1
ATOM 2656 C C . ARG A 1 349 ? -4.211 6.972 0.152 1.00 36.69 349 ARG A C 1
ATOM 2658 O O . ARG A 1 349 ? -4.606 6.344 1.121 1.00 36.69 349 ARG A O 1
ATOM 2665 N N . PHE A 1 350 ? -3.206 6.555 -0.616 1.00 38.44 350 PHE A N 1
ATOM 2666 C CA . PHE A 1 350 ? -2.495 5.288 -0.413 1.00 38.44 350 PHE A CA 1
ATOM 2667 C C . PHE A 1 350 ? -1.448 5.336 0.706 1.00 38.44 350 PHE A C 1
ATOM 2669 O O . PHE A 1 350 ? -1.317 4.363 1.445 1.00 38.44 350 PHE A O 1
ATOM 2676 N N . ASN A 1 351 ? -0.743 6.456 0.900 1.00 35.94 351 ASN A N 1
ATOM 2677 C CA . ASN A 1 351 ? 0.143 6.622 2.062 1.00 35.94 351 ASN A CA 1
ATOM 2678 C C . ASN A 1 351 ? -0.627 6.779 3.389 1.00 35.94 351 ASN A C 1
ATOM 2680 O O . ASN A 1 351 ? -0.044 6.580 4.452 1.00 35.94 351 ASN A O 1
ATOM 2684 N N . GLY A 1 352 ? -1.926 7.105 3.338 1.00 33.75 352 GLY A N 1
ATOM 2685 C CA . GLY A 1 352 ? -2.800 7.265 4.507 1.00 33.75 352 GLY A CA 1
ATOM 2686 C C . GLY A 1 352 ? -3.912 6.219 4.659 1.00 33.75 352 GLY A C 1
ATOM 2687 O O . GLY A 1 352 ? -4.767 6.388 5.526 1.00 33.75 352 GLY A O 1
ATOM 2688 N N . ARG A 1 353 ? -3.959 5.168 3.829 1.00 27.73 353 ARG A N 1
ATOM 2689 C CA . ARG A 1 353 ? -5.029 4.161 3.877 1.00 27.73 353 ARG A CA 1
ATOM 2690 C C . ARG A 1 353 ? -4.471 2.777 3.546 1.00 27.73 353 ARG A C 1
ATOM 2692 O O . ARG A 1 353 ? -4.209 2.458 2.391 1.00 27.73 353 ARG A O 1
ATOM 2699 N N . VAL A 1 354 ? -4.349 1.940 4.572 1.00 31.95 354 VAL A N 1
ATOM 2700 C CA . VAL A 1 354 ? -4.492 0.490 4.411 1.00 31.95 354 VAL A CA 1
ATOM 2701 C C . VAL A 1 354 ? -5.899 0.290 3.842 1.00 31.95 354 VAL A C 1
ATOM 2703 O O . VAL A 1 354 ? -6.886 0.621 4.495 1.00 31.95 354 VAL A O 1
ATOM 2706 N N . THR A 1 355 ? -6.023 -0.100 2.577 1.00 29.91 355 THR A N 1
ATOM 2707 C CA . THR A 1 355 ? -7.335 -0.320 1.966 1.00 29.91 355 THR A CA 1
ATOM 2708 C C . THR A 1 355 ? -7.905 -1.661 2.440 1.00 29.91 355 THR A C 1
ATOM 2710 O O . THR A 1 355 ? -7.234 -2.685 2.303 1.00 29.91 355 THR A O 1
ATOM 2713 N N . PRO A 1 356 ? -9.146 -1.707 2.959 1.00 29.22 356 PRO A N 1
ATOM 2714 C CA . PRO A 1 356 ? -9.844 -2.966 3.150 1.00 29.22 356 PRO A CA 1
ATOM 2715 C C . PRO A 1 356 ? -10.265 -3.497 1.776 1.00 29.22 356 PRO A C 1
ATOM 2717 O O . PRO A 1 356 ? -10.795 -2.765 0.933 1.00 29.22 356 PRO A O 1
ATOM 2720 N N . SER A 1 357 ? -9.987 -4.778 1.540 1.00 28.33 357 SER A N 1
ATOM 2721 C CA . SER A 1 357 ? -10.356 -5.477 0.311 1.00 28.33 357 SER A CA 1
ATOM 2722 C C . SER A 1 357 ? -11.873 -5.471 0.109 1.00 28.33 357 SER A C 1
ATOM 2724 O O . SER A 1 357 ? -12.644 -5.752 1.025 1.00 28.33 357 SER A O 1
ATOM 2726 N N . ARG A 1 358 ? -12.294 -5.172 -1.124 1.00 26.25 358 ARG A N 1
ATOM 2727 C CA . ARG A 1 358 ? -13.669 -5.336 -1.613 1.00 26.25 358 ARG A CA 1
ATOM 2728 C C . ARG A 1 358 ? -14.101 -6.795 -1.423 1.00 26.25 358 ARG A C 1
ATOM 2730 O O . ARG A 1 358 ? -13.445 -7.706 -1.924 1.00 26.25 358 ARG A O 1
ATOM 2737 N N . SER A 1 359 ? -15.208 -7.002 -0.722 1.00 27.84 359 SER A N 1
ATOM 2738 C CA . SER A 1 359 ? -15.845 -8.300 -0.522 1.00 27.84 359 SER A CA 1
ATOM 2739 C C . SER A 1 359 ? -16.378 -8.872 -1.841 1.00 27.84 359 SER A C 1
ATOM 2741 O O . SER A 1 359 ? -17.132 -8.228 -2.570 1.00 27.84 359 SER A O 1
ATOM 2743 N N . ILE A 1 360 ? -15.983 -10.111 -2.134 1.00 27.20 360 ILE A N 1
ATOM 2744 C CA . ILE A 1 360 ? -16.587 -10.975 -3.153 1.00 27.20 360 ILE A CA 1
ATOM 2745 C C . ILE A 1 360 ? -17.830 -11.620 -2.513 1.00 27.20 360 ILE A C 1
ATOM 2747 O O . ILE A 1 360 ? -17.706 -12.167 -1.414 1.00 27.20 360 ILE A O 1
ATOM 2751 N N . PRO A 1 361 ? -19.021 -11.591 -3.137 1.00 27.22 361 PRO A N 1
ATOM 2752 C CA . PRO A 1 361 ? -20.185 -12.273 -2.585 1.00 27.22 361 PRO A CA 1
ATOM 2753 C C . PRO A 1 361 ? -20.021 -13.794 -2.716 1.00 27.22 361 PRO A C 1
ATOM 2755 O O . PRO A 1 361 ? -19.904 -14.335 -3.815 1.00 27.22 361 PRO A O 1
ATOM 2758 N N . LEU A 1 362 ? -20.028 -14.487 -1.576 1.00 27.17 362 LEU A N 1
ATOM 2759 C CA . LEU A 1 362 ? -20.143 -15.941 -1.497 1.00 27.17 362 LEU A CA 1
ATOM 2760 C C . LEU A 1 362 ? -21.551 -16.353 -1.954 1.00 27.17 362 LEU A C 1
ATOM 2762 O O . LEU A 1 362 ? -22.534 -16.154 -1.242 1.00 27.17 362 LEU A O 1
ATOM 2766 N N . GLY A 1 363 ? -21.644 -16.921 -3.158 1.00 25.17 363 GLY A N 1
ATOM 2767 C CA . GLY A 1 363 ? -22.853 -17.564 -3.665 1.00 25.17 363 GLY A CA 1
ATOM 2768 C C . GLY A 1 363 ? -23.180 -18.816 -2.852 1.00 25.17 363 GLY A C 1
ATOM 2769 O O . GLY A 1 363 ? -22.438 -19.798 -2.875 1.00 25.17 363 GLY A O 1
ATOM 2770 N N . GLY A 1 364 ? -24.293 -18.764 -2.123 1.00 27.47 364 GLY A N 1
ATOM 2771 C CA . GLY A 1 364 ? -24.836 -19.876 -1.355 1.00 27.47 364 GLY A CA 1
ATOM 2772 C C . GLY A 1 364 ? -25.329 -21.011 -2.252 1.00 27.47 364 GLY A C 1
ATOM 2773 O O . GLY A 1 364 ? -26.165 -20.826 -3.135 1.00 27.47 364 GLY A O 1
ATOM 2774 N N . VAL A 1 365 ? -24.820 -22.207 -1.973 1.00 29.61 365 VAL A N 1
ATOM 2775 C CA . VAL A 1 365 ? -25.311 -23.489 -2.477 1.00 29.61 365 VAL A CA 1
ATOM 2776 C C . VAL A 1 365 ? -26.675 -23.765 -1.841 1.00 29.61 365 VAL A C 1
ATOM 2778 O O . VAL A 1 365 ? -26.751 -24.033 -0.644 1.00 29.61 365 VAL A O 1
ATOM 2781 N N . SER A 1 366 ? -27.750 -23.731 -2.632 1.00 29.36 366 SER A N 1
ATOM 2782 C CA . SER A 1 366 ? -29.063 -24.221 -2.203 1.00 29.36 366 SER A CA 1
ATOM 2783 C C . SER A 1 366 ? -29.312 -25.609 -2.792 1.00 29.36 366 SER A C 1
ATOM 2785 O O . SER A 1 366 ? -29.428 -25.783 -4.005 1.00 29.36 366 SER A O 1
ATOM 2787 N N . LYS A 1 367 ? -29.347 -26.613 -1.911 1.00 29.92 367 LYS A N 1
ATOM 2788 C CA . LYS A 1 367 ? -29.798 -27.977 -2.204 1.00 29.92 367 LYS A CA 1
ATOM 2789 C C . LYS A 1 367 ? -31.303 -27.949 -2.477 1.00 29.92 367 LYS A C 1
ATOM 2791 O O . LYS A 1 367 ? -32.082 -27.681 -1.568 1.00 29.92 367 LYS A O 1
ATOM 2796 N N . ALA A 1 368 ? -31.706 -28.285 -3.698 1.00 28.53 368 ALA A N 1
ATOM 2797 C CA . ALA A 1 368 ? -33.089 -28.608 -4.019 1.00 28.53 368 ALA A CA 1
ATOM 2798 C C . ALA A 1 368 ? -33.342 -30.102 -3.750 1.00 28.53 368 ALA A C 1
ATOM 2800 O O . ALA A 1 368 ? -32.862 -30.966 -4.481 1.00 28.53 368 ALA A O 1
ATOM 2801 N N . SER A 1 369 ? -34.103 -30.387 -2.695 1.00 29.03 369 SER A N 1
ATOM 2802 C CA . SER A 1 369 ? -34.812 -31.651 -2.491 1.00 29.03 369 SER A CA 1
ATOM 2803 C C . SER A 1 369 ? -36.304 -31.368 -2.642 1.00 29.03 369 SER A C 1
ATOM 2805 O O . SER A 1 369 ? -36.817 -30.488 -1.958 1.00 29.03 369 SER A O 1
ATOM 2807 N N . GLY A 1 370 ? -36.998 -32.116 -3.501 1.00 27.45 370 GLY A N 1
ATOM 2808 C CA . GLY A 1 370 ? -38.459 -32.067 -3.604 1.00 27.45 370 GLY A CA 1
ATOM 2809 C C . GLY A 1 370 ? -38.958 -32.268 -5.027 1.00 27.45 370 GLY A C 1
ATOM 2810 O O . GLY A 1 370 ? -39.176 -31.305 -5.754 1.00 27.45 370 GLY A O 1
ATOM 2811 N N . GLY A 1 371 ? -39.122 -33.529 -5.425 1.00 26.73 371 GLY A N 1
ATOM 2812 C CA . GLY A 1 371 ? -39.844 -33.882 -6.640 1.00 26.73 371 GLY A CA 1
ATOM 2813 C C . GLY A 1 371 ? -41.354 -33.761 -6.452 1.00 26.73 371 GLY A C 1
ATOM 2814 O O . GLY A 1 371 ? -41.859 -34.018 -5.367 1.00 26.73 371 GLY A O 1
ATOM 2815 N N . LEU A 1 372 ? -42.052 -33.421 -7.533 1.00 29.84 372 LEU A N 1
ATOM 2816 C CA . LEU A 1 372 ? -43.356 -33.968 -7.906 1.00 29.84 372 LEU A CA 1
ATOM 2817 C C . LEU A 1 372 ? -43.584 -33.588 -9.380 1.00 29.84 372 LEU A C 1
ATOM 2819 O O . LEU A 1 372 ? -43.904 -32.446 -9.700 1.00 29.84 372 LEU A O 1
ATOM 2823 N N . LEU A 1 373 ? -43.347 -34.536 -10.289 1.00 32.38 373 LEU A N 1
ATOM 2824 C CA . LEU A 1 373 ? -43.757 -34.435 -11.689 1.00 32.38 373 LEU A CA 1
ATOM 2825 C C . LEU A 1 373 ? -45.086 -35.173 -11.827 1.00 32.38 373 LEU A C 1
ATOM 2827 O O . LEU A 1 373 ? -45.142 -36.395 -11.717 1.00 32.38 373 LEU A O 1
ATOM 2831 N N . TYR A 1 374 ? -46.143 -34.400 -12.045 1.00 29.19 374 TYR A N 1
ATOM 2832 C CA . TYR A 1 374 ? -47.430 -34.869 -12.533 1.00 29.19 374 TYR A CA 1
ATOM 2833 C C . TYR A 1 374 ? -47.362 -34.832 -14.063 1.00 29.19 374 TYR A C 1
ATOM 2835 O O . TYR A 1 374 ? -47.157 -33.760 -14.638 1.00 29.19 374 TYR A O 1
ATOM 2843 N N . ARG A 1 375 ? -47.479 -35.987 -14.725 1.00 29.12 375 ARG A N 1
ATOM 2844 C CA . ARG A 1 375 ? -47.775 -36.053 -16.158 1.00 29.12 375 ARG A CA 1
ATOM 2845 C C . ARG A 1 375 ? -48.471 -37.372 -16.488 1.00 29.12 375 ARG A C 1
ATOM 2847 O O . ARG A 1 375 ? -47.859 -38.428 -16.385 1.00 29.12 375 ARG A O 1
ATOM 2854 N N . ASP A 1 376 ? -49.755 -37.232 -16.801 1.00 33.34 376 ASP A N 1
ATOM 2855 C CA . ASP A 1 376 ? -50.579 -37.982 -17.754 1.00 33.34 376 ASP A CA 1
ATOM 2856 C C . ASP A 1 376 ? -50.119 -39.400 -18.125 1.00 33.34 376 ASP A C 1
ATOM 2858 O O . ASP A 1 376 ? -49.148 -39.557 -18.864 1.00 33.34 376 ASP A O 1
ATOM 2862 N N . TYR A 1 377 ? -50.855 -40.410 -17.648 1.00 40.59 377 TYR A N 1
ATOM 2863 C CA . TYR A 1 377 ? -51.697 -41.317 -18.450 1.00 40.59 377 TYR A CA 1
ATOM 2864 C C . TYR A 1 377 ? -52.582 -42.171 -17.535 1.00 40.59 377 TYR A C 1
ATOM 2866 O O . TYR A 1 377 ? -52.073 -42.632 -16.487 1.00 40.59 377 TYR A O 1
#

Sequence (377 aa):
MSPGSTTPSCAAALATTLALIDQFTASLVPTDPRHHGSAPSSPEAPSPLLLLAAAAKSLKAQVTKLSLLTVTAPFTPSAVATTLQAVNDSVLPTLVTAALLVSADGFTASFATECRAYVTEATGRVWQDCDVVVAFAEGGIPMFVVSKAKQWLELMKDAVAELQQWDPEEEVDEADLFGDAEANASDRATISAGVKDQALKVLSRIPQSVHVVVKQRLEKVRQQQLSSHVRARLDPTLARLSSISDLIDESAEGMYMGNLELCLKKAGEARAVTIELVEHALHGFIDDDQRGQEKESQEDKYVKRALDWIRQVETNPTWKSTPDQETYARPGNIRQTNVRQTWKSQQCRFNGRVTPSRSIPLGGVSKASGGLLYRDY

Nearest PDB structures (foldseek):
  4w4l-assembly1_B  TM=4.008E-01  e=1.702E+00  Mycobacterium tuberculosis str. Erdman = ATCC 35801
  6vj5-assembly1_B  TM=4.055E-01  e=2.804E+00  Mycobacterium tuberculosis H37Rv
  4zxv-assembly1_D  TM=4.635E-01  e=5.797E+00  Streptomyces peucetius
  8tn1-assembly1_B  TM=3.799E-01  e=5.540E+00  synthetic construct

pLDDT: mean 71.74, std 22.4, range [25.17, 96.5]